Protein AF-A0A3S3SJN0-F1 (afdb_monomer)

InterPro domains:
  IPR002882 2-phospho-L-lactate transferase CofD [PF01933] (74-464)
  IPR010119 Gluconeogenesis factor [PTHR30135] (264-493)
  IPR038136 CofD-like domain superfamily [G3DSA:3.40.50.10680] (69-498)
  IPR038136 CofD-like domain superfamily [SSF142338] (71-489)

Secondary structure (DSSP, 8-state):
--------HHHHHHHHHTS---GGGGTTS--HHHHHHHHHTTPPPPTT-TT--HHHHHHHHHHHHT---TT-EEEEEE-HHHHHHHHH--TTSTTGGGS-S-SHHHH-TEEEEEE-----SHHHHHHHTT-S----HHHHHHHHHT--HHHHHHHHT--HHHHHHHHHHHHHHHH-EESS--S-HHHHHHHHT--GGGS-HHHHHHHHHHHHHHHH-GGGHHHHTS-EEHHHHHHHHHHHTTS-TT--HHHHHT-HHHHHHHHHHHHHHHHHHTTS-TTSEEES-SS-EEEEEEETTS-EEESHHHHHH---SS-EEEEEEEESSSPPPPHHHHHHHHH-SEEEE-SS-IIIIIHHHHTSTTHHHHHHH-TTSEEEEE--SB--TTTTS--SS-TTSPPBHHHHHHHHHHHSTT-STTT-SEEEE--GGGS-HHHHHHHHHTT-PBPBP-HHHHHHTT-EEEE---B-HHHHHHH----B-HHHHHHHHHHHHHHHHTT-SPPPP---------------------HHHHHHHHHHHHHT-EEEEE-TT-SSPEEPPHHHHHHHHHHHHHHHHH-TTS-GGGGGG--EEEEE-GGG----GGGGSS------S---

Radius of gyration: 26.73 Å; Cα contacts (8 Å, |Δi|>4): 1068; chains: 1; bounding box: 65×47×97 Å

Foldseek 3Di:
DDDDDPQALLNLCCQVPVQDDDVVLVPPPDDPLLVLLQVLVPDQDDPPRPNDDSVSSVVNSVNLLPQDQAPAAEEEFKFDQLLLPQLFRFLLDLCCLVGLAFFQCVLHVNYFYAWEFQALDDQQVLVLQQALFTRCPRLLRNLLSLAHLVLLCVVQVDDSVLSSLLSNLSSLLQQDKDAAADPDPVSSCVSSVHDLVSHRPQLSVVVSVLSVQCVVQPSNVSSSGGIHGRNSSSLVSLLCVQPDSPDGRVNLNVCLPSSQVSNLRSSQVVSSSSRSHSRRYHYLWRFYKWKWWQFPVRDIDIHPVRLLPDADLTEGQEIDIQTLDQTDGDPSLLVSLLPHQEYEHGEDQLRRMRLHSLNRPPNQVSLLVNPNHQFEYEYYFWARHSYQCADPVGRPDHAAPLSSQVRQQQYHFVGNPSRHAEYEYEDCVVAPVVLVVVCVVVVIDTHYYPQVSCVVQQHHYRYHPQWDPVCCVPVSDTDGNSNSVSSSVSSLSSCVVSVNNDGTDDDPDCPDHDPDDDPDPDPSDRLNRQLVLLLVLLVPAQEWEDDPPDPDTDHDDPVVSVVVSVVVSVVCSSRNVDHSVVSVVHNHHYDYDPVRDDPDVVVVPDDDPDDPDDDD

Structure (mmCIF, N/CA/C/O backbone):
data_AF-A0A3S3SJN0-F1
#
_entry.id   AF-A0A3S3SJN0-F1
#
loop_
_atom_site.group_PDB
_atom_site.id
_atom_site.type_symbol
_atom_site.label_atom_id
_atom_site.label_alt_id
_atom_site.label_comp_id
_atom_site.label_asym_id
_atom_site.label_entity_id
_atom_site.label_seq_id
_atom_site.pdbx_PDB_ins_code
_atom_site.Cartn_x
_atom_site.Cartn_y
_atom_site.Cartn_z
_atom_site.occupancy
_atom_site.B_iso_or_equiv
_atom_site.auth_seq_id
_atom_site.auth_comp_id
_atom_site.auth_asym_id
_atom_site.auth_atom_id
_atom_site.pdbx_PDB_model_num
ATOM 1 N N . MET A 1 1 ? -6.293 20.955 38.347 1.00 35.00 1 MET A N 1
ATOM 2 C CA . MET A 1 1 ? -7.522 20.385 38.936 1.00 35.00 1 MET A CA 1
ATOM 3 C C . MET A 1 1 ? -7.458 18.890 38.704 1.00 35.00 1 MET A C 1
ATOM 5 O O . MET A 1 1 ? -7.883 18.409 37.664 1.00 35.00 1 MET A O 1
ATOM 9 N N . GLU A 1 2 ? -6.776 18.212 39.620 1.00 34.84 2 GLU A N 1
ATOM 10 C CA . GLU A 1 2 ? -6.674 16.755 39.698 1.00 34.84 2 GLU A CA 1
ATOM 11 C C . GLU A 1 2 ? -7.997 16.152 40.201 1.00 34.84 2 GLU A C 1
ATOM 13 O O . GLU A 1 2 ? -8.793 16.846 40.834 1.00 34.84 2 GLU A O 1
ATOM 18 N N . ASN A 1 3 ? -8.182 14.855 39.936 1.00 36.47 3 ASN A N 1
ATOM 19 C CA . ASN A 1 3 ? -9.312 13.994 40.308 1.00 36.47 3 ASN A CA 1
ATOM 20 C C . ASN A 1 3 ? -10.643 14.226 39.571 1.00 36.47 3 ASN A C 1
ATOM 22 O O . ASN A 1 3 ? -11.625 14.700 40.138 1.00 36.47 3 ASN A O 1
ATOM 26 N N . LYS A 1 4 ? -10.733 13.707 38.341 1.00 40.00 4 LYS A N 1
ATOM 27 C CA . LYS A 1 4 ? -11.930 12.952 37.944 1.00 40.00 4 LYS A CA 1
ATOM 28 C C . LYS A 1 4 ? -11.529 11.485 37.849 1.00 40.00 4 LYS A C 1
ATOM 30 O O . LYS A 1 4 ? -10.625 11.128 37.105 1.00 40.00 4 LYS A O 1
ATOM 35 N N . THR A 1 5 ? -12.157 10.689 38.704 1.00 42.91 5 THR A N 1
ATOM 36 C CA . THR A 1 5 ? -12.135 9.229 38.764 1.00 42.91 5 THR A CA 1
ATOM 37 C C . THR A 1 5 ? -11.968 8.598 37.384 1.00 42.91 5 THR A C 1
ATOM 39 O O . THR A 1 5 ? -12.712 8.928 36.463 1.00 42.91 5 THR A O 1
ATOM 42 N N . ASN A 1 6 ? -11.011 7.679 37.259 1.00 56.81 6 ASN A N 1
ATOM 43 C CA . ASN A 1 6 ? -10.802 6.856 36.071 1.00 56.81 6 ASN A CA 1
ATOM 44 C C . ASN A 1 6 ? -11.945 5.823 35.998 1.00 56.81 6 ASN A C 1
ATOM 46 O O . ASN A 1 6 ? -11.775 4.666 36.371 1.00 56.81 6 ASN A O 1
ATOM 50 N N . ILE A 1 7 ? -13.160 6.288 35.686 1.00 68.00 7 ILE A N 1
ATOM 51 C CA . ILE A 1 7 ? -14.359 5.448 35.622 1.00 68.00 7 ILE A CA 1
ATOM 52 C C . ILE A 1 7 ? -14.170 4.493 34.435 1.00 68.00 7 ILE A C 1
ATOM 54 O O . ILE A 1 7 ? -13.975 4.977 33.316 1.00 68.00 7 ILE A O 1
ATOM 58 N N . PRO A 1 8 ? -14.219 3.165 34.642 1.00 78.88 8 PRO A N 1
ATOM 59 C CA . PRO A 1 8 ? -14.122 2.197 33.557 1.00 78.88 8 PRO A CA 1
ATOM 60 C C . PRO A 1 8 ? -15.149 2.478 32.455 1.00 78.88 8 PRO A C 1
ATOM 62 O O . PRO A 1 8 ? -16.296 2.827 32.740 1.00 78.88 8 PRO A O 1
ATOM 65 N N . LEU A 1 9 ? -14.772 2.271 31.188 1.00 80.19 9 LEU A N 1
ATOM 66 C CA . LEU A 1 9 ? -15.677 2.498 30.053 1.00 80.19 9 LEU A CA 1
ATOM 67 C C . LEU A 1 9 ? -16.991 1.711 30.194 1.00 80.19 9 LEU A C 1
ATOM 69 O O . LEU A 1 9 ? -18.052 2.233 29.863 1.00 80.19 9 LEU A O 1
ATOM 73 N N . GLY A 1 10 ? -16.937 0.493 30.743 1.00 77.81 10 GLY A N 1
ATOM 74 C CA . GLY A 1 10 ? -18.124 -0.319 31.022 1.00 77.81 10 GLY A CA 1
ATOM 75 C C . GLY A 1 10 ? -19.096 0.338 32.009 1.00 77.81 10 GLY A C 1
ATOM 76 O O . GLY A 1 10 ? -20.305 0.273 31.804 1.00 77.81 10 GLY A O 1
ATOM 77 N N . ASP A 1 11 ? -18.589 1.040 33.025 1.00 77.25 11 ASP A N 1
ATOM 78 C CA . ASP A 1 11 ? -19.416 1.753 34.004 1.00 77.25 11 ASP A CA 1
ATOM 79 C C . ASP A 1 11 ? -20.004 3.039 33.414 1.00 77.25 11 ASP A C 1
ATOM 81 O O . ASP A 1 11 ? -21.168 3.355 33.667 1.00 77.25 11 ASP A O 1
ATOM 85 N N . LEU A 1 12 ? -19.241 3.749 32.574 1.00 78.44 12 LEU A N 1
ATOM 86 C CA . LEU A 1 12 ? -19.745 4.892 31.803 1.00 78.44 12 LEU A CA 1
ATOM 87 C C . LEU A 1 12 ? -20.874 4.454 30.859 1.00 78.44 12 LEU A C 1
ATOM 89 O O . LEU A 1 12 ? -21.942 5.066 30.839 1.00 78.44 12 LEU A O 1
ATOM 93 N N . LEU A 1 13 ? -20.674 3.353 30.129 1.00 75.25 13 LEU A N 1
ATOM 94 C CA . LEU A 1 13 ? -21.688 2.767 29.253 1.00 75.25 13 LEU A CA 1
ATOM 95 C C . LEU A 1 13 ? -22.906 2.292 30.036 1.00 75.25 13 LEU A C 1
ATOM 97 O O . LEU A 1 13 ? -24.026 2.572 29.626 1.00 75.25 13 LEU A O 1
ATOM 101 N N . ALA A 1 14 ? -22.730 1.613 31.169 1.00 72.88 14 ALA A N 1
ATOM 102 C CA . ALA A 1 14 ? -23.838 1.183 32.017 1.00 72.88 14 ALA A CA 1
ATOM 103 C C . ALA A 1 14 ? -24.600 2.375 32.614 1.00 72.88 14 ALA A C 1
ATOM 105 O O . ALA A 1 14 ? -25.824 2.335 32.704 1.00 72.88 14 ALA A O 1
ATOM 106 N N . GLY A 1 15 ? -23.901 3.444 32.999 1.00 69.69 15 GLY A N 1
ATOM 107 C CA . GLY A 1 15 ? -24.500 4.670 33.522 1.00 69.69 15 GLY A CA 1
ATOM 108 C C . GLY A 1 15 ? -25.335 5.417 32.485 1.00 69.69 15 GLY A C 1
ATOM 109 O O . GLY A 1 15 ? -26.331 6.041 32.842 1.00 69.69 15 GLY A O 1
ATOM 110 N N . VAL A 1 16 ? -24.963 5.311 31.210 1.00 69.31 16 VAL A N 1
ATOM 111 C CA . VAL A 1 16 ? -25.719 5.866 30.086 1.00 69.31 16 VAL A CA 1
ATOM 112 C C . VAL A 1 16 ? -26.855 4.910 29.690 1.00 69.31 16 VAL A C 1
ATOM 114 O O . VAL A 1 16 ? -27.987 5.348 29.563 1.00 69.31 16 VAL A O 1
ATOM 117 N N . THR A 1 17 ? -26.613 3.596 29.611 1.00 65.88 17 THR A N 1
ATOM 118 C CA . THR A 1 17 ? -27.553 2.592 29.059 1.00 65.88 17 THR A CA 1
ATOM 119 C C . THR A 1 17 ? -28.597 2.049 30.034 1.00 65.88 17 THR A C 1
ATOM 121 O O . THR A 1 17 ? -29.672 1.642 29.600 1.00 65.88 17 THR A O 1
ATOM 124 N N . LYS A 1 18 ? -28.341 2.070 31.351 1.00 63.66 18 LYS A N 1
ATOM 125 C CA . LYS A 1 18 ? -29.346 1.729 32.382 1.00 63.66 18 LYS A CA 1
ATOM 126 C C . LYS A 1 18 ? -30.387 2.830 32.584 1.00 63.66 18 LYS A C 1
ATOM 128 O O . LYS A 1 18 ? -31.429 2.578 33.187 1.00 63.66 18 LYS A O 1
ATOM 133 N N . LYS A 1 19 ? -30.107 4.048 32.120 1.00 61.09 19 LYS A N 1
ATOM 134 C CA . LYS A 1 19 ? -31.063 5.155 32.106 1.00 61.09 19 LYS A CA 1
ATOM 135 C C . LYS A 1 19 ? -31.888 4.998 30.827 1.00 61.09 19 LYS A C 1
ATOM 137 O O . LYS A 1 19 ? -31.328 4.841 29.753 1.00 61.09 19 LYS A O 1
ATOM 142 N N . VAL A 1 20 ? -33.204 4.875 30.986 1.00 50.84 20 VAL A N 1
ATOM 143 C CA . VAL A 1 20 ? -34.136 4.321 29.988 1.00 50.84 20 VAL A CA 1
ATOM 144 C C . VAL A 1 20 ? -33.943 4.957 28.608 1.00 50.84 20 VAL A C 1
ATOM 146 O O . VAL A 1 20 ? -34.364 6.085 28.382 1.00 50.84 20 VAL A O 1
ATOM 149 N N . PHE A 1 21 ? -33.354 4.198 27.687 1.00 56.19 21 PHE A N 1
ATOM 150 C CA . PHE A 1 21 ? -33.341 4.505 26.264 1.00 56.19 21 PHE A CA 1
ATOM 151 C C . PHE A 1 21 ? -34.520 3.818 25.587 1.00 56.19 21 PHE A C 1
ATOM 153 O O . PHE A 1 21 ? -34.591 2.589 25.536 1.00 56.19 21 PHE A O 1
ATOM 160 N N . SER A 1 22 ? -35.439 4.600 25.037 1.00 55.66 22 SER A N 1
ATOM 161 C CA . SER A 1 22 ? -36.408 4.097 24.073 1.00 55.66 22 SER A CA 1
ATOM 162 C C . SER A 1 22 ? -35.755 4.054 22.688 1.00 55.66 22 SER A C 1
ATOM 164 O O . SER A 1 22 ? -35.097 5.021 22.308 1.00 55.66 22 SER A O 1
ATOM 166 N N . PRO A 1 23 ? -35.980 3.018 21.857 1.00 49.53 23 PRO A N 1
ATOM 167 C CA . PRO A 1 23 ? -35.631 3.057 20.432 1.00 49.53 23 PRO A CA 1
ATOM 168 C C . PRO A 1 23 ? -36.160 4.310 19.706 1.00 49.53 23 PRO A C 1
ATOM 170 O O . PRO A 1 23 ? -35.589 4.730 18.701 1.00 49.53 23 PRO A O 1
ATOM 173 N N . LEU A 1 24 ? -37.219 4.941 20.236 1.00 56.16 24 LEU A N 1
ATOM 174 C CA . LEU A 1 24 ? -37.776 6.199 19.732 1.00 56.16 24 LEU A CA 1
ATOM 175 C C . LEU A 1 24 ? -36.858 7.406 19.971 1.00 56.16 24 LEU A C 1
ATOM 177 O O . LEU A 1 24 ? -36.791 8.280 19.110 1.00 56.16 24 LEU A O 1
ATOM 181 N N . ASP A 1 25 ? -36.073 7.415 21.054 1.00 56.97 25 ASP A N 1
ATOM 182 C CA . ASP A 1 25 ? -35.043 8.439 21.298 1.00 56.97 25 ASP A CA 1
ATOM 183 C C . ASP A 1 25 ? -33.961 8.390 20.207 1.00 56.97 25 ASP A C 1
ATOM 185 O O . ASP A 1 25 ? -33.238 9.367 19.970 1.00 56.97 25 ASP A O 1
ATOM 189 N N . PHE A 1 26 ? -33.870 7.243 19.513 1.00 53.72 26 PHE A N 1
ATOM 190 C CA . PHE A 1 26 ? -32.907 6.965 18.458 1.00 53.72 26 PHE A CA 1
ATOM 191 C C . PHE A 1 26 ? -33.401 7.266 17.030 1.00 53.72 26 PHE A C 1
ATOM 193 O O . PHE A 1 26 ? -32.587 7.309 16.100 1.00 53.72 26 PHE A O 1
ATOM 200 N N . MET A 1 27 ? -34.690 7.587 16.849 1.00 47.94 27 MET A N 1
ATOM 201 C CA . MET A 1 27 ? -35.301 7.783 15.529 1.00 47.94 27 MET A CA 1
ATOM 202 C C . MET A 1 27 ? -34.557 8.814 14.666 1.00 47.94 27 MET A C 1
ATOM 204 O O . MET A 1 27 ? -34.266 9.929 15.093 1.00 47.94 27 MET A O 1
ATOM 208 N N . GLY A 1 28 ? -34.249 8.421 13.427 1.00 54.03 28 GLY A N 1
ATOM 209 C CA . GLY A 1 28 ? -33.651 9.282 12.402 1.00 54.03 28 GLY A CA 1
ATOM 210 C C . GLY A 1 28 ? -32.127 9.450 12.449 1.00 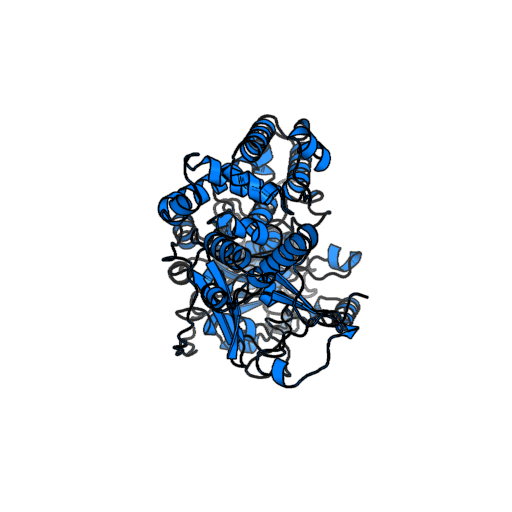54.03 28 GLY A C 1
ATOM 211 O O . GLY A 1 28 ? -31.588 10.031 11.516 1.00 54.03 28 GLY A O 1
ATOM 212 N N . LYS A 1 29 ? -31.422 8.936 13.472 1.00 58.50 29 LYS A N 1
ATOM 213 C CA . LYS A 1 29 ? -29.955 9.102 13.624 1.00 58.50 29 LYS A CA 1
ATOM 214 C C . LYS A 1 29 ? -29.194 7.795 13.901 1.00 58.50 29 LYS A C 1
ATOM 216 O O . LYS A 1 29 ? -28.224 7.790 14.651 1.00 58.50 29 LYS A O 1
ATOM 221 N N . GLY A 1 30 ? -29.667 6.684 13.343 1.00 67.31 30 GLY A N 1
ATOM 222 C CA . GLY A 1 30 ? -28.946 5.410 13.380 1.00 67.31 30 GLY A CA 1
ATOM 223 C C . GLY A 1 30 ? -29.032 4.603 14.681 1.00 67.31 30 GLY A C 1
ATOM 224 O O . GLY A 1 30 ? -29.898 4.842 15.521 1.00 67.31 30 GLY A O 1
ATOM 225 N N . SER A 1 31 ? -28.181 3.581 14.798 1.00 74.19 31 SER A N 1
ATOM 226 C CA . SER A 1 31 ? -28.105 2.676 15.948 1.00 74.19 31 SER A CA 1
ATOM 227 C C . SER A 1 31 ? -27.467 3.360 17.162 1.00 74.19 31 SER A C 1
ATOM 229 O O . SER A 1 31 ? -26.773 4.371 17.048 1.00 74.19 31 SER A O 1
ATOM 231 N N . LEU A 1 32 ? -27.682 2.798 18.355 1.00 73.12 32 LEU A N 1
ATOM 232 C CA . LEU A 1 32 ? -27.059 3.297 19.585 1.00 73.12 32 LEU A CA 1
ATOM 233 C C . LEU A 1 32 ? -25.527 3.331 19.469 1.00 73.12 32 LEU A C 1
ATOM 235 O O . LEU A 1 32 ? -24.904 4.307 19.875 1.00 73.12 32 LEU A O 1
ATOM 239 N N . THR A 1 33 ? -24.931 2.316 18.844 1.00 77.69 33 THR A N 1
ATOM 240 C CA . THR A 1 33 ? -23.498 2.274 18.539 1.00 77.69 33 THR A CA 1
ATOM 241 C C . THR A 1 33 ? -23.067 3.436 17.651 1.00 77.69 33 THR A C 1
ATOM 243 O O . THR A 1 33 ? -22.100 4.119 17.978 1.00 77.69 33 THR A O 1
ATOM 246 N N . GLU A 1 34 ? -23.789 3.684 16.554 1.00 82.50 34 GLU A N 1
ATOM 247 C CA . GLU A 1 34 ? -23.484 4.780 15.624 1.00 82.50 34 GLU A CA 1
ATOM 248 C C . GLU A 1 34 ? -23.505 6.129 16.355 1.00 82.50 34 GLU A C 1
ATOM 250 O O . GLU A 1 34 ? -22.592 6.934 16.193 1.00 82.50 34 GLU A O 1
ATOM 255 N N . ARG A 1 35 ? -24.469 6.342 17.259 1.00 77.56 35 ARG A N 1
ATOM 256 C CA . ARG A 1 35 ? -24.517 7.562 18.077 1.00 77.56 35 ARG A CA 1
ATOM 257 C C . ARG A 1 35 ? -23.367 7.679 19.066 1.00 77.56 35 ARG A C 1
ATOM 259 O O . ARG A 1 35 ? -22.787 8.749 19.211 1.00 77.56 35 ARG A O 1
ATOM 266 N N . VAL A 1 36 ? -23.037 6.593 19.759 1.00 78.31 36 VAL A N 1
ATOM 267 C CA . VAL A 1 36 ? -21.922 6.579 20.714 1.00 78.31 36 VAL A CA 1
ATOM 268 C C . VAL A 1 36 ? -20.603 6.909 20.004 1.00 78.31 36 VAL A C 1
ATOM 270 O O . VAL A 1 36 ? -19.810 7.706 20.508 1.00 78.31 36 VAL A O 1
ATOM 273 N N . ILE A 1 37 ? -20.411 6.376 18.795 1.00 84.56 37 ILE A N 1
ATOM 274 C CA . ILE A 1 37 ? -19.283 6.710 17.922 1.00 84.56 37 ILE A CA 1
ATOM 275 C C . ILE A 1 37 ? -19.339 8.179 17.476 1.00 84.56 37 ILE A C 1
ATOM 277 O O . ILE A 1 37 ? -18.327 8.874 17.553 1.00 84.56 37 ILE A O 1
ATOM 281 N N . ALA A 1 38 ? -20.502 8.685 17.066 1.00 82.94 38 ALA A N 1
ATOM 282 C CA . ALA A 1 38 ? -20.684 10.083 16.674 1.00 82.94 38 ALA A CA 1
ATOM 283 C C . ALA A 1 38 ? -20.286 11.066 17.797 1.00 82.94 38 ALA A C 1
ATOM 285 O O . ALA A 1 38 ? -19.597 12.059 17.550 1.00 82.94 38 ALA A O 1
ATOM 286 N N . PHE A 1 39 ? -20.605 10.754 19.059 1.00 78.62 39 PHE A N 1
ATOM 287 C CA . PHE A 1 39 ? -20.147 11.557 20.203 1.00 78.62 39 PHE A CA 1
ATOM 288 C C . PHE A 1 39 ? -18.637 11.480 20.408 1.00 78.62 39 PHE A C 1
ATOM 290 O O . PHE A 1 39 ? -18.004 12.498 20.703 1.00 78.62 39 PHE A O 1
ATOM 297 N N . ALA A 1 40 ? -18.030 10.303 20.217 1.00 83.31 40 ALA A N 1
ATOM 298 C CA . ALA A 1 40 ? -16.576 10.186 20.233 1.00 83.31 40 ALA A CA 1
ATOM 299 C C . ALA A 1 40 ? -15.949 11.097 19.161 1.00 83.31 40 ALA A C 1
ATOM 301 O O . ALA A 1 40 ? -14.976 11.789 19.456 1.00 83.31 40 ALA A O 1
ATOM 302 N N . LEU A 1 41 ? -16.572 11.225 17.987 1.00 83.94 41 LEU A N 1
ATOM 303 C CA . LEU A 1 41 ? -16.167 12.140 16.909 1.00 83.94 41 LEU A CA 1
ATOM 304 C C . LEU A 1 41 ? -16.485 13.626 17.171 1.00 83.94 41 LEU A C 1
ATOM 306 O O . LEU A 1 41 ? -16.079 14.488 16.394 1.00 83.94 41 LEU A O 1
ATOM 310 N N . GLY A 1 42 ? -17.132 13.954 18.292 1.00 79.75 42 GLY A N 1
ATOM 311 C CA . GLY A 1 42 ? -17.372 15.331 18.726 1.00 79.75 42 GLY A CA 1
ATOM 312 C C . GLY A 1 42 ? -18.698 15.933 18.274 1.00 79.75 42 GLY A C 1
ATOM 313 O O . GLY A 1 42 ? -18.846 17.151 18.347 1.00 79.75 42 GLY A O 1
ATOM 314 N N . GLU A 1 43 ? -19.658 15.118 17.835 1.00 77.94 43 GLU A N 1
ATOM 315 C CA . GLU A 1 43 ? -21.039 15.581 17.683 1.00 77.94 43 GLU A CA 1
ATOM 316 C C . GLU A 1 43 ? -21.669 15.939 19.036 1.00 77.94 43 GLU A C 1
ATOM 318 O O . GLU A 1 43 ? -21.314 15.388 20.083 1.00 77.94 43 GLU A O 1
ATOM 323 N N . GLU A 1 44 ? -22.607 16.887 19.018 1.00 72.31 44 GLU A N 1
ATOM 324 C CA . GLU A 1 44 ? -23.309 17.306 20.228 1.00 72.31 44 GLU A CA 1
ATOM 325 C C . GLU A 1 44 ? -24.264 16.209 20.724 1.00 72.31 44 GLU A C 1
ATOM 327 O O . GLU A 1 44 ? -24.965 15.586 19.917 1.00 72.31 44 GLU A O 1
ATOM 332 N N . PRO A 1 45 ? -24.336 15.974 22.049 1.00 68.06 45 PRO A N 1
ATOM 333 C CA . PRO A 1 45 ? -25.287 15.031 22.613 1.00 68.06 45 PRO A CA 1
ATOM 334 C C . PRO A 1 45 ? -26.728 15.474 22.318 1.00 68.06 45 PRO A C 1
ATOM 336 O O . PRO A 1 45 ? -27.008 16.674 22.329 1.00 68.06 45 PRO A O 1
ATOM 339 N N . PRO A 1 46 ? -27.663 14.538 22.080 1.00 65.31 46 PRO A N 1
ATOM 340 C CA . PRO A 1 46 ? -29.068 14.861 21.902 1.00 65.31 46 PRO A CA 1
ATOM 341 C C . PRO A 1 46 ? -29.581 15.629 23.118 1.00 65.31 46 PRO A C 1
ATOM 343 O O . PRO A 1 46 ? -29.393 15.209 24.264 1.00 65.31 46 PRO A O 1
ATOM 346 N N . CYS A 1 47 ? -30.237 16.755 22.851 1.00 57.97 47 CYS A N 1
ATOM 347 C CA . CYS A 1 47 ? -31.033 17.444 23.851 1.00 57.97 47 CYS A CA 1
ATOM 348 C C . CYS A 1 47 ? -32.180 16.513 24.273 1.00 57.97 47 CYS A C 1
ATOM 350 O O . CYS A 1 47 ? -32.759 15.830 23.430 1.00 57.97 47 CYS A O 1
ATOM 352 N N . ASP A 1 48 ? -32.485 16.482 25.569 1.00 59.94 48 ASP A N 1
ATOM 353 C CA . ASP A 1 48 ? -33.690 15.847 26.123 1.00 59.94 48 ASP A CA 1
ATOM 354 C C . ASP A 1 48 ? -33.702 14.310 26.237 1.00 59.94 48 ASP A C 1
ATOM 356 O O . ASP A 1 48 ? -34.771 13.706 26.233 1.00 59.94 48 ASP A O 1
ATOM 360 N N . VAL A 1 49 ? -32.548 13.653 26.434 1.00 63.38 49 VAL A N 1
ATOM 361 C CA . VAL A 1 49 ? -32.533 12.243 26.885 1.00 63.38 49 VAL A CA 1
ATOM 362 C C . VAL A 1 49 ? -32.819 12.172 28.394 1.00 63.38 49 VAL A C 1
ATOM 364 O O . VAL A 1 49 ? -31.989 12.635 29.187 1.00 63.38 49 VAL A O 1
ATOM 367 N N . PRO A 1 50 ? -33.937 11.568 28.843 1.00 62.19 50 PRO A N 1
ATOM 368 C CA . PRO A 1 50 ? -34.279 11.509 30.261 1.00 62.19 50 PRO A CA 1
ATOM 369 C C . PRO A 1 50 ? -33.216 10.772 31.090 1.00 62.19 50 PRO A C 1
ATOM 371 O O . PRO A 1 50 ? -32.886 9.617 30.842 1.00 62.19 50 PRO A O 1
ATOM 374 N N . GLY A 1 51 ? -32.687 11.439 32.119 1.00 67.25 51 GLY A N 1
ATOM 375 C CA . GLY A 1 51 ? -31.734 10.858 33.072 1.00 67.25 51 GLY A CA 1
ATOM 376 C C . GLY A 1 51 ? -30.253 10.993 32.697 1.00 67.25 51 GLY A C 1
ATOM 377 O O . GLY A 1 51 ? -29.410 10.905 33.594 1.00 67.25 51 GLY A O 1
ATOM 378 N N . CYS A 1 52 ? -29.905 11.263 31.438 1.00 69.50 52 CYS A N 1
ATOM 379 C CA . CYS A 1 52 ? -28.518 11.510 31.029 1.00 69.50 52 CYS A CA 1
ATOM 380 C C . CYS A 1 52 ? -28.194 13.007 31.032 1.00 69.50 52 CYS A C 1
ATOM 382 O O . CYS A 1 52 ? -28.870 13.807 30.391 1.00 69.50 52 CYS A O 1
ATOM 384 N N . THR A 1 53 ? -27.124 13.389 31.727 1.00 75.81 53 THR A N 1
ATOM 385 C CA . THR A 1 53 ? -26.617 14.768 31.705 1.00 75.81 53 THR A CA 1
ATOM 386 C C . THR A 1 53 ? -25.625 14.972 30.557 1.00 75.81 53 THR A C 1
ATOM 388 O O . THR A 1 53 ? -25.032 14.018 30.052 1.00 75.81 53 THR A O 1
ATOM 391 N N . GLN A 1 54 ? -25.372 16.225 30.158 1.00 75.69 54 GLN A N 1
ATOM 392 C CA . GLN A 1 54 ? -24.278 16.525 29.220 1.00 75.69 54 GLN A CA 1
ATOM 393 C C . GLN A 1 54 ? -22.907 16.067 29.748 1.00 75.69 54 GLN A C 1
ATOM 395 O O . GLN A 1 54 ? -22.023 15.745 28.956 1.00 75.69 54 GLN A O 1
ATOM 400 N N . GLU A 1 55 ? -22.712 16.034 31.070 1.00 78.75 55 GLU A N 1
ATOM 401 C CA . GLU A 1 55 ? -21.471 15.540 31.670 1.00 78.75 55 GLU A CA 1
ATOM 402 C C . GLU A 1 55 ? -21.309 14.027 31.509 1.00 78.75 55 GLU A C 1
ATOM 404 O O . GLU A 1 55 ? -20.201 13.588 31.207 1.00 78.75 55 GLU A O 1
ATOM 409 N N . ASP A 1 56 ? -22.394 13.251 31.622 1.00 76.25 56 ASP A N 1
ATOM 410 C CA . ASP A 1 56 ? -22.379 11.800 31.384 1.00 76.25 56 ASP A CA 1
ATOM 411 C C . ASP A 1 56 ? -21.907 11.495 29.951 1.00 76.25 56 ASP A C 1
ATOM 413 O O . ASP A 1 56 ? -21.001 10.687 29.736 1.00 76.25 56 ASP A O 1
ATOM 417 N N . TRP A 1 57 ? -22.460 12.210 28.964 1.00 75.44 57 TRP A N 1
ATOM 418 C CA . TRP A 1 57 ? -22.085 12.064 27.554 1.00 75.44 57 TRP A CA 1
ATOM 419 C C . TRP A 1 57 ? -20.640 12.484 27.273 1.00 75.44 57 TRP A C 1
ATOM 421 O O . TRP A 1 57 ? -19.922 11.787 26.556 1.00 75.44 57 TRP A O 1
ATOM 431 N N . ARG A 1 58 ? -20.181 13.597 27.864 1.00 79.12 58 ARG A N 1
ATOM 432 C CA . ARG A 1 58 ? -18.777 14.030 27.756 1.00 79.12 58 ARG A CA 1
ATOM 433 C C . ARG A 1 58 ? -17.825 13.023 28.393 1.00 79.12 58 ARG A C 1
ATOM 435 O O . ARG A 1 58 ? -16.759 12.777 27.835 1.00 79.12 58 ARG A O 1
ATOM 442 N N . GLY A 1 59 ? -18.209 12.439 29.528 1.00 81.31 59 GLY A N 1
ATOM 443 C CA . GLY A 1 59 ? -17.467 11.370 30.189 1.00 81.31 59 GLY A CA 1
ATOM 444 C C . GLY A 1 59 ? -17.327 10.142 29.293 1.00 81.31 59 GLY A C 1
ATOM 445 O O . GLY A 1 59 ? -16.213 9.671 29.087 1.00 81.31 59 GLY A O 1
ATOM 446 N N . LEU A 1 60 ? -18.427 9.682 28.686 1.00 81.62 60 LEU A N 1
ATOM 447 C CA . LEU A 1 60 ? -18.416 8.557 27.747 1.00 81.62 60 LEU A CA 1
ATOM 448 C C . LEU A 1 60 ? -17.535 8.830 26.517 1.00 81.62 60 LEU A C 1
ATOM 450 O O . LEU A 1 60 ? -16.684 8.010 26.179 1.00 81.62 60 LEU A O 1
ATOM 454 N N . ALA A 1 61 ? -17.691 9.992 25.875 1.00 81.56 61 ALA A N 1
ATOM 455 C CA . ALA A 1 61 ? -16.880 10.370 24.717 1.00 81.56 61 ALA A CA 1
ATOM 456 C C . ALA A 1 61 ? -15.384 10.452 25.067 1.00 81.56 61 ALA A C 1
ATOM 458 O O . ALA A 1 61 ? -14.538 9.989 24.301 1.00 81.56 61 ALA A O 1
ATOM 459 N N . ALA A 1 62 ? -15.045 11.001 26.239 1.00 85.31 62 ALA A N 1
ATOM 460 C CA . ALA A 1 62 ? -13.673 11.013 26.734 1.00 85.31 62 ALA A CA 1
ATOM 461 C C . ALA A 1 62 ? -13.152 9.592 26.998 1.00 85.31 62 ALA A C 1
ATOM 463 O O . ALA A 1 62 ? -12.034 9.288 26.587 1.00 85.31 62 ALA A O 1
ATOM 464 N N . GLY A 1 63 ? -13.961 8.719 27.605 1.00 86.62 63 GLY A N 1
ATOM 465 C CA . GLY A 1 63 ? -13.620 7.313 27.830 1.00 86.62 63 GLY A CA 1
ATOM 466 C C . GLY A 1 63 ? -13.309 6.568 26.531 1.00 86.62 63 GLY A C 1
ATOM 467 O O . GLY A 1 63 ? -12.298 5.880 26.452 1.00 86.62 63 GLY A O 1
ATOM 468 N N . LEU A 1 64 ? -14.108 6.773 25.479 1.00 86.62 64 LEU A N 1
ATOM 469 C CA . LEU A 1 64 ? -13.886 6.167 24.156 1.00 86.62 64 LEU A CA 1
ATOM 470 C C . LEU A 1 64 ? -12.622 6.689 23.463 1.00 86.62 64 LEU A C 1
ATOM 472 O O . LEU A 1 64 ? -11.880 5.924 22.849 1.00 86.62 64 LEU A O 1
ATOM 476 N N . ARG A 1 65 ? -12.337 7.989 23.595 1.00 88.69 65 ARG A N 1
ATOM 477 C CA . ARG A 1 65 ? -11.125 8.610 23.035 1.00 88.69 65 ARG A CA 1
ATOM 478 C C . ARG A 1 65 ? -9.835 8.112 23.682 1.00 88.69 65 ARG A C 1
ATOM 480 O O . ARG A 1 65 ? -8.798 8.160 23.025 1.00 88.69 65 ARG A O 1
ATOM 487 N N . HIS A 1 66 ? -9.901 7.638 24.925 1.00 89.25 66 HIS A N 1
ATOM 488 C CA . HIS A 1 66 ? -8.747 7.207 25.720 1.00 89.25 66 HIS A CA 1
ATOM 489 C C . HIS A 1 66 ? -8.782 5.712 26.056 1.00 89.25 66 HIS A C 1
ATOM 491 O O . HIS A 1 66 ? -8.152 5.293 27.023 1.00 89.25 66 HIS A O 1
ATOM 497 N N . VAL A 1 67 ? -9.501 4.904 25.265 1.00 92.00 67 VAL A N 1
ATOM 498 C CA . VAL A 1 67 ? -9.403 3.441 25.354 1.00 92.00 67 VAL A CA 1
ATOM 499 C C . VAL A 1 67 ? -7.939 3.051 25.201 1.00 92.00 67 VAL A C 1
ATOM 501 O O . VAL A 1 67 ? -7.283 3.452 24.229 1.00 92.00 67 VAL A O 1
ATOM 504 N N . ASP A 1 68 ? -7.442 2.288 26.169 1.00 92.44 68 ASP A N 1
ATOM 505 C CA . ASP A 1 68 ? -6.093 1.753 26.117 1.00 92.44 68 ASP A CA 1
ATOM 506 C C . ASP A 1 68 ? -5.986 0.766 24.950 1.00 92.44 68 ASP A C 1
ATOM 508 O O . ASP A 1 68 ? -6.755 -0.189 24.829 1.00 92.44 68 ASP A O 1
ATOM 512 N N . VAL A 1 69 ? -5.054 1.067 24.055 1.00 95.44 69 VAL A N 1
ATOM 513 C CA . VAL A 1 69 ? -4.771 0.298 22.842 1.00 95.44 69 VAL A CA 1
ATOM 514 C C . VAL A 1 69 ? -3.270 0.071 22.676 1.00 95.44 69 VAL A C 1
ATOM 516 O O . VAL A 1 69 ? -2.832 -0.289 21.588 1.00 95.44 69 VAL A O 1
ATOM 519 N N . GLU A 1 70 ? -2.475 0.285 23.734 1.00 94.00 70 GLU A N 1
ATOM 520 C CA . GLU A 1 70 ? -1.012 0.204 23.670 1.00 94.00 70 GLU A CA 1
ATOM 521 C C . GLU A 1 70 ? -0.549 -1.155 23.133 1.00 94.00 70 GLU A C 1
ATOM 523 O O . GLU A 1 70 ? 0.291 -1.204 22.241 1.00 94.00 70 GLU A O 1
ATOM 528 N N . ASN A 1 71 ? -1.184 -2.239 23.590 1.00 96.19 71 ASN A N 1
ATOM 529 C CA . ASN A 1 71 ? -0.856 -3.618 23.212 1.00 96.19 71 ASN A CA 1
ATOM 530 C C . ASN A 1 71 ? -1.748 -4.198 22.097 1.00 96.19 71 ASN A C 1
ATOM 532 O O . ASN A 1 71 ? -1.659 -5.388 21.802 1.00 96.19 71 ASN A O 1
ATOM 536 N N . VAL A 1 72 ? -2.629 -3.396 21.491 1.00 97.94 72 VAL A N 1
ATOM 537 C CA . VAL A 1 72 ? -3.578 -3.883 20.476 1.00 97.94 72 VAL A CA 1
ATOM 538 C C . VAL A 1 72 ? -2.871 -4.022 19.131 1.00 97.94 72 VAL A C 1
ATOM 540 O O . VAL A 1 72 ? -2.359 -3.044 18.580 1.00 97.94 72 VAL A O 1
ATOM 543 N N . ARG A 1 73 ? -2.875 -5.238 18.577 1.00 98.44 73 ARG A N 1
ATOM 544 C CA . ARG A 1 73 ? -2.265 -5.555 17.280 1.00 98.44 73 ARG A CA 1
ATOM 545 C C . ARG A 1 73 ? -3.261 -5.321 16.155 1.00 98.44 73 ARG A C 1
ATOM 547 O O . ARG A 1 73 ? -4.320 -5.952 16.104 1.00 98.44 73 ARG A O 1
ATOM 554 N N . VAL A 1 74 ? -2.910 -4.434 15.229 1.00 98.62 74 VAL A N 1
ATOM 555 C CA . VAL A 1 74 ? -3.772 -4.045 14.109 1.00 98.62 74 VAL A CA 1
ATOM 556 C C . VAL A 1 74 ? -3.124 -4.438 12.792 1.00 98.62 74 VAL A C 1
ATOM 558 O O . VAL A 1 74 ? -1.989 -4.060 12.516 1.00 98.62 74 VAL A O 1
ATOM 561 N N . VAL A 1 75 ? -3.864 -5.146 11.943 1.00 98.75 75 VAL A N 1
ATOM 562 C CA . VAL A 1 75 ? -3.463 -5.414 10.559 1.00 98.75 75 VAL A CA 1
ATOM 563 C C . VAL A 1 75 ? -4.394 -4.682 9.609 1.00 98.75 75 VAL A C 1
ATOM 565 O O . VAL A 1 75 ? -5.609 -4.850 9.671 1.00 98.75 75 VAL A O 1
ATOM 568 N N . VAL A 1 76 ? -3.827 -3.888 8.704 1.00 98.56 76 VAL A N 1
ATOM 569 C CA . VAL A 1 76 ? -4.573 -3.171 7.667 1.00 98.56 76 VAL A CA 1
ATOM 570 C C . VAL A 1 76 ? -4.189 -3.726 6.299 1.00 98.56 76 VAL A C 1
ATOM 572 O O . VAL A 1 76 ? -3.022 -3.704 5.924 1.00 98.56 76 VAL A O 1
ATOM 575 N N . LEU A 1 77 ? -5.163 -4.228 5.546 1.00 98.00 77 LEU A N 1
ATOM 576 C CA . LEU A 1 77 ? -4.973 -4.804 4.217 1.00 98.00 77 LEU A CA 1
ATOM 577 C C . LEU A 1 77 ? -5.453 -3.819 3.157 1.00 98.00 77 LEU A C 1
ATOM 579 O O . LEU A 1 77 ? -6.588 -3.344 3.222 1.00 98.00 77 LEU A O 1
ATOM 583 N N . GLY A 1 78 ? -4.627 -3.545 2.151 1.00 95.19 78 GLY A N 1
ATOM 584 C CA . GLY A 1 78 ? -5.082 -2.798 0.987 1.00 95.19 78 GLY A CA 1
ATOM 585 C C . GLY A 1 78 ? -3.988 -2.377 0.020 1.00 95.19 78 GLY A C 1
ATOM 586 O O . GLY A 1 78 ? -2.883 -2.905 0.023 1.00 95.19 78 GLY A O 1
ATOM 587 N N . GLY A 1 79 ? -4.304 -1.413 -0.833 1.00 88.88 79 GLY A N 1
ATOM 588 C CA . GLY A 1 79 ? -3.371 -0.878 -1.815 1.00 88.88 79 GLY A CA 1
ATOM 589 C C . GLY A 1 79 ? -3.615 0.600 -2.068 1.00 88.88 79 GLY A C 1
ATOM 590 O O . GLY A 1 79 ? -4.587 1.195 -1.584 1.00 88.88 79 GLY A O 1
ATOM 591 N N . GLY A 1 80 ? -2.691 1.184 -2.815 1.00 84.75 80 GLY A N 1
ATOM 592 C CA . GLY A 1 80 ? -2.704 2.562 -3.250 1.00 84.75 80 GLY A CA 1
ATOM 593 C C . GLY A 1 80 ? -3.006 3.561 -2.144 1.00 84.75 80 GLY A C 1
ATOM 594 O O . GLY A 1 80 ? -2.435 3.578 -1.054 1.00 84.75 80 GLY A O 1
ATOM 595 N N . THR A 1 81 ? -3.925 4.447 -2.490 1.00 86.69 81 THR A N 1
ATOM 596 C CA . THR A 1 81 ? -4.095 5.754 -1.856 1.00 86.69 81 THR A CA 1
ATOM 597 C C . THR A 1 81 ? -4.973 5.691 -0.619 1.00 86.69 81 THR A C 1
ATOM 599 O O . THR A 1 81 ? -4.768 6.441 0.333 1.00 86.69 81 THR A O 1
ATOM 602 N N . GLY A 1 82 ? -5.950 4.781 -0.628 1.00 91.12 82 GLY A N 1
ATOM 603 C CA . GLY A 1 82 ? -6.878 4.613 0.477 1.00 91.12 82 GLY A CA 1
ATOM 604 C C . GLY A 1 82 ? -6.187 3.975 1.677 1.00 91.12 82 GLY A C 1
ATOM 605 O O . GLY A 1 82 ? -6.322 4.508 2.776 1.00 91.12 82 GLY A O 1
ATOM 606 N N . LEU A 1 83 ? -5.348 2.951 1.456 1.00 95.44 83 LEU A N 1
ATOM 607 C CA . LEU A 1 83 ? -4.510 2.364 2.505 1.00 95.44 83 LEU A CA 1
ATOM 608 C C . LEU A 1 83 ? -3.545 3.397 3.101 1.00 95.44 83 LEU A C 1
ATOM 610 O O . LEU A 1 83 ? -3.558 3.612 4.312 1.00 95.44 83 LEU A O 1
ATOM 614 N N . SER A 1 84 ? -2.750 4.082 2.269 1.00 95.06 84 SER A N 1
ATOM 615 C CA . SER A 1 84 ? -1.813 5.102 2.762 1.00 95.06 84 SER A CA 1
ATOM 616 C C . SER A 1 84 ? -2.536 6.199 3.548 1.00 95.06 84 SER A C 1
ATOM 618 O O . SER A 1 84 ? -2.076 6.609 4.611 1.00 95.06 84 SER A O 1
ATOM 620 N N . ASN A 1 85 ? -3.715 6.618 3.067 1.00 95.19 85 ASN A N 1
ATOM 621 C CA . ASN A 1 85 ? -4.517 7.637 3.723 1.00 95.19 85 ASN A CA 1
ATOM 622 C C . ASN A 1 85 ? -4.969 7.221 5.120 1.00 95.19 85 ASN A C 1
ATOM 624 O O . ASN A 1 85 ? -4.786 8.000 6.041 1.00 95.19 85 ASN A O 1
ATOM 628 N N . VAL A 1 86 ? -5.527 6.021 5.297 1.00 95.94 86 VAL A N 1
ATOM 629 C CA . VAL A 1 86 ? -6.033 5.593 6.614 1.00 95.94 86 VAL A CA 1
ATOM 630 C C . VAL A 1 86 ? -4.919 5.267 7.610 1.00 95.94 86 VAL A C 1
ATOM 632 O O . VAL A 1 86 ? -5.099 5.449 8.813 1.00 95.94 86 VAL A O 1
ATOM 635 N N . VAL A 1 87 ? -3.761 4.812 7.124 1.00 97.25 87 VAL A N 1
ATOM 636 C CA . VAL A 1 87 ? -2.605 4.493 7.973 1.00 97.25 87 VAL A CA 1
ATOM 637 C C . VAL A 1 87 ? -1.964 5.759 8.536 1.00 97.25 87 VAL A C 1
ATOM 639 O O . VAL A 1 87 ? -1.707 5.815 9.738 1.00 97.25 87 VAL A O 1
ATOM 642 N N . GLY A 1 88 ? -1.746 6.775 7.696 1.00 95.56 88 GLY A N 1
ATOM 643 C CA . GLY A 1 88 ? -1.179 8.044 8.147 1.00 95.56 88 GLY A CA 1
ATOM 644 C C . GLY A 1 88 ? -1.153 9.150 7.100 1.00 95.56 88 GLY A C 1
ATOM 645 O O . GLY A 1 88 ? -0.143 9.834 6.948 1.00 95.56 88 GLY A O 1
ATOM 646 N N . GLY A 1 89 ? -2.254 9.313 6.362 1.00 93.69 89 GLY A N 1
ATOM 647 C CA . GLY A 1 89 ? -2.439 10.349 5.343 1.00 93.69 89 GLY A CA 1
ATOM 648 C C . GLY A 1 89 ? -1.865 9.988 3.967 1.00 93.69 89 GLY A C 1
ATOM 649 O O . GLY A 1 89 ? -0.940 9.190 3.838 1.00 93.69 89 GLY A O 1
ATOM 650 N N . ASP A 1 90 ? -2.427 10.563 2.900 1.00 92.19 90 ASP A N 1
ATOM 651 C CA . ASP A 1 90 ? -1.991 10.304 1.518 1.00 92.19 90 ASP A CA 1
ATOM 652 C C . ASP A 1 90 ? -0.643 10.979 1.206 1.00 92.19 90 ASP A C 1
ATOM 654 O O . ASP A 1 90 ? -0.583 12.163 0.862 1.00 92.19 90 ASP A O 1
ATOM 658 N N . SER A 1 91 ? 0.437 10.195 1.272 1.00 92.19 91 SER A N 1
ATOM 659 C CA . SER A 1 91 ? 1.822 10.643 1.063 1.00 92.19 91 SER A CA 1
ATOM 660 C C . SER A 1 91 ? 2.154 11.080 -0.369 1.00 92.19 91 SER A C 1
ATOM 662 O O . SER A 1 91 ? 3.299 11.424 -0.655 1.00 92.19 91 SER A O 1
ATOM 664 N N . ARG A 1 92 ? 1.191 11.065 -1.300 1.00 89.38 92 ARG A N 1
ATOM 665 C CA . ARG A 1 92 ? 1.345 11.651 -2.646 1.00 89.38 92 ARG A CA 1
ATOM 666 C C . ARG A 1 92 ? 1.114 13.152 -2.658 1.00 89.38 92 ARG A C 1
ATOM 668 O O . ARG A 1 92 ? 1.496 13.819 -3.620 1.00 89.38 92 ARG A O 1
ATOM 675 N N . ARG A 1 93 ? 0.410 13.671 -1.654 1.00 89.94 93 ARG A N 1
ATOM 676 C CA . ARG A 1 93 ? -0.027 15.059 -1.647 1.00 89.94 93 ARG A CA 1
ATOM 677 C C . ARG A 1 93 ? 1.085 15.968 -1.144 1.00 89.94 93 ARG A C 1
ATOM 679 O O . ARG A 1 93 ? 1.775 15.665 -0.177 1.00 89.94 93 ARG A O 1
ATOM 686 N N . ALA A 1 94 ? 1.218 17.134 -1.770 1.00 89.25 94 ALA A N 1
ATOM 687 C CA . ALA A 1 94 ? 2.246 18.103 -1.398 1.00 89.25 94 ALA A CA 1
ATOM 688 C C . ALA A 1 94 ? 2.091 18.638 0.041 1.00 89.25 94 ALA A C 1
ATOM 690 O O . ALA A 1 94 ? 3.095 19.035 0.635 1.00 89.25 94 ALA A O 1
ATOM 691 N N . ASP A 1 95 ? 0.866 18.636 0.578 1.00 89.75 95 ASP A N 1
ATOM 692 C CA . ASP A 1 95 ? 0.497 19.085 1.927 1.00 89.75 95 ASP A CA 1
ATOM 693 C C . ASP A 1 95 ? 0.685 18.005 3.011 1.00 89.75 95 ASP A C 1
ATOM 695 O O . ASP A 1 95 ? 0.667 18.332 4.194 1.00 89.75 95 ASP A O 1
ATOM 699 N N . TRP A 1 96 ? 0.960 16.740 2.654 1.00 94.12 96 TRP A N 1
ATOM 700 C CA . TRP A 1 96 ? 1.162 15.654 3.631 1.00 94.12 96 TRP A CA 1
ATOM 701 C C . TRP A 1 96 ? 2.252 15.975 4.664 1.00 94.12 96 TRP A C 1
ATOM 703 O O . TRP A 1 96 ? 2.107 15.711 5.855 1.00 94.12 96 TRP A O 1
ATOM 713 N N . LYS A 1 97 ? 3.329 16.627 4.215 1.00 93.19 97 LYS A N 1
ATOM 714 C CA . LYS A 1 97 ? 4.466 17.052 5.048 1.00 93.19 97 LYS A CA 1
ATOM 715 C C . LYS A 1 97 ? 4.103 18.032 6.173 1.00 93.19 97 LYS A C 1
ATOM 717 O O . LYS A 1 97 ? 4.930 18.255 7.050 1.00 93.19 97 LYS A O 1
ATOM 722 N N . GLU A 1 98 ? 2.921 18.647 6.127 1.00 92.81 98 GLU A N 1
ATOM 723 C CA . GLU A 1 98 ? 2.442 19.574 7.158 1.00 92.81 98 GLU A CA 1
ATOM 724 C C . GLU A 1 98 ? 1.879 18.826 8.373 1.00 92.81 98 GLU A C 1
ATOM 726 O O . GLU A 1 98 ? 2.005 19.304 9.497 1.00 92.81 98 GLU A O 1
ATOM 731 N N . THR A 1 99 ? 1.286 17.644 8.157 1.00 93.56 99 THR A N 1
ATOM 732 C CA . THR A 1 99 ? 0.644 16.817 9.197 1.00 93.56 99 THR A CA 1
ATOM 733 C C . THR A 1 99 ? 0.913 15.313 8.986 1.00 93.56 99 THR A C 1
ATOM 735 O O . THR A 1 99 ? -0.016 14.522 8.849 1.00 93.56 99 THR A O 1
ATOM 738 N N . PRO A 1 100 ? 2.188 14.870 8.961 1.00 95.44 100 PRO A N 1
ATOM 739 C CA . PRO A 1 100 ? 2.536 13.487 8.628 1.00 95.44 100 PRO A CA 1
ATOM 740 C C . PRO A 1 100 ? 2.237 12.483 9.753 1.00 95.44 100 PRO A C 1
ATOM 742 O O . PRO A 1 100 ? 2.223 11.278 9.507 1.00 95.44 100 PRO A O 1
ATOM 745 N N . PHE A 1 101 ? 2.032 12.954 10.986 1.00 96.75 101 PHE A N 1
ATOM 746 C CA . PHE A 1 101 ? 1.779 12.140 12.179 1.00 96.75 101 PHE A CA 1
ATOM 747 C C . PHE A 1 101 ? 0.281 12.153 12.497 1.00 96.75 101 PHE A C 1
ATOM 749 O O . PHE A 1 101 ? -0.186 12.904 13.347 1.00 96.75 101 PHE A O 1
ATOM 756 N N . THR A 1 102 ? -0.470 11.356 11.744 1.00 95.56 102 THR A N 1
ATOM 757 C CA . THR A 1 102 ? -1.935 11.239 11.797 1.00 95.56 102 THR A CA 1
ATOM 758 C C . THR A 1 102 ? -2.330 9.778 11.563 1.00 95.56 102 THR A C 1
ATOM 760 O O . THR A 1 102 ? -1.488 8.965 11.165 1.00 95.56 102 THR A O 1
ATOM 763 N N . GLY A 1 103 ? -3.600 9.443 11.765 1.00 96.19 103 GLY A N 1
ATOM 764 C CA . GLY A 1 103 ? -4.197 8.182 11.340 1.00 96.19 103 GLY A CA 1
ATOM 765 C C . GLY A 1 103 ? -3.949 7.007 12.271 1.00 96.19 103 GLY A C 1
ATOM 766 O O . GLY A 1 103 ? -3.540 7.152 13.425 1.00 96.19 103 GLY A O 1
ATOM 767 N N . LEU A 1 104 ? -4.232 5.807 11.761 1.00 97.62 104 LEU A N 1
ATOM 768 C CA . LEU A 1 104 ? -4.219 4.585 12.564 1.00 97.62 104 LEU A CA 1
ATOM 769 C C . LEU A 1 104 ? -2.863 4.326 13.224 1.00 97.62 104 LEU A C 1
ATOM 771 O O . LEU A 1 104 ? -2.833 3.822 14.344 1.00 97.62 104 LEU A O 1
ATOM 775 N N . LYS A 1 105 ? -1.745 4.684 12.577 1.00 96.06 105 LYS A N 1
ATOM 776 C CA . LYS A 1 105 ? -0.420 4.446 13.162 1.00 96.06 105 LYS A CA 1
ATOM 777 C C . LYS A 1 105 ? -0.236 5.204 14.479 1.00 96.06 105 LYS A C 1
ATOM 779 O O . LYS A 1 105 ? 0.311 4.641 15.415 1.00 96.06 105 LYS A O 1
ATOM 784 N N . GLU A 1 106 ? -0.706 6.444 14.594 1.00 94.25 106 GLU A N 1
ATOM 785 C CA . GLU A 1 106 ? -0.466 7.246 15.802 1.00 94.25 106 GLU A CA 1
ATOM 786 C C . GLU A 1 106 ? -1.348 6.787 16.969 1.00 94.25 106 GLU A C 1
ATOM 788 O O . GLU A 1 106 ? -1.006 7.001 18.128 1.00 94.25 106 GLU A O 1
ATOM 793 N N . VAL A 1 107 ? -2.462 6.108 16.672 1.00 95.31 107 VAL A N 1
ATOM 794 C CA . VAL A 1 107 ? -3.358 5.541 17.685 1.00 95.31 107 VAL A CA 1
ATOM 795 C C . VAL A 1 107 ? -2.933 4.132 18.105 1.00 95.31 107 VAL A C 1
ATOM 797 O O . VAL A 1 107 ? -3.012 3.818 19.288 1.00 95.31 107 VAL A O 1
ATOM 800 N N . PHE A 1 108 ? -2.475 3.293 17.170 1.00 96.81 108 PHE A N 1
ATOM 801 C CA . PHE A 1 108 ? -2.161 1.880 17.406 1.00 96.81 108 PHE A CA 1
ATOM 802 C C . PHE A 1 108 ? -0.663 1.605 17.197 1.00 96.81 108 PHE A C 1
ATOM 804 O O . PHE A 1 108 ? -0.226 1.529 16.045 1.00 96.81 108 PHE A O 1
ATOM 811 N N . PRO A 1 109 ? 0.146 1.431 18.263 1.00 94.12 109 PRO A N 1
ATOM 812 C CA . PRO A 1 109 ? 1.592 1.198 18.160 1.00 94.12 109 PRO A CA 1
ATOM 813 C C . PRO A 1 109 ? 1.978 -0.045 17.347 1.00 94.12 109 PRO A C 1
ATOM 815 O O . PRO A 1 109 ? 2.920 -0.000 16.554 1.00 94.12 109 PRO A O 1
ATOM 818 N N . HIS A 1 110 ? 1.207 -1.127 17.475 1.00 96.56 110 HIS A N 1
ATOM 819 C CA . HIS A 1 110 ? 1.446 -2.411 16.807 1.00 96.56 110 HIS A CA 1
ATOM 820 C C . HIS A 1 110 ? 0.627 -2.557 15.517 1.00 96.56 110 HIS A C 1
ATOM 822 O O . HIS A 1 110 ? -0.133 -3.512 15.345 1.00 96.56 110 HIS A O 1
ATOM 828 N N . LEU A 1 111 ? 0.756 -1.577 14.618 1.00 98.06 111 LEU A N 1
ATOM 829 C CA . LEU A 1 111 ? 0.091 -1.587 13.315 1.00 98.06 111 LEU A CA 1
ATOM 830 C C . LEU A 1 111 ? 0.999 -2.150 12.215 1.00 98.06 111 LEU A C 1
ATOM 832 O O . LEU A 1 111 ? 2.094 -1.635 11.983 1.00 98.06 111 LEU A O 1
ATOM 836 N N . HIS A 1 112 ? 0.483 -3.129 11.475 1.00 98.31 112 HIS A N 1
ATOM 837 C CA . HIS A 1 112 ? 1.099 -3.707 10.284 1.00 98.31 112 HIS A CA 1
ATOM 838 C C . HIS A 1 112 ? 0.219 -3.462 9.056 1.00 98.31 112 HIS A C 1
ATOM 840 O O . HIS A 1 112 ? -0.984 -3.720 9.080 1.00 98.31 112 HIS A O 1
ATOM 846 N N . SER A 1 113 ? 0.813 -2.997 7.959 1.00 98.56 113 SER A N 1
ATOM 847 C CA . SER A 1 113 ? 0.112 -2.828 6.684 1.00 98.56 113 SER A CA 1
ATOM 848 C C . SER A 1 113 ? 0.492 -3.941 5.713 1.00 98.56 113 SER A C 1
ATOM 850 O O . SER A 1 113 ? 1.668 -4.095 5.398 1.00 98.56 113 SER A O 1
ATOM 852 N N . VAL A 1 114 ? -0.490 -4.688 5.210 1.00 98.50 114 VAL A N 1
ATOM 853 C CA . VAL A 1 114 ? -0.315 -5.703 4.163 1.00 98.50 114 VAL A CA 1
ATOM 854 C C . VAL A 1 114 ? -0.739 -5.103 2.826 1.00 98.50 114 VAL A C 1
ATOM 856 O O . VAL A 1 114 ? -1.907 -4.761 2.630 1.00 98.50 114 VAL A O 1
ATOM 859 N N . VAL A 1 115 ? 0.219 -4.955 1.914 1.00 97.88 115 VAL A N 1
ATOM 860 C CA . VAL A 1 115 ? 0.082 -4.120 0.716 1.00 97.88 115 VAL A CA 1
ATOM 861 C C . VAL A 1 115 ? -0.073 -4.966 -0.546 1.00 97.88 115 VAL A C 1
ATOM 863 O O . VAL A 1 115 ? 0.625 -5.969 -0.709 1.00 97.88 115 VAL A O 1
ATOM 866 N N . CYS A 1 116 ? -0.969 -4.552 -1.448 1.00 95.88 116 CYS A N 1
ATOM 867 C CA . CYS A 1 116 ? -1.086 -5.112 -2.795 1.00 95.88 116 CYS A CA 1
ATOM 868 C C . CYS A 1 116 ? 0.182 -4.852 -3.622 1.00 95.88 116 CYS A C 1
ATOM 870 O O . CYS A 1 116 ? 0.816 -3.807 -3.492 1.00 95.88 116 CYS A O 1
ATOM 872 N N . VAL A 1 117 ? 0.546 -5.794 -4.494 1.00 95.44 117 VAL A N 1
ATOM 873 C CA . VAL A 1 117 ? 1.813 -5.741 -5.243 1.00 95.44 117 VAL A CA 1
ATOM 874 C C . VAL A 1 117 ? 1.654 -5.955 -6.750 1.00 95.44 117 VAL A C 1
ATOM 876 O O . VAL A 1 117 ? 2.630 -6.249 -7.440 1.00 95.44 117 VAL A O 1
ATOM 879 N N . THR A 1 118 ? 0.426 -5.810 -7.258 1.00 92.94 118 THR A N 1
ATOM 880 C CA . THR A 1 118 ? 0.077 -5.983 -8.679 1.00 92.94 118 THR A CA 1
ATOM 881 C C . THR A 1 118 ? 0.207 -4.708 -9.516 1.00 92.94 118 THR A C 1
ATOM 883 O O . THR A 1 118 ? -0.066 -4.761 -10.715 1.00 92.94 118 THR A O 1
ATOM 886 N N . ASP A 1 119 ? 0.616 -3.587 -8.908 1.00 91.88 119 ASP A N 1
ATOM 887 C CA . ASP A 1 119 ? 0.831 -2.314 -9.605 1.00 91.88 119 ASP A CA 1
ATOM 888 C C . ASP A 1 119 ? 1.883 -2.467 -10.709 1.00 91.88 119 ASP A C 1
ATOM 890 O O . ASP A 1 119 ? 3.027 -2.855 -10.465 1.00 91.88 119 ASP A O 1
ATOM 894 N N . ASP A 1 120 ? 1.490 -2.119 -11.931 1.00 91.88 120 ASP A N 1
ATOM 895 C CA . ASP A 1 120 ? 2.333 -2.073 -13.125 1.00 91.88 120 ASP A CA 1
ATOM 896 C C . ASP A 1 120 ? 2.365 -0.668 -13.763 1.00 91.88 120 ASP A C 1
ATOM 898 O O . ASP A 1 120 ? 2.786 -0.479 -14.910 1.00 91.88 120 ASP A O 1
ATOM 902 N N . GLY A 1 121 ? 1.929 0.350 -13.017 1.00 90.12 121 GLY A N 1
ATOM 903 C CA . GLY A 1 121 ? 1.822 1.731 -13.455 1.00 90.12 121 GLY A CA 1
ATOM 904 C C . GLY A 1 121 ? 3.087 2.567 -13.249 1.00 90.12 121 GLY A C 1
ATOM 905 O O . GLY A 1 121 ? 3.917 2.327 -12.374 1.00 90.12 121 GLY A O 1
ATOM 906 N N . GLY A 1 122 ? 3.233 3.624 -14.057 1.00 92.12 122 GLY A N 1
ATOM 907 C CA . GLY A 1 122 ? 4.243 4.671 -13.860 1.00 92.12 122 GLY A CA 1
ATOM 908 C C . GLY A 1 122 ? 5.674 4.150 -13.656 1.00 92.12 122 GLY A C 1
ATOM 909 O O . GLY A 1 122 ? 6.182 3.382 -14.464 1.00 92.12 122 GLY A O 1
ATOM 910 N N . SER A 1 123 ? 6.322 4.587 -12.569 1.00 94.00 123 SER A N 1
ATOM 911 C CA . SER A 1 123 ? 7.690 4.162 -12.223 1.00 94.00 123 SER A CA 1
ATOM 912 C C . SER A 1 123 ? 7.760 2.678 -11.860 1.00 94.00 123 SER A C 1
ATOM 914 O O . SER A 1 123 ? 8.746 2.032 -12.194 1.00 94.00 123 SER A O 1
ATOM 916 N N . THR A 1 124 ? 6.719 2.118 -11.235 1.00 95.25 124 THR A N 1
ATOM 917 C CA . THR A 1 124 ? 6.653 0.680 -10.948 1.00 95.25 124 THR A CA 1
ATOM 918 C C . THR A 1 124 ? 6.696 -0.116 -12.252 1.00 95.25 124 THR A C 1
ATOM 920 O O . THR A 1 124 ? 7.571 -0.960 -12.422 1.00 95.25 124 THR A O 1
ATOM 923 N N . GLY A 1 125 ? 5.848 0.232 -13.224 1.00 94.25 125 GLY A N 1
ATOM 924 C CA . GLY A 1 125 ? 5.844 -0.388 -14.551 1.00 94.25 125 GLY A CA 1
ATOM 925 C C . GLY A 1 125 ? 7.176 -0.279 -15.291 1.00 94.25 125 GLY A C 1
ATOM 926 O O . GLY A 1 125 ? 7.610 -1.238 -15.926 1.00 94.25 125 GLY A O 1
ATOM 927 N N . GLU A 1 126 ? 7.866 0.861 -15.185 1.00 95.31 126 GLU A N 1
ATOM 928 C CA . GLU A 1 126 ? 9.212 0.990 -15.745 1.00 95.31 126 GLU A CA 1
ATOM 929 C C . GLU A 1 126 ? 10.207 0.053 -15.043 1.00 95.31 126 GLU A C 1
ATOM 931 O O . GLU A 1 126 ? 10.978 -0.640 -15.704 1.00 95.31 126 GLU A O 1
ATOM 936 N N . MET A 1 127 ? 10.178 -0.042 -13.717 1.00 94.94 127 MET A N 1
ATOM 937 C CA . MET A 1 127 ? 11.063 -0.940 -12.969 1.00 94.94 127 MET A CA 1
ATOM 938 C C . MET A 1 127 ? 10.830 -2.422 -13.281 1.00 94.94 127 MET A C 1
ATOM 940 O O . MET A 1 127 ? 11.796 -3.170 -13.434 1.00 94.94 127 MET A O 1
ATOM 944 N N . LEU A 1 128 ? 9.574 -2.838 -13.455 1.00 94.62 128 LEU A N 1
ATOM 945 C CA . LEU A 1 128 ? 9.219 -4.222 -13.785 1.00 94.62 128 LEU A CA 1
ATOM 946 C C . LEU A 1 128 ? 9.799 -4.703 -15.127 1.00 94.62 128 LEU A C 1
ATOM 948 O O . LEU A 1 128 ? 9.899 -5.906 -15.342 1.00 94.62 128 LEU A O 1
ATOM 952 N N . LYS A 1 129 ? 10.223 -3.796 -16.019 1.00 94.62 129 LYS A N 1
ATOM 953 C CA . LYS A 1 129 ? 10.929 -4.157 -17.263 1.00 94.62 129 LYS A CA 1
ATOM 954 C C . LYS A 1 129 ? 12.353 -4.681 -17.017 1.00 94.62 129 LYS A C 1
ATOM 956 O O . LYS A 1 129 ? 12.846 -5.449 -17.834 1.00 94.62 129 LYS A O 1
ATOM 961 N N . ASP A 1 130 ? 12.996 -4.307 -15.906 1.00 93.00 130 ASP A N 1
ATOM 962 C CA . ASP A 1 130 ? 14.384 -4.704 -15.597 1.00 93.00 130 ASP A CA 1
ATOM 963 C C . ASP A 1 130 ? 14.488 -5.729 -14.463 1.00 93.00 130 ASP A C 1
ATOM 965 O O . ASP A 1 130 ? 15.374 -6.586 -14.475 1.00 93.00 130 ASP A O 1
ATOM 969 N N . PHE A 1 131 ? 13.607 -5.639 -13.464 1.00 94.38 131 PHE A N 1
ATOM 970 C CA . PHE A 1 131 ? 13.759 -6.377 -12.214 1.00 94.38 131 PHE A CA 1
ATOM 971 C C . PHE A 1 131 ? 12.710 -7.489 -12.076 1.00 94.38 131 PHE A C 1
ATOM 973 O O . PHE A 1 131 ? 11.527 -7.233 -12.312 1.00 94.38 131 PHE A O 1
ATOM 980 N N . PRO A 1 132 ? 13.089 -8.704 -11.629 1.00 93.81 132 PRO A N 1
ATOM 981 C CA . PRO A 1 132 ? 12.150 -9.762 -11.266 1.00 93.81 132 PRO A CA 1
ATOM 982 C C . PRO A 1 132 ? 11.558 -9.488 -9.872 1.00 93.81 132 PRO A C 1
ATOM 984 O O . PRO A 1 132 ? 11.679 -10.294 -8.954 1.00 93.81 132 PRO A O 1
ATOM 987 N N . LEU A 1 133 ? 10.976 -8.301 -9.699 1.00 94.69 133 LEU A N 1
ATOM 988 C CA . LEU A 1 133 ? 10.406 -7.816 -8.447 1.00 94.69 133 LEU A CA 1
ATOM 989 C C . LEU A 1 133 ? 8.882 -7.726 -8.527 1.00 94.69 133 LEU A C 1
ATOM 991 O O . LEU A 1 133 ? 8.276 -7.780 -9.595 1.00 94.69 133 LEU A O 1
ATOM 995 N N . ILE A 1 134 ? 8.285 -7.576 -7.353 1.00 95.50 134 ILE A N 1
ATOM 996 C CA . ILE A 1 134 ? 6.887 -7.202 -7.158 1.00 95.50 134 ILE A CA 1
ATOM 997 C C . ILE A 1 134 ? 6.691 -5.686 -7.352 1.00 95.50 134 ILE A C 1
ATOM 999 O O . ILE A 1 134 ? 7.666 -4.928 -7.352 1.00 95.50 134 ILE A O 1
ATOM 1003 N N . GLY A 1 135 ? 5.445 -5.222 -7.478 1.00 95.25 135 GLY A N 1
ATOM 1004 C CA . GLY A 1 135 ? 5.149 -3.791 -7.547 1.00 95.25 135 GLY A CA 1
ATOM 1005 C C . GLY A 1 135 ? 5.563 -3.047 -6.267 1.00 95.25 135 GLY A C 1
ATOM 1006 O O . GLY A 1 135 ? 5.147 -3.413 -5.171 1.00 95.25 135 GLY A O 1
ATOM 1007 N N . LEU A 1 136 ? 6.390 -1.999 -6.394 1.00 96.19 136 LEU A N 1
ATOM 1008 C CA . LEU A 1 136 ? 6.955 -1.250 -5.254 1.00 96.19 136 LEU A CA 1
ATOM 1009 C C . LEU A 1 136 ? 6.271 0.098 -4.973 1.00 96.19 136 LEU A C 1
ATOM 1011 O O . LEU A 1 136 ? 6.516 0.700 -3.926 1.00 96.19 136 LEU A O 1
ATOM 1015 N N . GLY A 1 137 ? 5.445 0.599 -5.896 1.00 95.62 137 GLY A N 1
ATOM 1016 C CA . GLY A 1 137 ? 4.841 1.931 -5.803 1.00 95.62 137 GLY A CA 1
ATOM 1017 C C . GLY A 1 137 ? 3.963 2.114 -4.567 1.00 95.62 137 GLY A C 1
ATOM 1018 O O . GLY A 1 137 ? 4.154 3.068 -3.811 1.00 95.62 137 GLY A O 1
ATOM 1019 N N . ASP A 1 138 ? 3.049 1.176 -4.336 1.00 96.12 138 ASP A N 1
ATOM 1020 C CA . ASP A 1 138 ? 2.154 1.201 -3.178 1.00 96.12 138 ASP A CA 1
ATOM 1021 C C . ASP A 1 138 ? 2.908 0.978 -1.865 1.00 96.12 138 ASP A C 1
ATOM 1023 O O . ASP A 1 138 ? 2.677 1.700 -0.894 1.00 96.12 138 ASP A O 1
ATOM 1027 N N . LEU A 1 139 ? 3.886 0.064 -1.854 1.00 97.50 139 LEU A N 1
ATOM 1028 C CA . LEU A 1 139 ? 4.765 -0.163 -0.701 1.00 97.50 139 LEU A CA 1
ATOM 1029 C C . LEU A 1 139 ? 5.466 1.130 -0.272 1.00 97.50 139 LEU A C 1
ATOM 1031 O O . LEU A 1 139 ? 5.502 1.443 0.914 1.00 97.50 139 LEU A O 1
ATOM 1035 N N . ARG A 1 140 ? 5.962 1.928 -1.226 1.00 97.50 140 ARG A N 1
ATOM 1036 C CA . ARG A 1 140 ? 6.570 3.237 -0.944 1.00 97.50 140 ARG A CA 1
ATOM 1037 C C . ARG A 1 140 ? 5.597 4.211 -0.292 1.00 97.50 140 ARG A C 1
ATOM 1039 O O . ARG A 1 140 ? 5.978 4.941 0.622 1.00 97.50 140 ARG A O 1
ATOM 1046 N N . HIS A 1 141 ? 4.370 4.278 -0.797 1.00 96.31 141 HIS A N 1
ATOM 1047 C CA . HIS A 1 141 ? 3.378 5.214 -0.280 1.00 96.31 141 HIS A CA 1
ATOM 1048 C C . HIS A 1 141 ? 2.974 4.879 1.144 1.00 96.31 141 HIS A C 1
ATOM 1050 O O . HIS A 1 141 ? 2.958 5.770 1.993 1.00 96.31 141 HIS A O 1
ATOM 1056 N N . VAL A 1 142 ? 2.722 3.599 1.402 1.00 97.75 142 VAL A N 1
ATOM 1057 C CA . VAL A 1 142 ? 2.406 3.094 2.735 1.00 97.75 142 VAL A CA 1
ATOM 1058 C C . VAL A 1 142 ? 3.607 3.254 3.665 1.00 97.75 142 VAL A C 1
ATOM 1060 O O . VAL A 1 142 ? 3.424 3.673 4.798 1.00 97.75 142 VAL A O 1
ATOM 1063 N N . LEU A 1 143 ? 4.838 3.040 3.187 1.00 98.19 143 LEU A N 1
ATOM 1064 C CA . LEU A 1 143 ? 6.061 3.269 3.962 1.00 98.19 143 LEU A CA 1
ATOM 1065 C C . LEU A 1 143 ? 6.151 4.699 4.499 1.00 98.19 143 LEU A C 1
ATOM 1067 O O . LEU A 1 143 ? 6.340 4.885 5.699 1.00 98.19 143 LEU A O 1
ATOM 1071 N N . LEU A 1 144 ? 5.981 5.703 3.633 1.00 97.88 144 LEU A N 1
ATOM 1072 C CA . LEU A 1 144 ? 5.974 7.105 4.060 1.00 97.88 144 LEU A CA 1
ATOM 1073 C C . LEU A 1 144 ? 4.834 7.381 5.041 1.00 97.88 144 LEU A C 1
ATOM 1075 O O . LEU A 1 144 ? 5.050 7.976 6.097 1.00 97.88 144 LEU A O 1
ATOM 1079 N N . SER A 1 145 ? 3.633 6.900 4.721 1.00 97.44 145 SER A N 1
ATOM 1080 C CA . SER A 1 145 ? 2.464 7.057 5.580 1.00 97.44 145 SER A CA 1
ATOM 1081 C C . SER A 1 145 ? 2.596 6.322 6.909 1.00 97.44 145 SER A C 1
ATOM 1083 O O . SER A 1 145 ? 1.899 6.708 7.832 1.00 97.44 145 SER A O 1
ATOM 1085 N N . SER A 1 146 ? 3.508 5.358 7.055 1.00 98.00 146 SER A N 1
ATOM 1086 C CA . SER A 1 146 ? 3.784 4.619 8.295 1.00 98.00 146 SER A CA 1
ATOM 1087 C C . SER A 1 146 ? 4.881 5.236 9.175 1.00 98.00 146 SER A C 1
ATOM 1089 O O . SER A 1 146 ? 5.092 4.746 10.280 1.00 98.00 146 SER A O 1
ATOM 1091 N N . ILE A 1 147 ? 5.570 6.303 8.746 1.00 98.00 147 ILE A N 1
ATOM 1092 C CA . ILE A 1 147 ? 6.616 6.975 9.549 1.00 98.00 147 ILE A CA 1
ATOM 1093 C C . ILE A 1 147 ? 6.017 7.547 10.838 1.00 98.00 147 ILE A C 1
ATOM 1095 O O . ILE A 1 147 ? 5.118 8.380 10.765 1.00 98.00 147 ILE A O 1
ATOM 1099 N N . ARG A 1 148 ? 6.529 7.167 12.009 1.00 97.38 148 ARG A N 1
ATOM 1100 C CA . ARG A 1 148 ? 5.985 7.599 13.308 1.00 97.38 148 ARG A CA 1
ATOM 1101 C C . ARG A 1 148 ? 6.824 8.688 13.953 1.00 97.38 148 ARG A C 1
ATOM 1103 O O . ARG A 1 148 ? 8.055 8.648 13.895 1.00 97.38 148 ARG A O 1
ATOM 1110 N N . SER A 1 149 ? 6.155 9.610 14.643 1.00 95.88 149 SER A N 1
ATOM 1111 C CA . SER A 1 149 ? 6.843 10.635 15.437 1.00 95.88 149 SER A CA 1
ATOM 1112 C C . SER A 1 149 ? 7.672 9.998 16.554 1.00 95.88 149 SER A C 1
ATOM 1114 O O . SER A 1 149 ? 8.859 10.289 16.687 1.00 95.88 149 SER A O 1
ATOM 1116 N N . THR A 1 150 ? 7.079 9.063 17.304 1.00 95.62 150 THR A N 1
ATOM 1117 C CA . THR A 1 150 ? 7.733 8.357 18.421 1.00 95.62 150 THR A CA 1
ATOM 1118 C C . THR A 1 150 ? 9.025 7.673 17.984 1.00 95.62 150 THR A C 1
ATOM 1120 O O . THR A 1 150 ? 10.080 7.941 18.550 1.00 95.62 150 THR A O 1
ATOM 1123 N N . ASN A 1 151 ? 8.974 6.895 16.902 1.00 96.62 151 ASN A N 1
ATOM 1124 C CA . ASN A 1 151 ? 10.133 6.175 16.380 1.00 96.62 151 ASN A CA 1
ATOM 1125 C C . ASN A 1 151 ? 11.258 7.125 15.960 1.00 96.62 151 ASN A C 1
ATOM 1127 O O . ASN A 1 151 ? 12.415 6.887 16.294 1.00 96.62 151 ASN A O 1
ATOM 1131 N N . LEU A 1 152 ? 10.941 8.210 15.240 1.00 97.50 152 LEU A N 1
ATOM 1132 C CA . LEU A 1 152 ? 11.952 9.193 14.841 1.00 97.50 152 LEU A CA 1
ATOM 1133 C C . LEU A 1 152 ? 12.601 9.859 16.059 1.00 97.50 152 LEU A C 1
ATOM 1135 O O . LEU A 1 152 ? 13.823 10.013 16.098 1.00 97.50 152 LEU A O 1
ATOM 1139 N N . LYS A 1 153 ? 11.796 10.230 17.058 1.00 97.31 153 LYS A N 1
ATOM 1140 C CA . LYS A 1 153 ? 12.265 10.871 18.291 1.00 97.31 153 LYS A CA 1
ATOM 1141 C C . LYS A 1 153 ? 13.138 9.938 19.120 1.00 97.31 153 LYS A C 1
ATOM 1143 O O . LYS A 1 153 ? 14.191 10.360 19.578 1.00 97.31 153 LYS A O 1
ATOM 1148 N N . GLU A 1 154 ? 12.748 8.680 19.278 1.00 96.81 154 GLU A N 1
ATOM 1149 C CA . GLU A 1 154 ? 13.486 7.697 20.075 1.00 96.81 154 GLU A CA 1
ATOM 1150 C C . GLU A 1 154 ? 14.767 7.234 19.376 1.00 96.81 154 GLU A C 1
ATOM 1152 O O . GLU A 1 154 ? 15.842 7.259 19.979 1.00 96.81 154 GLU A O 1
ATOM 1157 N N . GLN A 1 155 ? 14.679 6.868 18.093 1.00 97.38 155 GLN A N 1
ATOM 1158 C CA . GLN A 1 155 ? 15.797 6.314 17.325 1.00 97.38 155 GLN A CA 1
ATOM 1159 C C . GLN A 1 155 ? 16.896 7.348 17.067 1.00 97.38 155 GLN A C 1
ATOM 1161 O O . GLN A 1 155 ? 18.079 7.009 17.115 1.00 97.38 155 GLN A O 1
ATOM 1166 N N . TYR A 1 156 ? 16.513 8.602 16.812 1.00 97.94 156 TYR A N 1
ATOM 1167 C CA . TYR A 1 156 ? 17.435 9.674 16.428 1.00 97.94 156 TYR A CA 1
ATOM 1168 C C . TYR A 1 156 ? 17.535 10.813 17.451 1.00 97.94 156 TYR A C 1
ATOM 1170 O O . TYR A 1 156 ? 18.168 11.826 17.160 1.00 97.94 156 TYR A O 1
ATOM 1178 N N . GLN A 1 157 ? 16.926 10.654 18.633 1.00 97.38 157 GLN A N 1
ATOM 1179 C CA . GLN A 1 157 ? 16.956 11.623 19.738 1.00 97.38 157 GLN A CA 1
ATOM 1180 C C . GLN A 1 157 ? 16.494 13.026 19.304 1.00 97.38 157 GLN A C 1
ATOM 1182 O O . GLN A 1 157 ? 17.137 14.036 19.590 1.00 97.38 157 GLN A O 1
ATOM 1187 N N . LEU A 1 158 ? 15.377 13.075 18.572 1.00 97.31 158 LEU A N 1
ATOM 1188 C CA . LEU A 1 158 ? 14.812 14.301 18.002 1.00 97.31 158 LEU A CA 1
ATOM 1189 C C . LEU A 1 158 ? 13.741 14.916 18.908 1.00 97.31 158 LEU A C 1
ATOM 1191 O O . LEU A 1 158 ? 13.033 14.213 19.629 1.00 97.31 158 LEU A O 1
ATOM 1195 N N . ASP A 1 159 ? 13.572 16.233 18.804 1.00 97.38 159 ASP A N 1
ATOM 1196 C CA . ASP A 1 159 ? 12.363 16.917 19.266 1.00 97.38 159 ASP A CA 1
ATOM 1197 C C . ASP A 1 159 ? 11.242 16.854 18.205 1.00 97.38 159 ASP A C 1
ATOM 1199 O O . ASP A 1 159 ? 11.438 16.371 17.085 1.00 97.38 159 ASP A O 1
ATOM 1203 N N . ASP A 1 160 ? 10.045 17.341 18.548 1.00 96.75 160 ASP A N 1
ATOM 1204 C CA . ASP A 1 160 ? 8.880 17.297 17.650 1.00 96.75 160 ASP A CA 1
ATOM 1205 C C . ASP A 1 160 ? 9.106 18.078 16.344 1.00 96.75 160 ASP A C 1
ATOM 1207 O O . ASP A 1 160 ? 8.685 17.652 15.265 1.00 96.75 160 ASP A O 1
ATOM 1211 N N . ALA A 1 161 ? 9.810 19.212 16.414 1.00 97.31 161 ALA A N 1
ATOM 1212 C CA . ALA A 1 161 ? 10.079 20.049 15.250 1.00 97.31 161 ALA A CA 1
ATOM 1213 C C . ALA A 1 161 ? 11.078 19.383 14.291 1.00 97.31 161 ALA A C 1
ATOM 1215 O O . ALA A 1 161 ? 10.919 19.457 13.069 1.00 97.31 161 ALA A O 1
ATOM 1216 N N . ALA A 1 162 ? 12.105 18.723 14.824 1.00 97.44 162 ALA A N 1
ATOM 1217 C CA . ALA A 1 162 ? 13.088 17.971 14.061 1.00 97.44 162 ALA A CA 1
ATOM 1218 C C . ALA A 1 162 ? 12.489 16.685 13.470 1.00 97.44 162 ALA A C 1
ATOM 1220 O O . ALA A 1 162 ? 12.778 16.367 12.313 1.00 97.44 162 ALA A O 1
ATOM 1221 N N . ALA A 1 163 ? 11.605 15.991 14.195 1.00 97.94 163 ALA A N 1
ATOM 1222 C CA . ALA A 1 163 ? 10.860 14.850 13.662 1.00 97.94 163 ALA A CA 1
ATOM 1223 C C . ALA A 1 163 ? 9.980 15.264 12.469 1.00 97.94 163 ALA A C 1
ATOM 1225 O O . ALA A 1 163 ? 10.045 14.637 11.408 1.00 97.94 163 ALA A O 1
ATOM 1226 N N . LEU A 1 164 ? 9.239 16.374 12.587 1.00 98.00 164 LEU A N 1
ATOM 1227 C CA . LEU A 1 164 ? 8.425 16.921 11.495 1.00 98.00 164 LEU A CA 1
ATOM 1228 C C . LEU A 1 164 ? 9.276 17.298 10.270 1.00 98.00 164 LEU A C 1
ATOM 1230 O O . LEU A 1 164 ? 8.947 16.920 9.145 1.00 98.00 164 LEU A O 1
ATOM 1234 N N . LYS A 1 165 ? 10.403 17.995 10.476 1.00 97.75 165 LYS A N 1
ATOM 1235 C CA . LYS A 1 165 ? 11.350 18.331 9.394 1.00 97.75 165 LYS A CA 1
ATOM 1236 C C . LYS A 1 165 ? 11.914 17.083 8.714 1.00 97.75 165 LYS A C 1
ATOM 1238 O O . LYS A 1 165 ? 12.029 17.065 7.490 1.00 97.75 165 LYS A O 1
ATOM 1243 N N . THR A 1 166 ? 12.218 16.042 9.487 1.00 98.31 166 THR A N 1
ATOM 1244 C CA . THR A 1 166 ? 12.726 14.762 8.974 1.00 98.31 166 THR A CA 1
ATOM 1245 C C . THR A 1 166 ? 11.678 14.065 8.108 1.00 98.31 166 THR A C 1
ATOM 1247 O O . THR A 1 166 ? 11.979 13.681 6.980 1.00 98.31 166 THR A O 1
ATOM 1250 N N . ALA A 1 167 ? 10.428 13.970 8.575 1.00 98.06 167 ALA A N 1
ATOM 1251 C CA . ALA A 1 167 ? 9.327 13.408 7.793 1.00 98.06 167 ALA A CA 1
ATOM 1252 C C . ALA A 1 167 ? 9.074 14.206 6.499 1.00 98.06 167 ALA A C 1
ATOM 1254 O O . ALA A 1 167 ? 8.894 13.621 5.429 1.00 98.06 167 ALA A O 1
ATOM 1255 N N . ALA A 1 168 ? 9.140 15.540 6.560 1.00 97.81 168 ALA A N 1
ATOM 1256 C CA . ALA A 1 168 ? 9.011 16.406 5.389 1.00 97.81 168 ALA A CA 1
ATOM 1257 C C . ALA A 1 168 ? 10.148 16.207 4.366 1.00 97.81 168 ALA A C 1
ATOM 1259 O O . ALA A 1 168 ? 9.892 16.176 3.159 1.00 97.81 168 ALA A O 1
ATOM 1260 N N . ALA A 1 169 ? 11.389 16.045 4.837 1.00 98.12 169 ALA A N 1
ATOM 1261 C CA . ALA A 1 169 ? 12.546 15.747 3.996 1.00 98.12 169 ALA A CA 1
ATOM 1262 C C . ALA A 1 169 ? 12.420 14.362 3.338 1.00 98.12 169 ALA A C 1
ATOM 1264 O O . ALA A 1 169 ? 12.585 14.242 2.125 1.00 98.12 169 ALA A O 1
ATOM 1265 N N . LEU A 1 170 ? 12.041 13.333 4.103 1.00 98.38 170 LEU A N 1
ATOM 1266 C CA . LEU A 1 170 ? 11.776 11.988 3.579 1.00 98.38 170 LEU A CA 1
ATOM 1267 C C . LEU A 1 170 ? 10.677 12.003 2.513 1.00 98.38 170 LEU A C 1
ATOM 1269 O O . LEU A 1 170 ? 10.854 11.416 1.447 1.00 98.38 170 LEU A O 1
ATOM 1273 N N . HIS A 1 171 ? 9.585 12.730 2.752 1.00 97.88 171 HIS A N 1
ATOM 1274 C CA . HIS A 1 171 ? 8.512 12.908 1.778 1.00 97.88 171 HIS A CA 1
ATOM 1275 C C . HIS A 1 171 ? 9.012 13.526 0.465 1.00 97.88 171 HIS A C 1
ATOM 1277 O O . HIS A 1 171 ? 8.714 12.994 -0.605 1.00 97.88 171 HIS A O 1
ATOM 1283 N N . GLY A 1 172 ? 9.784 14.617 0.531 1.00 96.88 172 GLY A N 1
ATOM 1284 C CA . GLY A 1 172 ? 10.360 15.256 -0.656 1.00 96.88 172 GLY A CA 1
ATOM 1285 C C . GLY A 1 172 ? 11.300 14.322 -1.421 1.00 96.88 172 GLY A C 1
ATOM 1286 O O . GLY A 1 172 ? 11.191 14.190 -2.639 1.00 96.88 172 GLY A O 1
ATOM 1287 N N . PHE A 1 173 ? 12.163 13.610 -0.697 1.00 97.75 173 PHE A N 1
ATOM 1288 C CA . PHE A 1 173 ? 13.170 12.730 -1.280 1.00 97.75 173 PHE A CA 1
ATOM 1289 C C . PHE A 1 173 ? 12.560 11.481 -1.930 1.00 97.75 173 PHE A C 1
ATOM 1291 O O . PHE A 1 173 ? 12.847 11.166 -3.083 1.00 97.75 173 PHE A O 1
ATOM 1298 N N . PHE A 1 174 ? 11.663 10.784 -1.230 1.00 97.88 174 PHE A N 1
ATOM 1299 C CA . PHE A 1 174 ? 11.065 9.541 -1.724 1.00 97.88 174 PHE A CA 1
ATOM 1300 C C . PHE A 1 174 ? 10.031 9.775 -2.826 1.00 97.88 174 PHE A C 1
ATOM 1302 O O . PHE A 1 174 ? 9.842 8.890 -3.660 1.00 97.88 174 PHE A O 1
ATOM 1309 N N . ASN A 1 175 ? 9.360 10.931 -2.859 1.00 96.94 175 ASN A N 1
ATOM 1310 C CA . ASN A 1 175 ? 8.445 11.285 -3.949 1.00 96.94 175 ASN A CA 1
ATOM 1311 C C . ASN A 1 175 ? 9.135 11.982 -5.126 1.00 96.94 175 ASN A C 1
ATOM 1313 O O . ASN A 1 175 ? 8.474 12.223 -6.140 1.00 96.94 175 ASN A O 1
ATOM 1317 N N . PHE A 1 176 ? 10.432 12.293 -5.031 1.00 97.44 176 PHE A N 1
ATOM 1318 C CA . PHE A 1 176 ? 11.159 12.908 -6.134 1.00 97.44 176 PHE A CA 1
ATOM 1319 C C . PHE A 1 176 ? 11.093 12.025 -7.386 1.00 97.44 176 PHE A C 1
ATOM 1321 O O . PHE A 1 176 ? 11.229 10.799 -7.324 1.00 97.44 176 PHE A O 1
ATOM 1328 N N . ARG A 1 177 ? 10.859 12.655 -8.538 1.00 97.06 177 ARG A N 1
ATOM 1329 C CA . ARG A 1 177 ? 10.764 11.995 -9.842 1.00 97.06 177 ARG A CA 1
ATOM 1330 C C . ARG A 1 177 ? 11.697 12.673 -10.824 1.00 97.06 177 ARG A C 1
ATOM 1332 O O . ARG A 1 177 ? 11.767 13.898 -10.867 1.00 97.06 177 ARG A O 1
ATOM 1339 N N . PHE A 1 178 ? 12.358 11.873 -11.647 1.00 95.75 178 PHE A N 1
ATOM 1340 C CA . PHE A 1 178 ? 13.238 12.357 -12.702 1.00 95.75 178 PHE A CA 1
ATOM 1341 C C . PHE A 1 178 ? 12.956 11.628 -14.014 1.00 95.75 178 PHE A C 1
ATOM 1343 O O . PHE A 1 178 ? 12.562 10.466 -14.020 1.00 95.75 178 PHE A O 1
ATOM 1350 N N . ASN A 1 179 ? 13.177 12.329 -15.128 1.00 94.62 179 ASN A N 1
ATOM 1351 C CA . ASN A 1 179 ? 12.963 11.815 -16.488 1.00 94.62 179 ASN A CA 1
ATOM 1352 C C . ASN A 1 179 ? 14.277 11.610 -17.258 1.00 94.62 179 ASN A C 1
ATOM 1354 O O . ASN A 1 179 ? 14.256 11.193 -18.412 1.00 94.62 179 ASN A O 1
ATOM 1358 N N . LYS A 1 180 ? 15.409 11.965 -16.645 1.00 91.62 180 LYS A N 1
ATOM 1359 C CA . LYS A 1 180 ? 16.757 11.842 -17.202 1.00 91.62 180 LYS A CA 1
ATOM 1360 C C . LYS A 1 180 ? 17.657 11.171 -16.168 1.00 91.62 180 LYS A C 1
ATOM 1362 O O . LYS A 1 180 ? 17.455 11.431 -14.981 1.00 91.62 180 LYS A O 1
ATOM 1367 N N . PRO A 1 181 ? 18.633 10.358 -16.597 1.00 92.50 181 PRO A N 1
ATOM 1368 C CA . PRO A 1 181 ? 19.547 9.705 -15.675 1.00 92.50 181 PRO A CA 1
ATOM 1369 C C . PRO A 1 181 ? 20.309 10.742 -14.838 1.00 92.50 181 PRO A C 1
ATOM 1371 O O . PRO A 1 181 ? 20.776 11.737 -15.400 1.00 92.50 181 PRO A O 1
ATOM 1374 N N . PRO A 1 182 ? 20.438 10.535 -13.517 1.00 92.12 182 PRO A N 1
ATOM 1375 C CA . PRO A 1 182 ? 21.262 11.396 -12.681 1.00 92.12 182 PRO A CA 1
ATOM 1376 C C . PRO A 1 182 ? 22.746 11.208 -13.022 1.00 92.12 182 PRO A C 1
ATOM 1378 O O . PRO A 1 182 ? 23.227 10.084 -13.141 1.00 92.12 182 PRO A O 1
ATOM 1381 N N . GLU A 1 183 ? 23.482 12.310 -13.140 1.00 91.19 183 GLU A N 1
ATOM 1382 C CA . GLU A 1 183 ? 24.923 12.320 -13.423 1.00 91.19 183 GLU A CA 1
ATOM 1383 C C . GLU A 1 183 ? 25.748 11.967 -12.180 1.00 91.19 183 GLU A C 1
ATOM 1385 O O . GLU A 1 183 ? 26.834 11.402 -12.280 1.00 91.19 183 GLU A O 1
ATOM 1390 N N . SER A 1 184 ? 25.252 12.319 -10.990 1.00 94.94 184 SER A N 1
ATOM 1391 C CA . SER A 1 184 ? 25.929 12.051 -9.720 1.00 94.94 184 SER A CA 1
ATOM 1392 C C . SER A 1 184 ? 24.960 12.028 -8.538 1.00 94.94 184 SER A C 1
ATOM 1394 O O . SER A 1 184 ? 23.853 12.567 -8.604 1.00 94.94 184 SER A O 1
ATOM 1396 N N . ALA A 1 185 ? 25.413 11.466 -7.413 1.00 95.12 185 ALA A N 1
ATOM 1397 C CA . ALA A 1 185 ? 24.676 11.517 -6.151 1.00 95.12 185 ALA A CA 1
ATOM 1398 C C . ALA A 1 185 ? 24.396 12.966 -5.718 1.00 95.12 185 ALA A C 1
ATOM 1400 O O . ALA A 1 185 ? 23.282 13.281 -5.313 1.00 95.12 185 ALA A O 1
ATOM 1401 N N . THR A 1 186 ? 25.378 13.863 -5.850 1.00 94.81 186 THR A N 1
ATOM 1402 C CA . THR A 1 186 ? 25.237 15.280 -5.482 1.00 94.81 186 THR A CA 1
ATOM 1403 C C . THR A 1 186 ? 24.147 15.973 -6.296 1.00 94.81 186 THR A C 1
ATOM 1405 O O . THR A 1 186 ? 23.321 16.683 -5.726 1.00 94.81 186 THR A O 1
ATOM 1408 N N . GLN A 1 187 ? 24.102 15.732 -7.611 1.00 93.88 187 GLN A N 1
ATOM 1409 C CA . GLN A 1 187 ? 23.044 16.271 -8.468 1.00 93.88 187 GLN A CA 1
ATOM 1410 C C . GLN A 1 187 ? 21.671 15.724 -8.064 1.00 93.88 187 GLN A C 1
ATOM 1412 O O . GLN A 1 187 ? 20.705 16.479 -8.036 1.00 93.88 187 GLN A O 1
ATOM 1417 N N . LEU A 1 188 ? 21.582 14.434 -7.728 1.00 95.19 188 LEU A N 1
ATOM 1418 C CA . LEU A 1 188 ? 20.328 13.801 -7.325 1.00 95.19 188 LEU A CA 1
ATOM 1419 C C . LEU A 1 188 ? 19.768 14.403 -6.026 1.00 95.19 188 LEU A C 1
ATOM 1421 O O . LEU A 1 188 ? 18.594 14.768 -5.986 1.00 95.19 188 LEU A O 1
ATOM 1425 N N . TRP A 1 189 ? 20.605 14.565 -4.995 1.00 96.62 189 TRP A N 1
ATOM 1426 C CA . TRP A 1 189 ? 20.215 15.244 -3.753 1.00 96.62 189 TRP A CA 1
ATOM 1427 C C . TRP A 1 189 ? 19.772 16.684 -4.032 1.00 96.62 189 TRP A C 1
ATOM 1429 O O . TRP A 1 189 ? 18.654 17.059 -3.679 1.00 96.62 189 TRP A O 1
ATOM 1439 N N . ALA A 1 190 ? 20.575 17.459 -4.767 1.00 95.00 190 ALA A N 1
ATOM 1440 C CA . ALA A 1 190 ? 20.240 18.844 -5.097 1.00 95.00 190 ALA A CA 1
ATOM 1441 C C . ALA A 1 190 ? 18.913 18.963 -5.870 1.00 95.00 190 ALA A C 1
ATOM 1443 O O . ALA A 1 190 ? 18.075 19.797 -5.534 1.00 95.00 190 ALA A O 1
ATOM 1444 N N . ALA A 1 191 ? 18.688 18.101 -6.867 1.00 95.44 191 ALA A N 1
ATOM 1445 C CA . ALA A 1 191 ? 17.468 18.098 -7.672 1.00 95.44 191 ALA A CA 1
ATOM 1446 C C . ALA A 1 191 ? 16.222 17.690 -6.871 1.00 95.44 191 ALA A C 1
ATOM 1448 O O . ALA A 1 191 ? 15.130 18.175 -7.161 1.00 95.44 191 ALA A O 1
ATOM 1449 N N . SER A 1 192 ? 16.378 16.846 -5.845 1.00 95.19 192 SER A N 1
ATOM 1450 C CA . SER A 1 192 ? 15.278 16.472 -4.949 1.00 95.19 192 SER A CA 1
ATOM 1451 C C . SER A 1 192 ? 14.819 17.604 -4.022 1.00 95.19 192 SER A C 1
ATOM 1453 O O . SER A 1 192 ? 13.743 17.515 -3.431 1.00 95.19 192 SER A O 1
ATOM 1455 N N . GLY A 1 193 ? 15.620 18.668 -3.883 1.00 94.94 193 GLY A N 1
ATOM 1456 C CA . GLY A 1 193 ? 15.367 19.750 -2.930 1.00 94.94 193 GLY A CA 1
ATOM 1457 C C . GLY A 1 193 ? 15.619 19.359 -1.470 1.00 94.94 193 GLY A C 1
ATOM 1458 O O . GLY A 1 193 ? 15.239 20.105 -0.570 1.00 94.94 193 GLY A O 1
ATOM 1459 N N . VAL A 1 194 ? 16.243 18.202 -1.231 1.00 96.06 194 VAL A N 1
ATOM 1460 C CA . VAL A 1 194 ? 16.599 17.697 0.095 1.00 96.06 194 VAL A CA 1
ATOM 1461 C C . VAL A 1 194 ? 18.113 17.625 0.196 1.00 96.06 194 VAL A C 1
ATOM 1463 O O . VAL A 1 194 ? 18.775 17.032 -0.653 1.00 96.06 194 VAL A O 1
ATOM 1466 N N . ALA A 1 195 ? 18.664 18.227 1.244 1.00 95.38 195 ALA A N 1
ATOM 1467 C CA . ALA A 1 195 ? 20.079 18.116 1.563 1.00 95.38 195 ALA A CA 1
ATOM 1468 C C . ALA A 1 195 ? 20.280 17.026 2.635 1.00 95.38 195 ALA A C 1
ATOM 1470 O O . ALA A 1 195 ? 19.455 16.943 3.553 1.00 95.38 195 ALA A O 1
ATOM 1471 N N . PRO A 1 196 ? 21.337 16.195 2.566 1.00 95.94 196 PRO A N 1
ATOM 1472 C CA . PRO A 1 196 ? 21.608 15.167 3.575 1.00 95.94 196 PRO A CA 1
ATOM 1473 C C . PRO A 1 196 ? 21.665 15.704 5.014 1.00 95.94 196 PRO A C 1
ATOM 1475 O O . PRO A 1 196 ? 21.352 14.977 5.952 1.00 95.94 196 PRO A O 1
ATOM 1478 N N . GLU A 1 197 ? 22.029 16.972 5.198 1.00 94.94 197 GLU A N 1
ATOM 1479 C CA . GLU A 1 197 ? 22.120 17.665 6.488 1.00 94.94 197 GLU A CA 1
ATOM 1480 C C . GLU A 1 197 ? 20.746 17.999 7.091 1.00 94.94 197 GLU A C 1
ATOM 1482 O O . GLU A 1 197 ? 20.649 18.309 8.276 1.00 94.94 197 GLU A O 1
ATOM 1487 N N . MET A 1 198 ? 19.671 17.936 6.294 1.00 94.81 198 MET A N 1
ATOM 1488 C CA . MET A 1 198 ? 18.292 18.076 6.784 1.00 94.81 198 MET A CA 1
ATOM 1489 C C . MET A 1 198 ? 17.808 16.828 7.530 1.00 94.81 198 MET A C 1
ATOM 1491 O O . MET A 1 198 ? 16.764 16.874 8.181 1.00 94.81 198 MET A O 1
ATOM 1495 N N . LEU A 1 199 ? 18.530 15.714 7.398 1.00 97.62 199 LEU A N 1
ATOM 1496 C CA . LEU A 1 199 ? 18.213 14.437 8.019 1.00 97.62 199 LEU A CA 1
ATOM 1497 C C . LEU A 1 199 ? 19.116 14.205 9.242 1.00 97.62 199 LEU A C 1
ATOM 1499 O O . LEU A 1 199 ? 20.270 14.639 9.249 1.00 97.62 199 LEU A O 1
ATOM 1503 N N . PRO A 1 200 ? 18.646 13.462 10.259 1.00 97.62 200 PRO A N 1
ATOM 1504 C CA . PRO A 1 200 ? 19.488 13.024 11.367 1.00 97.62 200 PRO A CA 1
ATOM 1505 C C . PRO A 1 200 ? 20.698 12.229 10.870 1.00 97.62 200 PRO A C 1
ATOM 1507 O O . PRO A 1 200 ? 20.590 11.479 9.899 1.00 97.62 200 PRO A O 1
ATOM 1510 N N . SER A 1 201 ? 21.839 12.341 11.553 1.00 95.69 201 SER A N 1
ATOM 1511 C CA . SER A 1 201 ? 23.128 11.803 11.085 1.00 95.69 201 SER A CA 1
ATOM 1512 C C . SER A 1 201 ? 23.072 10.323 10.686 1.00 95.69 201 SER A C 1
ATOM 1514 O O . SER A 1 201 ? 23.511 9.972 9.593 1.00 95.69 201 SER A O 1
ATOM 1516 N N . GLY A 1 202 ? 22.481 9.458 11.517 1.00 96.44 202 GLY A N 1
ATOM 1517 C CA . GLY A 1 202 ? 22.356 8.027 11.219 1.00 96.44 202 GLY A CA 1
ATOM 1518 C C . GLY A 1 202 ? 21.512 7.737 9.970 1.00 96.44 202 GLY A C 1
ATOM 1519 O O . GLY A 1 202 ? 21.906 6.929 9.131 1.00 96.44 202 GLY A O 1
ATOM 1520 N N . LEU A 1 203 ? 20.383 8.435 9.810 1.00 98.06 203 LEU A N 1
ATOM 1521 C CA . LEU A 1 203 ? 19.515 8.309 8.634 1.00 98.06 203 LEU A CA 1
ATOM 1522 C C . LEU A 1 203 ? 20.181 8.867 7.371 1.00 98.06 203 LEU A C 1
ATOM 1524 O O . LEU A 1 203 ? 20.109 8.264 6.302 1.00 98.06 203 LEU A O 1
ATOM 1528 N N . SER A 1 204 ? 20.860 10.002 7.509 1.00 98.12 204 SER A N 1
ATOM 1529 C CA . SER A 1 204 ? 21.610 10.652 6.439 1.00 98.12 204 SER A CA 1
ATOM 1530 C C . SER A 1 204 ? 22.701 9.730 5.892 1.00 98.12 204 SER A C 1
ATOM 1532 O O . SER A 1 204 ? 22.742 9.473 4.690 1.00 98.12 204 SER A O 1
ATOM 1534 N N . VAL A 1 205 ? 23.522 9.141 6.771 1.00 98.25 205 VAL A N 1
ATOM 1535 C CA . VAL A 1 205 ? 24.567 8.176 6.391 1.00 98.25 205 VAL A CA 1
ATOM 1536 C C . VAL A 1 205 ? 23.969 6.982 5.649 1.00 98.25 205 VAL A C 1
ATOM 1538 O O . VAL A 1 205 ? 24.479 6.610 4.591 1.00 98.25 205 VAL A O 1
ATOM 1541 N N . TYR A 1 206 ? 22.871 6.423 6.161 1.00 98.25 206 TYR A N 1
ATOM 1542 C CA . TYR A 1 206 ? 22.189 5.293 5.539 1.00 98.25 206 TYR A CA 1
ATOM 1543 C C . TYR A 1 206 ? 21.679 5.624 4.126 1.00 98.25 206 TYR A C 1
ATOM 1545 O O . TYR A 1 206 ? 21.984 4.905 3.175 1.00 98.25 206 TYR A O 1
ATOM 1553 N N . LEU A 1 207 ? 20.952 6.734 3.946 1.00 98.44 207 LEU A N 1
ATOM 1554 C CA . LEU A 1 207 ? 20.410 7.107 2.633 1.00 98.44 207 LEU A CA 1
ATOM 1555 C C . LEU A 1 207 ? 21.502 7.535 1.648 1.00 98.44 207 LEU A C 1
ATOM 1557 O O . LEU A 1 207 ? 21.400 7.238 0.458 1.00 98.44 207 LEU A O 1
ATOM 1561 N N . VAL A 1 208 ? 22.566 8.194 2.116 1.00 98.31 208 VAL A N 1
ATOM 1562 C CA . VAL A 1 208 ? 23.724 8.529 1.276 1.00 98.31 208 VAL A CA 1
ATOM 1563 C C . VAL A 1 208 ? 24.425 7.261 0.785 1.00 98.31 208 VAL A C 1
ATOM 1565 O O . VAL A 1 208 ? 24.782 7.195 -0.392 1.00 98.31 208 VAL A O 1
ATOM 1568 N N . ASP A 1 209 ? 24.608 6.254 1.643 1.00 98.06 209 ASP A N 1
ATOM 1569 C CA . ASP A 1 209 ? 25.156 4.954 1.236 1.00 98.06 209 ASP A CA 1
ATOM 1570 C C . ASP A 1 209 ? 24.239 4.253 0.227 1.00 98.06 209 ASP A C 1
ATOM 1572 O O . ASP A 1 209 ? 24.701 3.784 -0.814 1.00 98.06 209 ASP A O 1
ATOM 1576 N N . LEU A 1 210 ? 22.926 4.268 0.469 1.00 97.88 210 LEU A N 1
ATOM 1577 C CA . LEU A 1 210 ? 21.947 3.653 -0.421 1.00 97.88 210 LEU A CA 1
ATOM 1578 C C . LEU A 1 210 ? 21.950 4.295 -1.818 1.00 97.88 210 LEU A C 1
ATOM 1580 O O . LEU A 1 210 ? 21.985 3.586 -2.821 1.00 97.88 210 LEU A O 1
ATOM 1584 N N . VAL A 1 211 ? 22.009 5.628 -1.906 1.00 98.19 211 VAL A N 1
ATOM 1585 C CA . VAL A 1 211 ? 22.145 6.348 -3.187 1.00 98.19 211 VAL A CA 1
ATOM 1586 C C . VAL A 1 211 ? 23.456 5.996 -3.889 1.00 98.19 211 VAL A C 1
ATOM 1588 O O . VAL A 1 211 ? 23.466 5.791 -5.102 1.00 98.19 211 VAL A O 1
ATOM 1591 N N . LYS A 1 212 ? 24.571 5.902 -3.153 1.00 97.56 212 LYS A N 1
ATOM 1592 C CA . LYS A 1 212 ? 25.863 5.503 -3.735 1.00 97.56 212 LYS A CA 1
ATOM 1593 C C . LYS A 1 212 ? 25.798 4.093 -4.316 1.00 97.56 212 LYS A C 1
ATOM 1595 O O . LYS A 1 212 ? 26.239 3.895 -5.444 1.00 97.56 212 LYS A O 1
ATOM 1600 N N . ARG A 1 213 ? 25.213 3.137 -3.586 1.00 96.62 213 ARG A N 1
ATOM 1601 C CA . ARG A 1 213 ? 25.004 1.762 -4.068 1.00 96.62 213 ARG A CA 1
ATOM 1602 C C . ARG A 1 213 ? 24.111 1.726 -5.298 1.00 96.62 213 ARG A C 1
ATOM 1604 O O . ARG A 1 213 ? 24.472 1.076 -6.266 1.00 96.62 213 ARG A O 1
ATOM 1611 N N . MET A 1 214 ? 23.005 2.468 -5.290 1.00 97.25 214 MET A N 1
ATOM 1612 C CA . MET A 1 214 ? 22.084 2.556 -6.427 1.00 97.25 214 MET A CA 1
ATOM 1613 C C . MET A 1 214 ? 22.802 2.986 -7.713 1.00 97.25 214 MET A C 1
ATOM 1615 O O . MET A 1 214 ? 22.562 2.410 -8.768 1.00 97.25 214 MET A O 1
ATOM 1619 N N . LEU A 1 215 ? 23.679 3.993 -7.630 1.00 96.62 215 LEU A N 1
ATOM 1620 C CA . LEU A 1 215 ? 24.422 4.501 -8.789 1.00 96.62 215 LEU A CA 1
ATOM 1621 C C . LEU A 1 215 ? 25.595 3.598 -9.202 1.00 96.62 215 LEU A C 1
ATOM 1623 O O . LEU A 1 215 ? 25.986 3.618 -10.365 1.00 96.62 215 LEU A O 1
ATOM 1627 N N . ALA A 1 216 ? 26.169 2.839 -8.264 1.00 95.31 216 ALA A N 1
ATOM 1628 C CA . ALA A 1 216 ? 27.294 1.938 -8.520 1.00 95.31 216 ALA A CA 1
ATOM 1629 C C . ALA A 1 216 ? 26.865 0.537 -8.992 1.00 95.31 216 ALA A C 1
ATOM 1631 O O . ALA A 1 216 ? 27.659 -0.169 -9.611 1.00 95.31 216 ALA A O 1
ATOM 1632 N N . ASP A 1 217 ? 25.638 0.112 -8.688 1.00 94.94 217 ASP A N 1
ATOM 1633 C CA . ASP A 1 217 ? 25.129 -1.208 -9.045 1.00 94.94 217 ASP A CA 1
ATOM 1634 C C . ASP A 1 217 ? 24.747 -1.265 -10.532 1.00 94.94 217 ASP A C 1
ATOM 1636 O O . ASP A 1 217 ? 23.765 -0.664 -10.973 1.00 94.94 217 ASP A O 1
ATOM 1640 N N . GLU A 1 218 ? 25.500 -2.041 -11.316 1.00 93.38 218 GLU A N 1
ATOM 1641 C CA . GLU A 1 218 ? 25.241 -2.242 -12.747 1.00 93.38 218 GLU A CA 1
ATOM 1642 C C . GLU A 1 218 ? 23.819 -2.737 -13.036 1.00 93.38 218 GLU A C 1
ATOM 1644 O O . GLU A 1 218 ? 23.261 -2.436 -14.093 1.00 93.38 218 GLU A O 1
ATOM 1649 N N . ARG A 1 219 ? 23.210 -3.477 -12.099 1.00 94.38 219 ARG A N 1
ATOM 1650 C CA . ARG A 1 219 ? 21.843 -3.998 -12.237 1.00 94.38 219 ARG A CA 1
ATOM 1651 C C . ARG A 1 219 ? 20.817 -2.861 -12.285 1.00 94.38 219 ARG A C 1
ATOM 1653 O O . ARG A 1 219 ? 19.772 -3.024 -12.902 1.00 94.38 219 ARG A O 1
ATOM 1660 N N . MET A 1 220 ? 21.125 -1.696 -11.707 1.00 94.81 220 MET A N 1
ATOM 1661 C CA . MET A 1 220 ? 20.252 -0.513 -11.684 1.00 94.81 220 MET A CA 1
ATOM 1662 C C . MET A 1 220 ? 20.402 0.382 -12.924 1.00 94.81 220 MET A C 1
ATOM 1664 O O . MET A 1 220 ? 19.556 1.243 -13.175 1.00 94.81 220 MET A O 1
ATOM 1668 N N . ALA A 1 221 ? 21.453 0.190 -13.728 1.00 93.44 221 ALA A N 1
ATOM 1669 C CA . ALA A 1 221 ? 21.825 1.118 -14.796 1.00 93.44 221 ALA A CA 1
ATOM 1670 C C . ALA A 1 221 ? 20.739 1.290 -15.875 1.00 93.44 221 ALA A C 1
ATOM 1672 O O . ALA A 1 221 ? 20.562 2.390 -16.399 1.00 93.44 221 ALA A O 1
ATOM 1673 N N . SER A 1 222 ? 20.008 0.221 -16.216 1.00 92.38 222 SER A N 1
ATOM 1674 C CA . SER A 1 222 ? 18.897 0.287 -17.181 1.00 92.38 222 SER A CA 1
ATOM 1675 C C . SER A 1 222 ? 17.719 1.101 -16.638 1.00 92.38 222 SER A C 1
ATOM 1677 O O . SER A 1 222 ? 17.199 1.983 -17.330 1.00 92.38 222 SER A O 1
ATOM 1679 N N . ALA A 1 223 ? 17.369 0.890 -15.369 1.00 93.81 223 ALA A N 1
ATOM 1680 C CA . ALA A 1 223 ? 16.241 1.553 -14.731 1.00 93.81 223 ALA A CA 1
ATOM 1681 C C . ALA A 1 223 ? 16.491 3.056 -14.575 1.00 93.81 223 ALA A C 1
ATOM 1683 O O . ALA A 1 223 ? 15.581 3.849 -14.815 1.00 93.81 223 ALA A O 1
ATOM 1684 N N . LEU A 1 224 ? 17.728 3.446 -14.241 1.00 95.31 224 LEU A N 1
ATOM 1685 C CA . LEU A 1 224 ? 18.148 4.843 -14.078 1.00 95.31 224 LEU A CA 1
ATOM 1686 C C . LEU A 1 224 ? 18.047 5.669 -15.369 1.00 95.31 224 LEU A C 1
ATOM 1688 O O . LEU A 1 224 ? 17.932 6.889 -15.300 1.00 95.31 224 LEU A O 1
ATOM 1692 N N . ARG A 1 225 ? 18.074 5.035 -16.549 1.00 93.94 225 ARG A N 1
ATOM 1693 C CA . ARG A 1 225 ? 17.945 5.730 -17.844 1.00 93.94 225 ARG A CA 1
ATOM 1694 C C . ARG A 1 225 ? 16.504 6.080 -18.214 1.00 93.94 225 ARG A C 1
ATOM 1696 O O . ARG A 1 225 ? 16.295 6.774 -19.207 1.00 93.94 225 ARG A O 1
ATOM 1703 N N . ARG A 1 226 ? 15.519 5.598 -17.456 1.00 93.00 226 ARG A N 1
ATOM 1704 C CA . ARG A 1 226 ? 14.088 5.772 -17.737 1.00 93.00 226 ARG A CA 1
ATOM 1705 C C . ARG A 1 226 ? 13.440 6.684 -16.692 1.00 93.00 226 ARG A C 1
ATOM 1707 O O . ARG A 1 226 ? 14.052 6.952 -15.660 1.00 93.00 226 ARG A O 1
ATOM 1714 N N . PRO A 1 227 ? 12.230 7.212 -16.946 1.00 95.12 227 PRO A N 1
ATOM 1715 C CA . PRO A 1 227 ? 11.516 8.000 -15.952 1.00 95.12 227 PRO A CA 1
ATOM 1716 C C . PRO A 1 227 ? 11.240 7.187 -14.687 1.00 95.12 227 PRO A C 1
ATOM 1718 O O . PRO A 1 227 ? 10.587 6.146 -14.748 1.00 95.12 227 PRO A O 1
ATOM 1721 N N . GLN A 1 228 ? 11.720 7.663 -13.540 1.00 96.75 228 GLN A N 1
ATOM 1722 C CA . GLN A 1 228 ? 11.619 6.939 -12.275 1.00 96.75 228 GLN A CA 1
ATOM 1723 C C . GLN A 1 228 ? 11.201 7.833 -11.115 1.00 96.75 228 GLN A C 1
ATOM 1725 O O . GLN A 1 228 ? 11.368 9.054 -11.129 1.00 96.75 228 GLN A O 1
ATOM 1730 N N . CYS A 1 229 ? 10.652 7.192 -10.086 1.00 97.31 229 CYS A N 1
ATOM 1731 C CA . CYS A 1 229 ? 10.497 7.751 -8.755 1.00 97.31 229 CYS A CA 1
ATOM 1732 C C . CYS A 1 229 ? 11.660 7.274 -7.882 1.00 97.31 229 CYS A C 1
ATOM 1734 O O . CYS A 1 229 ? 11.908 6.071 -7.779 1.00 97.31 229 CYS A O 1
ATOM 1736 N N . LEU A 1 230 ? 12.355 8.212 -7.239 1.00 97.81 230 LEU A N 1
ATOM 1737 C CA . LEU A 1 230 ? 13.546 7.922 -6.451 1.00 97.81 230 LEU A CA 1
ATOM 1738 C C . LEU A 1 230 ? 13.250 6.942 -5.314 1.00 97.81 230 LEU A C 1
ATOM 1740 O O . LEU A 1 230 ? 13.982 5.974 -5.154 1.00 97.81 230 LEU A O 1
ATOM 1744 N N . GLY A 1 231 ? 12.147 7.109 -4.582 1.00 97.81 231 GLY A N 1
ATOM 1745 C CA . GLY A 1 231 ? 11.810 6.188 -3.497 1.00 97.81 231 GLY A CA 1
ATOM 1746 C C . GLY A 1 231 ? 11.584 4.742 -3.958 1.00 97.81 231 GLY A C 1
ATOM 1747 O O . GLY A 1 231 ? 11.919 3.822 -3.218 1.00 97.81 231 GLY A O 1
ATOM 1748 N N . ASN A 1 232 ? 11.078 4.517 -5.179 1.00 97.81 232 ASN A N 1
ATOM 1749 C CA . ASN A 1 232 ? 10.936 3.158 -5.710 1.00 97.81 232 ASN A CA 1
ATOM 1750 C C . ASN A 1 232 ? 12.318 2.537 -5.973 1.00 97.81 232 ASN A C 1
ATOM 1752 O O . ASN A 1 232 ? 12.552 1.377 -5.640 1.00 97.81 232 ASN A O 1
ATOM 1756 N N . LEU A 1 233 ? 13.255 3.322 -6.515 1.00 97.94 233 LEU A N 1
ATOM 1757 C CA . LEU A 1 233 ? 14.634 2.880 -6.718 1.00 97.94 233 LEU A CA 1
ATOM 1758 C C . LEU A 1 233 ? 15.372 2.649 -5.396 1.00 97.94 233 LEU A C 1
ATOM 1760 O O . LEU A 1 233 ? 16.139 1.697 -5.304 1.00 97.94 233 LEU A O 1
ATOM 1764 N N . LEU A 1 234 ? 15.126 3.463 -4.364 1.00 98.44 234 LEU A N 1
ATOM 1765 C CA . LEU A 1 234 ? 15.687 3.243 -3.026 1.00 98.44 234 LEU A CA 1
ATOM 1766 C C . LEU A 1 234 ? 15.185 1.923 -2.429 1.00 98.44 234 LEU A C 1
ATOM 1768 O O . LEU A 1 234 ? 15.993 1.154 -1.918 1.00 98.44 234 LEU A O 1
ATOM 1772 N N . LEU A 1 235 ? 13.888 1.619 -2.563 1.00 98.31 235 LEU A N 1
ATOM 1773 C CA . LEU A 1 235 ? 13.323 0.323 -2.166 1.00 98.31 235 LEU A CA 1
ATOM 1774 C C . LEU A 1 235 ? 13.991 -0.835 -2.912 1.00 98.31 235 LEU A C 1
ATOM 1776 O O . LEU A 1 235 ? 14.487 -1.764 -2.279 1.00 98.31 235 LEU A O 1
ATOM 1780 N N . ALA A 1 236 ? 14.070 -0.768 -4.244 1.00 98.06 236 ALA A N 1
ATOM 1781 C CA . ALA A 1 236 ? 14.749 -1.806 -5.018 1.00 98.06 236 ALA A CA 1
ATOM 1782 C C . ALA A 1 236 ? 16.229 -1.931 -4.647 1.00 98.06 236 ALA A C 1
ATOM 1784 O O . ALA A 1 236 ? 16.732 -3.043 -4.540 1.00 98.06 236 ALA A O 1
ATOM 1785 N N . THR A 1 237 ? 16.921 -0.822 -4.387 1.00 98.25 237 THR A N 1
ATOM 1786 C CA . THR A 1 237 ? 18.329 -0.836 -3.972 1.00 98.25 237 THR A CA 1
ATOM 1787 C C . THR A 1 237 ? 18.497 -1.464 -2.590 1.00 98.25 237 THR A C 1
ATOM 1789 O O . THR A 1 237 ? 19.437 -2.232 -2.388 1.00 98.25 237 THR A O 1
ATOM 1792 N N . ALA A 1 238 ? 17.588 -1.200 -1.647 1.00 98.38 238 ALA A N 1
ATOM 1793 C CA . ALA A 1 238 ? 17.612 -1.818 -0.322 1.00 98.38 238 ALA A CA 1
ATOM 1794 C C . ALA A 1 238 ? 17.453 -3.343 -0.423 1.00 98.38 238 ALA A C 1
ATOM 1796 O O . ALA A 1 238 ? 18.222 -4.082 0.187 1.00 98.38 238 ALA A O 1
ATOM 1797 N N . ILE A 1 239 ? 16.540 -3.809 -1.281 1.00 98.12 239 ILE A N 1
ATOM 1798 C CA . ILE A 1 239 ? 16.339 -5.233 -1.594 1.00 98.12 239 ILE A CA 1
ATOM 1799 C C . ILE A 1 239 ? 17.584 -5.826 -2.268 1.00 98.12 239 ILE A C 1
ATOM 1801 O O . ILE A 1 239 ? 18.117 -6.846 -1.841 1.00 98.12 239 ILE A O 1
ATOM 1805 N N . TYR A 1 240 ? 18.111 -5.163 -3.296 1.00 97.19 240 TYR A N 1
ATOM 1806 C CA . TYR A 1 240 ? 19.269 -5.636 -4.060 1.00 97.19 240 TYR A CA 1
ATOM 1807 C C . TYR A 1 240 ? 20.573 -5.627 -3.261 1.00 97.19 240 TYR A C 1
ATOM 1809 O O . TYR A 1 240 ? 21.487 -6.389 -3.581 1.00 97.19 240 TYR A O 1
ATOM 1817 N N . SER A 1 241 ? 20.646 -4.827 -2.196 1.00 96.62 241 SER A N 1
ATOM 1818 C CA . SER A 1 241 ? 21.760 -4.832 -1.243 1.00 96.62 241 SER A CA 1
ATOM 1819 C C . SER A 1 241 ? 21.801 -6.104 -0.388 1.00 96.62 241 SER A C 1
ATOM 1821 O O . SER A 1 241 ? 22.840 -6.404 0.196 1.00 96.62 241 SER A O 1
ATOM 1823 N N . LYS A 1 242 ? 20.702 -6.870 -0.332 1.00 97.12 242 LYS A N 1
ATOM 1824 C CA . LYS A 1 242 ? 20.624 -8.191 0.316 1.00 97.12 242 LYS A CA 1
ATOM 1825 C C . LYS A 1 242 ? 20.996 -9.341 -0.621 1.00 97.12 242 LYS A C 1
ATOM 1827 O O . LYS A 1 242 ? 21.101 -10.482 -0.182 1.00 97.12 242 LYS A O 1
ATOM 1832 N N . LEU A 1 243 ? 21.204 -9.051 -1.905 1.00 96.50 243 LEU A N 1
ATOM 1833 C CA . LEU A 1 243 ? 21.498 -10.039 -2.937 1.00 96.50 243 LEU A CA 1
ATOM 1834 C C . LEU A 1 243 ? 22.977 -9.984 -3.341 1.00 96.50 243 LEU A C 1
ATOM 1836 O O . LEU A 1 243 ? 23.530 -8.890 -3.490 1.00 96.50 243 LEU A O 1
ATOM 1840 N N . PRO A 1 244 ? 23.619 -11.133 -3.620 1.00 93.25 244 PRO A N 1
ATOM 1841 C CA . PRO A 1 244 ? 24.952 -11.154 -4.210 1.00 93.25 244 PRO A CA 1
ATOM 1842 C C . PRO A 1 244 ? 25.032 -10.330 -5.503 1.00 93.25 244 PRO A C 1
ATOM 1844 O O . PRO A 1 244 ? 24.203 -10.480 -6.401 1.00 93.25 244 PRO A O 1
ATOM 1847 N N . ALA A 1 245 ? 26.045 -9.466 -5.610 1.00 91.19 245 ALA A N 1
ATOM 1848 C CA . ALA A 1 245 ? 26.169 -8.502 -6.710 1.00 91.19 245 ALA A CA 1
ATOM 1849 C C . ALA A 1 245 ? 26.374 -9.150 -8.092 1.00 91.19 245 ALA A C 1
ATOM 1851 O O . ALA A 1 245 ? 26.052 -8.543 -9.110 1.00 91.19 245 ALA A O 1
ATOM 1852 N N . PHE A 1 246 ? 26.893 -10.381 -8.137 1.00 90.94 246 PHE A N 1
ATOM 1853 C CA . PHE A 1 246 ? 27.120 -11.104 -9.388 1.00 90.94 246 PHE A CA 1
ATOM 1854 C C . PHE A 1 246 ? 25.837 -11.682 -9.998 1.00 90.94 246 PHE A C 1
ATOM 1856 O O . PHE A 1 246 ? 25.846 -11.983 -11.189 1.00 90.94 246 PHE A O 1
ATOM 1863 N N . PHE A 1 247 ? 24.748 -11.811 -9.225 1.00 91.31 247 PHE A N 1
ATOM 1864 C CA . PHE A 1 247 ? 23.501 -12.356 -9.753 1.00 91.31 247 PHE A CA 1
ATOM 1865 C C . PHE A 1 247 ? 22.838 -11.405 -10.751 1.00 91.31 247 PHE A C 1
ATOM 1867 O O . PHE A 1 247 ? 22.606 -10.226 -10.463 1.00 91.31 247 PHE A O 1
ATOM 1874 N N . ARG A 1 248 ? 22.476 -11.945 -11.913 1.00 90.81 248 ARG A N 1
ATOM 1875 C CA . ARG A 1 248 ? 21.738 -11.259 -12.980 1.00 90.81 248 ARG A CA 1
ATOM 1876 C C . ARG A 1 248 ? 20.271 -11.694 -13.003 1.00 90.81 248 ARG A C 1
ATOM 1878 O O . ARG A 1 248 ? 19.862 -12.615 -12.300 1.00 90.81 248 ARG A O 1
ATOM 1885 N N . THR A 1 249 ? 19.466 -11.031 -13.834 1.00 87.38 249 THR A N 1
ATOM 1886 C CA . THR A 1 249 ? 18.003 -11.195 -13.882 1.00 87.38 249 THR A CA 1
ATOM 1887 C C . THR A 1 249 ? 17.552 -12.652 -13.997 1.00 87.38 249 THR A C 1
ATOM 1889 O O . THR A 1 249 ? 16.659 -13.052 -13.259 1.00 87.38 249 THR A O 1
ATOM 1892 N N . ALA A 1 250 ? 18.191 -13.462 -14.848 1.00 87.75 250 ALA A N 1
ATOM 1893 C CA . ALA A 1 250 ? 17.827 -14.869 -15.031 1.00 87.75 250 ALA A CA 1
ATOM 1894 C C . ALA A 1 250 ? 18.068 -15.731 -13.776 1.00 87.75 250 ALA A C 1
ATOM 1896 O O . ALA A 1 250 ? 17.248 -16.583 -13.446 1.00 87.75 250 ALA A O 1
ATOM 1897 N N . GLU A 1 251 ? 19.168 -15.497 -13.056 1.00 91.25 251 GLU A N 1
ATOM 1898 C CA . GLU A 1 251 ? 19.511 -16.247 -11.840 1.00 91.25 251 GLU A CA 1
ATOM 1899 C C . GLU A 1 251 ? 18.599 -15.854 -10.674 1.00 91.25 251 GLU A C 1
ATOM 1901 O O . GLU A 1 251 ? 18.150 -16.714 -9.919 1.00 91.25 251 GLU A O 1
ATOM 1906 N N . LEU A 1 252 ? 18.276 -14.560 -10.565 1.00 90.94 252 LEU A N 1
ATOM 1907 C CA . LEU A 1 252 ? 17.322 -14.044 -9.581 1.00 90.94 252 LEU A CA 1
ATOM 1908 C C . LEU A 1 252 ? 15.905 -14.568 -9.844 1.00 90.94 252 LEU A C 1
ATOM 1910 O O . LEU A 1 252 ? 15.238 -15.031 -8.922 1.00 90.94 252 LEU A O 1
ATOM 1914 N N . ALA A 1 253 ? 15.471 -14.552 -11.107 1.00 87.69 253 ALA A N 1
ATOM 1915 C CA . ALA A 1 253 ? 14.186 -15.091 -11.546 1.00 87.69 253 ALA A CA 1
ATOM 1916 C C . ALA A 1 253 ? 14.030 -16.588 -11.234 1.00 87.69 253 ALA A C 1
ATOM 1918 O O . ALA A 1 253 ? 12.926 -17.038 -10.949 1.00 87.69 253 ALA A O 1
ATOM 1919 N N . ALA A 1 254 ? 15.125 -17.351 -11.263 1.00 89.06 254 ALA A N 1
ATOM 1920 C CA . ALA A 1 254 ? 15.123 -18.777 -10.956 1.00 89.06 254 ALA A CA 1
ATOM 1921 C C . ALA A 1 254 ? 15.151 -19.094 -9.445 1.00 89.06 254 ALA A C 1
ATOM 1923 O O . ALA A 1 254 ? 15.026 -20.259 -9.071 1.00 89.06 254 ALA A O 1
ATOM 1924 N N . ASN A 1 255 ? 15.342 -18.099 -8.567 1.00 90.94 255 ASN A N 1
ATOM 1925 C CA . ASN A 1 255 ? 15.546 -18.316 -7.133 1.00 90.94 255 ASN A CA 1
ATOM 1926 C C . ASN A 1 255 ? 14.561 -17.511 -6.269 1.00 90.94 255 ASN A C 1
ATOM 1928 O O . ASN A 1 255 ? 14.921 -16.563 -5.568 1.00 90.94 255 ASN A O 1
ATOM 1932 N N . GLN A 1 256 ? 13.293 -17.927 -6.300 1.00 87.25 256 GLN A N 1
ATOM 1933 C CA . GLN A 1 256 ? 12.186 -17.242 -5.625 1.00 87.25 256 GLN A CA 1
ATOM 1934 C C . GLN A 1 256 ? 12.387 -17.094 -4.108 1.00 87.25 256 GLN A C 1
ATOM 1936 O O . GLN A 1 256 ? 12.074 -16.043 -3.554 1.00 87.25 256 GLN A O 1
ATOM 1941 N N . ARG A 1 257 ? 12.943 -18.106 -3.423 1.00 90.94 257 ARG A N 1
ATOM 1942 C CA . ARG A 1 257 ? 13.189 -18.039 -1.968 1.00 90.94 257 ARG A CA 1
ATOM 1943 C C . ARG A 1 257 ? 14.228 -16.982 -1.612 1.00 90.94 257 ARG A C 1
ATOM 1945 O O . ARG A 1 257 ? 14.010 -16.209 -0.687 1.00 90.94 257 ARG A O 1
ATOM 1952 N N . LEU A 1 258 ? 15.328 -16.918 -2.368 1.00 94.25 258 LEU A N 1
ATOM 1953 C CA . LEU A 1 258 ? 16.345 -15.882 -2.187 1.00 94.25 258 LEU A CA 1
ATOM 1954 C C . LEU A 1 258 ? 15.745 -14.485 -2.399 1.00 94.25 258 LEU A C 1
ATOM 1956 O O . LEU A 1 258 ? 15.978 -13.588 -1.590 1.00 94.25 258 LEU A O 1
ATOM 1960 N N . MET A 1 259 ? 14.943 -14.317 -3.455 1.00 94.75 259 MET A N 1
ATOM 1961 C CA . MET A 1 259 ? 14.246 -13.059 -3.728 1.00 94.75 259 MET A CA 1
ATOM 1962 C C . MET A 1 259 ? 13.267 -12.690 -2.616 1.00 94.75 259 MET A C 1
ATOM 1964 O O . MET A 1 259 ? 13.243 -11.538 -2.196 1.00 94.75 259 MET A O 1
ATOM 1968 N N . GLN A 1 260 ? 12.502 -13.649 -2.094 1.00 94.31 260 GLN A N 1
ATOM 1969 C CA . GLN A 1 260 ? 11.595 -13.420 -0.974 1.00 94.31 260 GLN A CA 1
ATOM 1970 C C . GLN A 1 260 ? 12.343 -12.927 0.264 1.00 94.31 260 GLN A C 1
ATOM 1972 O O . GLN A 1 260 ? 11.957 -11.903 0.824 1.00 94.31 260 GLN A O 1
ATOM 1977 N N . THR A 1 261 ? 13.416 -13.609 0.671 1.00 96.06 261 THR A N 1
ATOM 1978 C CA . THR A 1 261 ? 14.232 -13.182 1.815 1.00 96.06 261 THR A CA 1
ATOM 1979 C C . THR A 1 261 ? 14.779 -11.772 1.597 1.00 96.06 261 THR A C 1
ATOM 1981 O O . THR A 1 261 ? 14.601 -10.912 2.451 1.00 96.06 261 THR A O 1
ATOM 1984 N N . ALA A 1 262 ? 15.341 -11.489 0.419 1.00 97.56 262 ALA A N 1
ATOM 1985 C CA . ALA A 1 262 ? 15.865 -10.164 0.101 1.00 97.56 262 ALA A CA 1
ATOM 1986 C C . ALA A 1 262 ? 14.790 -9.065 0.094 1.00 97.56 262 ALA A C 1
ATOM 1988 O O . ALA A 1 262 ? 15.053 -7.955 0.556 1.00 97.56 262 ALA A O 1
ATOM 1989 N N . ILE A 1 263 ? 13.588 -9.356 -0.421 1.00 97.50 263 ILE A N 1
ATOM 1990 C CA . ILE A 1 263 ? 12.452 -8.424 -0.416 1.00 97.50 263 ILE A CA 1
ATOM 1991 C C . ILE A 1 263 ? 12.066 -8.092 1.025 1.00 97.50 263 ILE A C 1
ATOM 1993 O O . ILE A 1 263 ? 11.987 -6.918 1.376 1.00 97.50 263 ILE A O 1
ATOM 1997 N N . MET A 1 264 ? 11.862 -9.111 1.862 1.00 97.56 264 MET A N 1
ATOM 1998 C CA . MET A 1 264 ? 11.448 -8.916 3.252 1.00 97.56 264 MET A CA 1
ATOM 1999 C C . MET A 1 264 ? 12.520 -8.173 4.060 1.00 97.56 264 MET A C 1
ATOM 2001 O O . MET A 1 264 ? 12.201 -7.185 4.718 1.00 97.56 264 MET A O 1
ATOM 2005 N N . ASP A 1 265 ? 13.787 -8.578 3.952 1.00 98.19 265 ASP A N 1
ATOM 2006 C CA . ASP A 1 265 ? 14.898 -7.966 4.690 1.00 98.19 265 ASP A CA 1
ATOM 2007 C C . ASP A 1 265 ? 15.179 -6.532 4.221 1.00 98.19 265 ASP A C 1
ATOM 2009 O O . ASP A 1 265 ? 15.424 -5.640 5.030 1.00 98.19 265 ASP A O 1
ATOM 2013 N N . GLY A 1 266 ? 15.141 -6.282 2.908 1.00 98.25 266 GLY A N 1
ATOM 2014 C CA . GLY A 1 266 ? 15.352 -4.948 2.345 1.00 98.25 266 GLY A CA 1
ATOM 2015 C C . GLY A 1 266 ? 14.247 -3.967 2.741 1.00 98.25 266 GLY A C 1
ATOM 2016 O O . GLY A 1 266 ? 14.535 -2.818 3.085 1.00 98.25 266 GLY A O 1
ATOM 2017 N N . LEU A 1 267 ? 12.989 -4.422 2.734 1.00 98.19 267 LEU A N 1
ATOM 2018 C CA . LEU A 1 267 ? 11.855 -3.633 3.214 1.00 98.19 267 LEU A CA 1
ATOM 2019 C C . LEU A 1 267 ? 11.953 -3.364 4.715 1.00 98.19 267 LEU A C 1
ATOM 2021 O O . LEU A 1 267 ? 11.731 -2.226 5.129 1.00 98.19 267 LEU A O 1
ATOM 2025 N N . ALA A 1 268 ? 12.313 -4.368 5.516 1.00 98.38 268 ALA A N 1
ATOM 2026 C CA . ALA A 1 268 ? 12.441 -4.228 6.961 1.00 98.38 268 ALA A CA 1
ATOM 2027 C C . ALA A 1 268 ? 13.530 -3.222 7.350 1.00 98.38 268 ALA A C 1
ATOM 2029 O O . ALA A 1 268 ? 13.272 -2.303 8.131 1.00 98.38 268 ALA A O 1
ATOM 2030 N N . ASP A 1 269 ? 14.713 -3.334 6.743 1.00 98.25 269 ASP A N 1
ATOM 2031 C CA . ASP A 1 269 ? 15.828 -2.414 6.962 1.00 98.25 269 ASP A CA 1
ATOM 2032 C C . ASP A 1 269 ? 15.453 -0.966 6.636 1.00 98.25 269 ASP A C 1
ATOM 2034 O O . ASP A 1 269 ? 15.667 -0.063 7.449 1.00 98.25 269 ASP A O 1
ATOM 2038 N N . LEU A 1 270 ? 14.878 -0.734 5.449 1.00 98.50 270 LEU A N 1
ATOM 2039 C CA . LEU A 1 270 ? 14.506 0.613 5.027 1.00 98.50 270 LEU A CA 1
ATOM 2040 C C . LEU A 1 270 ? 13.382 1.175 5.903 1.00 98.50 270 LEU A C 1
ATOM 2042 O O . LEU A 1 270 ? 13.435 2.343 6.287 1.00 98.50 270 LEU A O 1
ATOM 2046 N N . SER A 1 271 ? 12.398 0.345 6.262 1.00 98.38 271 SER A N 1
ATOM 2047 C CA . SER A 1 271 ? 11.283 0.734 7.134 1.00 98.38 271 SER A CA 1
ATOM 2048 C C . SER A 1 271 ? 11.744 1.104 8.536 1.00 98.38 271 SER A C 1
ATOM 2050 O O . SER A 1 271 ? 11.263 2.087 9.105 1.00 98.38 271 SER A O 1
ATOM 2052 N N . GLN A 1 272 ? 12.716 0.373 9.081 1.00 98.12 272 GLN A N 1
ATOM 2053 C CA . GLN A 1 272 ? 13.342 0.718 10.351 1.00 98.12 272 GLN A CA 1
ATOM 2054 C C . GLN A 1 272 ? 14.136 2.026 10.248 1.00 98.12 272 GLN A C 1
ATOM 2056 O O . GLN A 1 272 ? 14.009 2.891 11.114 1.00 98.12 272 GLN A O 1
ATOM 2061 N N . ALA A 1 273 ? 14.923 2.208 9.185 1.00 98.12 273 ALA A N 1
ATOM 2062 C CA . ALA A 1 273 ? 15.728 3.413 9.000 1.00 98.12 273 ALA A CA 1
ATOM 2063 C C . ALA A 1 273 ? 14.858 4.679 8.913 1.00 98.12 273 ALA A C 1
ATOM 2065 O O . ALA A 1 273 ? 15.138 5.668 9.580 1.00 98.12 273 ALA A O 1
ATOM 2066 N N . VAL A 1 274 ? 13.758 4.664 8.156 1.00 98.19 274 VAL A N 1
ATOM 2067 C CA . VAL A 1 274 ? 12.902 5.859 8.011 1.00 98.19 274 VAL A CA 1
ATOM 2068 C C . VAL A 1 274 ? 11.983 6.123 9.212 1.00 98.19 274 VAL A C 1
ATOM 2070 O O . VAL A 1 274 ? 11.223 7.088 9.188 1.00 98.19 274 VAL A O 1
ATOM 2073 N N . GLY A 1 275 ? 12.025 5.289 10.257 1.00 97.69 275 GLY A N 1
ATOM 2074 C CA . GLY A 1 275 ? 11.187 5.437 11.450 1.00 97.69 275 GLY A CA 1
ATOM 2075 C C . GLY A 1 275 ? 9.757 4.905 11.298 1.00 97.69 275 GLY A C 1
ATOM 2076 O O . GLY A 1 275 ? 8.892 5.246 12.102 1.00 97.69 275 GLY A O 1
ATOM 2077 N N . ALA A 1 276 ? 9.474 4.065 10.298 1.00 97.62 276 ALA A N 1
ATOM 2078 C CA . ALA A 1 276 ? 8.185 3.373 10.193 1.00 97.62 276 ALA A CA 1
ATOM 2079 C C . ALA A 1 276 ? 8.127 2.128 11.098 1.00 97.62 276 ALA A C 1
ATOM 2081 O O . ALA A 1 276 ? 7.099 1.856 11.713 1.00 97.62 276 ALA A O 1
ATOM 2082 N N . GLY A 1 277 ? 9.255 1.427 11.237 1.00 96.44 277 GLY A N 1
ATOM 2083 C CA . GLY A 1 277 ? 9.390 0.167 11.973 1.00 96.44 277 GLY A CA 1
ATOM 2084 C C . GLY A 1 277 ? 9.522 -1.031 11.030 1.00 96.44 277 GLY A C 1
ATOM 2085 O O . GLY A 1 277 ? 8.889 -1.073 9.976 1.00 96.44 277 GLY A O 1
ATOM 2086 N N . ALA A 1 278 ? 10.349 -2.012 11.401 1.00 96.62 278 ALA A N 1
ATOM 2087 C CA . ALA A 1 278 ? 10.772 -3.110 10.522 1.00 96.62 278 ALA A CA 1
ATOM 2088 C C . ALA A 1 278 ? 9.635 -3.944 9.896 1.00 96.62 278 ALA A C 1
ATOM 2090 O O . ALA A 1 278 ? 9.797 -4.495 8.814 1.00 96.62 278 ALA A O 1
ATOM 2091 N N . GLN A 1 279 ? 8.477 -4.042 10.550 1.00 95.75 279 GLN A N 1
ATOM 2092 C CA . GLN A 1 279 ? 7.326 -4.805 10.048 1.00 95.75 279 GLN A CA 1
ATOM 2093 C C . GLN A 1 279 ? 6.103 -3.925 9.766 1.00 95.75 279 GLN A C 1
ATOM 2095 O O . GLN A 1 279 ? 4.993 -4.436 9.636 1.00 95.75 279 GLN A O 1
ATOM 2100 N N . ALA A 1 280 ? 6.275 -2.604 9.681 1.00 96.25 280 ALA A N 1
ATOM 2101 C CA . ALA A 1 280 ? 5.159 -1.687 9.462 1.00 96.25 280 ALA A CA 1
ATOM 2102 C C . ALA A 1 280 ? 4.509 -1.862 8.080 1.00 96.25 280 ALA A C 1
ATOM 2104 O O . ALA A 1 280 ? 3.316 -1.599 7.921 1.00 96.25 280 ALA A O 1
ATOM 2105 N N . VAL A 1 281 ? 5.282 -2.309 7.084 1.00 97.62 281 VAL A N 1
ATOM 2106 C CA . VAL A 1 281 ? 4.832 -2.492 5.700 1.00 97.62 281 VAL A CA 1
ATOM 2107 C C . VAL A 1 281 ? 5.294 -3.846 5.182 1.00 97.62 281 VAL A C 1
ATOM 2109 O O . VAL A 1 281 ? 6.490 -4.113 5.095 1.00 97.62 281 VAL A O 1
ATOM 2112 N N . LEU A 1 282 ? 4.336 -4.694 4.825 1.00 98.19 282 LEU A N 1
ATOM 2113 C CA . LEU A 1 282 ? 4.553 -6.060 4.371 1.00 98.19 282 LEU A CA 1
ATOM 2114 C C . LEU A 1 282 ? 3.902 -6.243 2.993 1.00 98.19 282 LEU A C 1
ATOM 2116 O O . LEU A 1 282 ? 2.739 -5.875 2.815 1.00 98.19 282 LEU A O 1
ATOM 2120 N N . PRO A 1 283 ? 4.595 -6.822 2.004 1.00 97.69 283 PRO A N 1
ATOM 2121 C CA . PRO A 1 283 ? 3.966 -7.180 0.741 1.00 97.69 283 PRO A CA 1
ATOM 2122 C C . PRO A 1 283 ? 3.052 -8.397 0.939 1.00 97.69 283 PRO A C 1
ATOM 2124 O O . PRO A 1 283 ? 3.429 -9.343 1.630 1.00 97.69 283 PRO A O 1
ATOM 2127 N N . CYS A 1 284 ? 1.869 -8.418 0.314 1.00 96.94 284 CYS A N 1
ATOM 2128 C CA . CYS A 1 284 ? 0.952 -9.564 0.424 1.00 96.94 284 CYS A CA 1
ATOM 2129 C C . CYS A 1 284 ? 1.562 -10.874 -0.111 1.00 96.94 284 CYS A C 1
ATOM 2131 O O . CYS A 1 284 ? 1.247 -11.957 0.375 1.00 96.94 284 CYS A O 1
ATOM 2133 N N . THR A 1 285 ? 2.477 -10.772 -1.077 1.00 96.00 285 THR A N 1
ATOM 2134 C CA . THR A 1 285 ? 3.344 -11.854 -1.543 1.00 96.00 285 THR A CA 1
ATOM 2135 C C . THR A 1 285 ? 4.680 -11.289 -2.021 1.00 96.00 285 THR A C 1
ATOM 2137 O O . THR A 1 285 ? 4.760 -10.141 -2.451 1.00 96.00 285 THR A O 1
ATOM 2140 N N . ALA A 1 286 ? 5.728 -12.110 -2.000 1.00 93.81 286 ALA A N 1
ATOM 2141 C CA . ALA A 1 286 ? 6.996 -11.806 -2.667 1.00 93.81 286 ALA A CA 1
ATOM 2142 C C . ALA A 1 286 ? 7.049 -12.318 -4.119 1.00 93.81 286 ALA A C 1
ATOM 2144 O O . ALA A 1 286 ? 8.066 -12.172 -4.793 1.00 93.81 286 ALA A O 1
ATOM 2145 N N . THR A 1 287 ? 5.972 -12.945 -4.594 1.00 93.62 287 THR A N 1
ATOM 2146 C CA . THR A 1 287 ? 5.907 -13.544 -5.930 1.00 93.62 287 THR A CA 1
ATOM 2147 C C . THR A 1 287 ? 5.461 -12.488 -6.938 1.00 93.62 287 THR A C 1
ATOM 2149 O O . THR A 1 287 ? 4.372 -11.929 -6.768 1.00 93.62 287 THR A O 1
ATOM 2152 N N . PRO A 1 288 ? 6.248 -12.207 -7.996 1.00 93.31 288 PRO A N 1
ATOM 2153 C CA . PRO A 1 288 ? 5.818 -11.319 -9.068 1.00 93.31 288 PRO A CA 1
ATOM 2154 C C . PRO A 1 288 ? 4.468 -11.761 -9.630 1.00 93.31 288 PRO A C 1
ATOM 2156 O O . PRO A 1 288 ? 4.231 -12.950 -9.862 1.00 93.31 288 PRO A O 1
ATOM 2159 N N . SER A 1 289 ? 3.567 -10.803 -9.823 1.00 91.38 289 SER A N 1
ATOM 2160 C CA . SER A 1 289 ? 2.206 -11.084 -10.261 1.00 91.38 289 SER A CA 1
ATOM 2161 C C . SER A 1 289 ? 1.627 -9.948 -11.092 1.00 91.38 289 SER A C 1
ATOM 2163 O O . SER A 1 289 ? 2.104 -8.816 -11.038 1.00 91.38 289 SER A O 1
ATOM 2165 N N . GLN A 1 290 ? 0.608 -10.270 -11.886 1.00 90.38 290 GLN A N 1
ATOM 2166 C CA . GLN A 1 290 ? -0.135 -9.310 -12.697 1.00 90.38 290 GLN A CA 1
ATOM 2167 C C . GLN A 1 290 ? -1.634 -9.435 -12.442 1.00 90.38 290 GLN A C 1
ATOM 2169 O O . GLN A 1 290 ? -2.170 -10.541 -12.318 1.00 90.38 290 GLN A O 1
ATOM 2174 N N . LEU A 1 291 ? -2.311 -8.289 -12.404 1.00 92.00 291 LEU A N 1
ATOM 2175 C CA . LEU A 1 291 ? -3.763 -8.219 -12.312 1.00 92.00 291 LEU A CA 1
ATOM 2176 C C . LEU A 1 291 ? -4.415 -8.620 -13.638 1.00 92.00 291 LEU A C 1
ATOM 2178 O O . LEU A 1 291 ? -3.965 -8.211 -14.709 1.00 92.00 291 LEU A O 1
ATOM 2182 N N . GLN A 1 292 ? -5.520 -9.354 -13.564 1.00 90.38 292 GLN A N 1
ATOM 2183 C CA . GLN A 1 292 ? -6.393 -9.633 -14.695 1.00 90.38 292 GLN A CA 1
ATOM 2184 C C . GLN A 1 292 ? -7.848 -9.336 -14.339 1.00 90.38 292 GLN A C 1
ATOM 2186 O O . GLN A 1 292 ? -8.350 -9.813 -13.323 1.00 90.38 292 GLN A O 1
ATOM 2191 N N . LEU A 1 293 ? -8.536 -8.576 -15.192 1.00 89.94 293 LEU A N 1
ATOM 2192 C CA . LEU A 1 293 ? -9.970 -8.312 -15.079 1.00 89.94 293 LEU A CA 1
ATOM 2193 C C . LEU A 1 293 ? -10.707 -8.930 -16.267 1.00 89.94 293 LEU A C 1
ATOM 2195 O O . LEU A 1 293 ? -10.469 -8.562 -17.419 1.00 89.94 293 LEU A O 1
ATOM 2199 N N . LEU A 1 294 ? -11.611 -9.861 -15.981 1.00 88.62 294 LEU A N 1
ATOM 2200 C CA . LEU A 1 294 ? -12.587 -10.381 -16.927 1.00 88.62 294 LEU A CA 1
ATOM 2201 C C . LEU A 1 294 ? -13.859 -9.543 -16.810 1.00 88.62 294 LEU A C 1
ATOM 2203 O O . LEU A 1 294 ? -14.434 -9.432 -15.731 1.00 88.62 294 LEU A O 1
ATOM 2207 N N . TYR A 1 295 ? -14.310 -8.973 -17.918 1.00 88.12 295 TYR A N 1
ATOM 2208 C CA . TYR A 1 295 ? -15.565 -8.230 -18.000 1.00 88.12 295 TYR A CA 1
ATOM 2209 C C . TYR A 1 295 ? -16.716 -9.140 -18.446 1.00 88.12 295 TYR A C 1
ATOM 2211 O O . TYR A 1 295 ? -16.499 -10.148 -19.119 1.00 88.12 295 TYR A O 1
ATOM 2219 N N . ALA A 1 296 ? -17.957 -8.764 -18.128 1.00 86.50 296 ALA A N 1
ATOM 2220 C CA . ALA A 1 296 ? -19.148 -9.571 -18.431 1.00 86.50 296 ALA A CA 1
ATOM 2221 C C . ALA A 1 296 ? -19.394 -9.820 -19.933 1.00 86.50 296 ALA A C 1
ATOM 2223 O O . ALA A 1 296 ? -20.121 -10.737 -20.302 1.00 86.50 296 ALA A O 1
ATOM 2224 N N . ASN A 1 297 ? -18.768 -9.039 -20.817 1.00 85.50 297 ASN A N 1
ATOM 2225 C CA . ASN A 1 297 ? -18.772 -9.277 -22.263 1.00 85.50 297 ASN A CA 1
ATOM 2226 C C . ASN A 1 297 ? -17.712 -10.297 -22.733 1.00 85.50 297 ASN A C 1
ATOM 2228 O O . ASN A 1 297 ? -17.510 -10.450 -23.936 1.00 85.50 297 ASN A O 1
ATOM 2232 N N . GLY A 1 298 ? -17.002 -10.951 -21.810 1.00 86.12 298 GLY A N 1
ATOM 2233 C CA . GLY A 1 298 ? -15.961 -11.938 -22.097 1.00 86.12 298 GLY A CA 1
ATOM 2234 C C . GLY A 1 298 ? -14.583 -11.349 -22.414 1.00 86.12 298 GLY A C 1
ATOM 2235 O O . GLY A 1 298 ? -13.653 -12.104 -22.687 1.00 86.12 298 GLY A O 1
ATOM 2236 N N . VAL A 1 299 ? -14.418 -10.021 -22.380 1.00 85.56 299 VAL A N 1
ATOM 2237 C CA . VAL A 1 299 ? -13.113 -9.382 -22.606 1.00 85.56 299 VAL A CA 1
ATOM 2238 C C . VAL A 1 299 ? -12.249 -9.517 -21.357 1.00 85.56 299 VAL A C 1
ATOM 2240 O O . VAL A 1 299 ? -12.643 -9.079 -20.278 1.00 85.56 299 VAL A O 1
ATOM 2243 N N . LEU A 1 300 ? -11.048 -10.066 -21.528 1.00 86.31 300 LEU A N 1
ATOM 2244 C CA . LEU A 1 300 ? -10.004 -10.099 -20.510 1.00 86.31 300 LEU A CA 1
ATOM 2245 C C . LEU A 1 300 ? -9.040 -8.925 -20.707 1.00 86.31 300 LEU A C 1
ATOM 2247 O O . LEU A 1 300 ? -8.630 -8.636 -21.833 1.00 86.31 300 LEU A O 1
ATOM 2251 N N . VAL A 1 301 ? -8.673 -8.261 -19.616 1.00 86.62 301 VAL A N 1
ATOM 2252 C CA . VAL A 1 301 ? -7.640 -7.223 -19.588 1.00 86.62 301 VAL A CA 1
ATOM 2253 C C . VAL A 1 301 ? -6.566 -7.622 -18.592 1.00 86.62 301 VAL A C 1
ATOM 2255 O O . VAL A 1 301 ? -6.868 -7.829 -17.420 1.00 86.62 301 VAL A O 1
ATOM 2258 N N . THR A 1 302 ? -5.320 -7.686 -19.055 1.00 87.94 302 THR A N 1
ATOM 2259 C CA . THR A 1 302 ? -4.145 -7.923 -18.210 1.00 87.94 302 THR A CA 1
ATOM 2260 C C . THR A 1 302 ? -3.405 -6.614 -17.926 1.00 87.94 302 THR A C 1
ATOM 2262 O O . THR A 1 302 ? -3.117 -5.848 -18.852 1.00 87.94 302 THR A O 1
ATOM 2265 N N . GLY A 1 303 ? -3.076 -6.385 -16.654 1.00 88.56 303 GLY A N 1
ATOM 2266 C CA . GLY A 1 303 ? -2.372 -5.210 -16.142 1.00 88.56 303 GLY A CA 1
ATOM 2267 C C . GLY A 1 303 ? -3.294 -4.185 -15.476 1.00 88.56 303 GLY A C 1
ATOM 2268 O O . GLY A 1 303 ? -4.346 -3.829 -16.017 1.00 88.56 303 GLY A O 1
ATOM 2269 N N . GLU A 1 304 ? -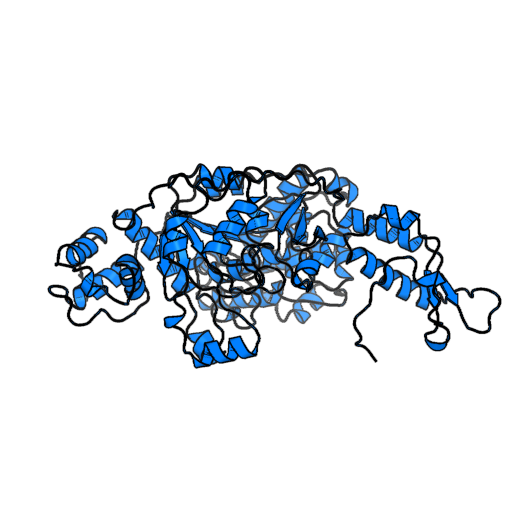2.891 -3.684 -14.306 1.00 89.00 304 GLU A N 1
ATOM 2270 C CA . GLU A 1 304 ? -3.671 -2.724 -13.515 1.00 89.00 304 GLU A CA 1
ATOM 2271 C C . GLU A 1 304 ? -3.814 -1.386 -14.238 1.00 89.00 304 GLU A C 1
ATOM 2273 O O . GLU A 1 304 ? -4.923 -0.869 -14.398 1.00 89.00 304 GLU A O 1
ATOM 2278 N N . ARG A 1 305 ? -2.709 -0.840 -14.748 1.00 87.81 305 ARG A N 1
ATOM 2279 C CA . ARG A 1 305 ? -2.709 0.433 -15.471 1.00 87.81 305 ARG A CA 1
ATOM 2280 C C . ARG A 1 305 ? -3.677 0.397 -16.650 1.00 87.81 305 ARG A C 1
ATOM 2282 O O . ARG A 1 305 ? -4.447 1.331 -16.867 1.00 87.81 305 ARG A O 1
ATOM 2289 N N . LYS A 1 306 ? -3.641 -0.695 -17.416 1.00 85.75 306 LYS A N 1
ATOM 2290 C CA . LYS A 1 306 ? -4.500 -0.872 -18.588 1.00 85.75 306 LYS A CA 1
ATOM 2291 C C . LYS A 1 306 ? -5.971 -0.991 -18.192 1.00 85.75 306 LYS A C 1
ATOM 2293 O O . LYS A 1 306 ? -6.823 -0.446 -18.895 1.00 85.75 306 LYS A O 1
ATOM 2298 N N . ALA A 1 307 ? -6.265 -1.680 -17.091 1.00 83.00 307 ALA A N 1
ATOM 2299 C CA . ALA A 1 307 ? -7.610 -1.771 -16.539 1.00 83.00 307 ALA A CA 1
ATOM 2300 C C . ALA A 1 307 ? -8.154 -0.395 -16.115 1.00 83.00 307 ALA A C 1
ATOM 2302 O O . ALA A 1 307 ? -9.268 -0.047 -16.500 1.00 83.00 307 ALA A O 1
ATOM 2303 N N . GLY A 1 308 ? -7.351 0.427 -15.428 1.00 77.50 308 GLY A N 1
ATOM 2304 C CA . GLY A 1 308 ? -7.757 1.772 -14.995 1.00 77.50 308 GLY A CA 1
ATOM 2305 C C . GLY A 1 308 ? -8.069 2.742 -16.149 1.00 77.50 308 GLY A C 1
ATOM 2306 O O . GLY A 1 308 ? -8.969 3.586 -16.050 1.00 77.50 308 GLY A O 1
ATOM 2307 N N . ASP A 1 309 ? -7.380 2.596 -17.284 1.00 75.12 309 ASP A N 1
ATOM 2308 C CA . ASP A 1 309 ? -7.610 3.405 -18.490 1.00 75.12 309 ASP A CA 1
ATOM 2309 C C . ASP A 1 309 ? -8.750 2.863 -19.375 1.00 75.12 309 ASP A C 1
ATOM 2311 O O . ASP A 1 309 ? -9.298 3.587 -20.216 1.00 75.12 309 ASP A O 1
ATOM 2315 N N . ALA A 1 310 ? -9.150 1.601 -19.197 1.00 70.31 310 ALA A N 1
ATOM 2316 C CA . ALA A 1 310 ? -10.168 0.978 -20.028 1.00 70.31 310 ALA A CA 1
ATOM 2317 C C . ALA A 1 310 ? -11.559 1.588 -19.773 1.00 70.31 310 ALA A C 1
ATOM 2319 O O . ALA A 1 310 ? -11.996 1.811 -18.643 1.00 70.31 310 ALA A O 1
ATOM 2320 N N . ARG A 1 311 ? -12.301 1.850 -20.853 1.00 72.19 311 ARG A N 1
ATOM 2321 C CA . ARG A 1 311 ? -13.720 2.235 -20.810 1.00 72.19 311 ARG A CA 1
ATOM 2322 C C . ARG A 1 311 ? -14.495 1.199 -21.606 1.00 72.19 311 ARG A C 1
ATOM 2324 O O . ARG A 1 311 ? -14.429 1.190 -22.834 1.00 72.19 311 ARG A O 1
ATOM 2331 N N . ARG A 1 312 ? -15.143 0.264 -20.908 1.00 69.75 312 ARG A N 1
ATOM 2332 C CA . ARG A 1 312 ? -15.823 -0.878 -21.543 1.00 69.75 312 ARG A CA 1
ATOM 2333 C C . ARG A 1 312 ? -17.340 -0.775 -21.503 1.00 69.75 312 ARG A C 1
ATOM 2335 O O . ARG A 1 312 ? -17.972 -1.276 -22.422 1.00 69.75 312 ARG A O 1
ATOM 2342 N N . GLY A 1 313 ? -17.903 -0.114 -20.490 1.00 77.31 313 GLY A N 1
ATOM 2343 C CA . GLY A 1 313 ? -19.355 -0.067 -20.294 1.00 77.31 313 GLY A CA 1
ATOM 2344 C C . GLY A 1 313 ? -19.956 -1.428 -19.925 1.00 77.31 313 GLY A C 1
ATOM 2345 O O . GLY A 1 313 ? -21.147 -1.635 -20.116 1.00 77.31 313 GLY A O 1
ATOM 2346 N N . TYR A 1 314 ? -19.129 -2.355 -19.430 1.00 82.69 314 TYR A N 1
ATOM 2347 C CA . TYR A 1 314 ? -19.542 -3.660 -18.921 1.00 82.69 314 TYR A CA 1
ATOM 2348 C C . TYR A 1 314 ? -19.013 -3.822 -17.496 1.00 82.69 314 TYR A C 1
ATOM 2350 O O . TYR A 1 314 ? -17.899 -3.362 -17.230 1.00 82.69 314 TYR A O 1
ATOM 2358 N N . PRO A 1 315 ? -19.766 -4.480 -16.600 1.00 84.81 315 PRO A N 1
ATOM 2359 C CA . PRO A 1 315 ? -19.299 -4.763 -15.250 1.00 84.81 315 PRO A CA 1
ATOM 2360 C C . PRO A 1 315 ? -18.111 -5.728 -15.271 1.00 84.81 315 PRO A C 1
ATOM 2362 O O . PRO A 1 315 ? -17.992 -6.573 -16.170 1.00 84.81 315 PRO A O 1
ATOM 2365 N N . VAL A 1 316 ? -17.249 -5.614 -14.259 1.00 87.50 316 VAL A N 1
ATOM 2366 C CA . VAL A 1 316 ? -16.237 -6.633 -13.967 1.00 87.50 316 VAL A CA 1
ATOM 2367 C C . VAL A 1 316 ? -16.965 -7.908 -13.543 1.00 87.50 316 VAL A C 1
ATOM 2369 O O . VAL A 1 316 ? -17.723 -7.919 -12.577 1.00 87.50 316 VAL A O 1
ATOM 2372 N N . GLU A 1 317 ? -16.749 -8.977 -14.300 1.00 86.25 317 GLU A N 1
ATOM 2373 C CA . GLU A 1 317 ? -17.263 -10.317 -14.018 1.00 86.25 317 GLU A CA 1
ATOM 2374 C C . GLU A 1 317 ? -16.381 -11.014 -12.980 1.00 86.25 317 GLU A C 1
ATOM 2376 O O . GLU A 1 317 ? -16.882 -11.642 -12.047 1.00 86.25 317 GLU A O 1
ATOM 2381 N N . ARG A 1 318 ? -15.055 -10.904 -13.140 1.00 87.88 318 ARG A N 1
ATOM 2382 C CA . ARG A 1 318 ? -14.081 -11.515 -12.236 1.00 87.88 318 ARG A CA 1
ATOM 2383 C C . ARG A 1 318 ? -12.746 -10.778 -12.253 1.00 87.88 318 ARG A C 1
ATOM 2385 O O . ARG A 1 318 ? -12.274 -10.350 -13.301 1.00 87.88 318 ARG A O 1
ATOM 2392 N N . THR A 1 319 ? -12.110 -10.725 -11.097 1.00 90.69 319 THR A N 1
ATOM 2393 C CA . THR A 1 319 ? -10.710 -10.357 -10.911 1.00 90.69 319 THR A CA 1
ATOM 2394 C C . THR A 1 319 ? -9.896 -11.608 -10.670 1.00 90.69 319 THR A C 1
ATOM 2396 O O . THR A 1 319 ? -10.335 -12.510 -9.957 1.00 90.69 319 THR A O 1
ATOM 2399 N N . MET A 1 320 ? -8.695 -11.656 -11.227 1.00 90.81 320 MET A N 1
ATOM 2400 C CA . MET A 1 320 ? -7.738 -12.736 -11.049 1.00 90.81 320 MET A CA 1
ATOM 2401 C C . MET A 1 320 ? -6.332 -12.167 -10.862 1.00 90.81 320 MET A C 1
ATOM 2403 O O . MET A 1 320 ? -5.994 -11.136 -11.443 1.00 90.81 320 MET A O 1
ATOM 2407 N N . VAL A 1 321 ? -5.500 -12.866 -10.095 1.00 91.12 321 VAL A N 1
ATOM 2408 C CA . VAL A 1 321 ? -4.065 -12.584 -9.990 1.00 91.12 321 VAL A CA 1
ATOM 2409 C C . VAL A 1 321 ? -3.286 -13.694 -10.683 1.00 91.12 321 VAL A C 1
ATOM 2411 O O . VAL A 1 321 ? -3.362 -14.861 -10.300 1.00 91.12 321 VAL A O 1
ATOM 2414 N N . CYS A 1 322 ? -2.530 -13.330 -11.716 1.00 90.06 322 CYS A N 1
ATOM 2415 C CA . CYS A 1 322 ? -1.616 -14.243 -12.386 1.00 90.06 322 CYS A CA 1
ATOM 2416 C C . CYS A 1 322 ? -0.241 -14.157 -11.724 1.00 90.06 322 CYS A C 1
ATOM 2418 O O . CYS A 1 322 ? 0.508 -13.209 -11.963 1.00 90.06 322 CYS A O 1
ATOM 2420 N N . PHE A 1 323 ? 0.087 -15.143 -10.893 1.00 90.81 323 PHE A N 1
ATOM 2421 C CA . PHE A 1 323 ? 1.417 -15.285 -10.304 1.00 90.81 323 PHE A CA 1
ATOM 2422 C C . PHE A 1 323 ? 2.388 -15.900 -11.315 1.00 90.81 323 PHE A C 1
ATOM 2424 O O . PHE A 1 323 ? 2.037 -16.841 -12.034 1.00 90.81 323 PHE A O 1
ATOM 2431 N N . ALA A 1 324 ? 3.607 -15.365 -11.366 1.00 89.00 324 ALA A N 1
ATOM 2432 C CA . ALA A 1 324 ? 4.654 -15.862 -12.255 1.00 89.00 324 ALA A CA 1
ATOM 2433 C C . ALA A 1 324 ? 5.204 -17.238 -11.824 1.00 89.00 324 ALA A C 1
ATOM 2435 O O . ALA A 1 324 ? 5.743 -17.974 -12.646 1.00 89.00 324 ALA A O 1
ATOM 2436 N N . ASP A 1 325 ? 5.030 -17.598 -10.552 1.00 88.00 325 ASP A N 1
ATOM 2437 C CA . ASP A 1 325 ? 5.417 -18.887 -9.972 1.00 88.00 325 ASP A CA 1
ATOM 2438 C C . ASP A 1 325 ? 4.401 -19.310 -8.891 1.00 88.00 325 ASP A C 1
ATOM 2440 O O . ASP A 1 325 ? 3.370 -18.653 -8.715 1.00 88.00 325 ASP A O 1
ATOM 2444 N N . GLU A 1 326 ? 4.666 -20.400 -8.169 1.00 88.69 326 GLU A N 1
ATOM 2445 C CA . GLU A 1 326 ? 3.887 -20.810 -7.003 1.00 88.69 326 GLU A CA 1
ATOM 2446 C C . GLU A 1 326 ? 3.868 -19.679 -5.955 1.00 88.69 326 GLU A C 1
ATOM 2448 O O . GLU A 1 326 ? 4.917 -19.283 -5.439 1.00 88.69 326 GLU A O 1
ATOM 2453 N N . PRO A 1 327 ? 2.696 -19.097 -5.647 1.00 88.94 327 PRO A N 1
ATOM 2454 C CA . PRO A 1 327 ? 2.621 -17.928 -4.786 1.00 88.94 327 PRO A CA 1
ATOM 2455 C C . PRO A 1 327 ? 2.953 -18.272 -3.336 1.00 88.94 327 PRO A C 1
ATOM 2457 O O . PRO A 1 327 ? 2.302 -19.102 -2.705 1.00 88.94 327 PRO A O 1
ATOM 2460 N N . LEU A 1 328 ? 3.933 -17.561 -2.783 1.00 85.06 328 LEU A N 1
ATOM 2461 C CA . LEU A 1 328 ? 4.330 -17.686 -1.383 1.00 85.06 328 LEU A CA 1
ATOM 2462 C C . LEU A 1 328 ? 3.648 -16.607 -0.534 1.00 85.06 328 LEU A C 1
ATOM 2464 O O . LEU A 1 328 ? 3.830 -15.410 -0.785 1.00 85.06 328 LEU A O 1
ATOM 2468 N N . LEU A 1 329 ? 2.897 -17.033 0.485 1.00 93.75 329 LEU A N 1
ATOM 2469 C CA . LEU A 1 329 ? 2.433 -16.175 1.577 1.00 93.75 329 LEU A CA 1
ATOM 2470 C C . LEU A 1 329 ? 3.601 -15.971 2.560 1.00 93.75 329 LEU A C 1
ATOM 2472 O O . LEU A 1 329 ? 4.075 -16.958 3.125 1.00 93.75 329 LEU A O 1
ATOM 2476 N N . PRO A 1 330 ? 4.110 -14.741 2.767 1.00 95.56 330 PRO A N 1
ATOM 2477 C CA . PRO A 1 330 ? 5.207 -14.518 3.703 1.00 95.56 330 PRO A CA 1
ATOM 2478 C C . PRO A 1 330 ? 4.805 -14.875 5.139 1.00 95.56 330 PRO A C 1
ATOM 2480 O O . PRO A 1 330 ? 3.720 -14.507 5.587 1.00 95.56 330 PRO A O 1
ATOM 2483 N N . GLU A 1 331 ? 5.705 -15.521 5.886 1.00 95.19 331 GLU A N 1
ATOM 2484 C CA . GLU A 1 331 ? 5.435 -15.941 7.271 1.00 95.19 331 GLU A CA 1
ATOM 2485 C C . GLU A 1 331 ? 5.050 -14.754 8.163 1.00 95.19 331 GLU A C 1
ATOM 2487 O O . GLU A 1 331 ? 4.075 -14.828 8.899 1.00 95.19 331 GLU A O 1
ATOM 2492 N N . ALA A 1 332 ? 5.733 -13.613 8.011 1.00 96.25 332 ALA A N 1
ATOM 2493 C CA . ALA A 1 332 ? 5.412 -12.388 8.744 1.00 96.25 332 ALA A CA 1
ATOM 2494 C C . ALA A 1 332 ? 3.970 -11.899 8.503 1.00 96.25 332 ALA A C 1
ATOM 2496 O O . ALA A 1 332 ? 3.352 -11.357 9.414 1.00 96.25 332 ALA A O 1
ATOM 2497 N N . VAL A 1 333 ? 3.422 -12.106 7.295 1.00 98.00 333 VAL A N 1
ATOM 2498 C CA . VAL A 1 333 ? 2.029 -11.758 6.959 1.00 98.00 333 VAL A CA 1
ATOM 2499 C C . VAL A 1 333 ? 1.061 -12.755 7.595 1.00 98.00 333 VAL A C 1
ATOM 2501 O O . VAL A 1 333 ? 0.066 -12.355 8.190 1.00 98.00 333 VAL A O 1
ATOM 2504 N N . SER A 1 334 ? 1.356 -14.054 7.496 1.00 97.69 334 SER A N 1
ATOM 2505 C CA . SER A 1 334 ? 0.550 -15.102 8.134 1.00 97.69 334 SER A CA 1
ATOM 2506 C C . SER A 1 334 ? 0.477 -14.896 9.651 1.00 97.69 334 SER A C 1
ATOM 2508 O O . SER A 1 334 ? -0.612 -14.857 10.226 1.00 97.69 334 SER A O 1
ATOM 2510 N N . GLN A 1 335 ? 1.630 -14.681 10.288 1.00 97.81 335 GLN A N 1
ATOM 2511 C CA . GLN A 1 335 ? 1.744 -14.491 11.725 1.00 97.81 335 GLN A CA 1
ATOM 2512 C C . GLN A 1 335 ? 1.011 -13.230 12.188 1.00 97.81 335 GLN A C 1
ATOM 2514 O O . GLN A 1 335 ? 0.186 -13.322 13.093 1.00 97.81 335 GLN A O 1
ATOM 2519 N N . CYS A 1 336 ? 1.239 -12.072 11.552 1.00 97.62 336 CYS A N 1
ATOM 2520 C CA . CYS A 1 336 ? 0.604 -10.832 12.000 1.00 97.62 336 CYS A CA 1
ATOM 2521 C C . CYS A 1 336 ? -0.926 -10.887 11.878 1.00 97.62 336 CYS A C 1
ATOM 2523 O O . CYS A 1 336 ? -1.616 -10.393 12.764 1.00 97.62 336 CYS A O 1
ATOM 2525 N N . ILE A 1 337 ? -1.474 -11.548 10.847 1.00 98.50 337 ILE A N 1
ATOM 2526 C CA . ILE A 1 337 ? -2.925 -11.745 10.699 1.00 98.50 337 ILE A CA 1
ATOM 2527 C C . ILE A 1 337 ? -3.460 -12.731 11.744 1.00 98.50 337 ILE A C 1
ATOM 2529 O O . ILE A 1 337 ? -4.513 -12.479 12.331 1.00 98.50 337 ILE A O 1
ATOM 2533 N N . ALA A 1 338 ? -2.769 -13.850 11.980 1.00 98.31 338 ALA A N 1
ATOM 2534 C CA . ALA A 1 338 ? -3.185 -14.853 12.964 1.00 98.31 338 ALA A CA 1
ATOM 2535 C C . ALA A 1 338 ? -3.204 -14.292 14.395 1.00 98.31 338 ALA A C 1
ATOM 2537 O O . ALA A 1 338 ? -4.023 -14.693 15.220 1.00 98.31 338 ALA A O 1
ATOM 2538 N N . GLU A 1 339 ? -2.305 -13.353 14.664 1.00 97.81 339 GLU A N 1
ATOM 2539 C CA . GLU A 1 339 ? -2.144 -12.676 15.939 1.00 97.81 339 GLU A CA 1
ATOM 2540 C C . GLU A 1 339 ? -2.974 -11.391 16.065 1.00 97.81 339 GLU A C 1
ATOM 2542 O O . GLU A 1 339 ? -3.140 -10.892 17.169 1.00 97.81 339 GLU A O 1
ATOM 2547 N N . ALA A 1 340 ? -3.516 -10.848 14.977 1.00 98.44 340 ALA A N 1
ATOM 2548 C CA . ALA A 1 340 ? -4.215 -9.569 15.006 1.00 98.44 340 ALA A CA 1
ATOM 2549 C C . ALA A 1 340 ? -5.406 -9.562 15.977 1.00 98.44 340 ALA A C 1
ATOM 2551 O O . ALA A 1 340 ? -6.236 -10.474 15.987 1.00 98.44 340 ALA A O 1
ATOM 2552 N N . ASP A 1 341 ? -5.536 -8.469 16.721 1.00 97.94 341 ASP A N 1
ATOM 2553 C CA . ASP A 1 341 ? -6.715 -8.162 17.524 1.00 97.94 341 ASP A CA 1
ATOM 2554 C C . ASP A 1 341 ? -7.760 -7.421 16.675 1.00 97.94 341 ASP A C 1
ATOM 2556 O O . ASP A 1 341 ? -8.967 -7.617 16.840 1.00 97.94 341 ASP A O 1
ATOM 2560 N N . ILE A 1 342 ? -7.298 -6.617 15.707 1.00 98.31 342 ILE A N 1
ATOM 2561 C CA . ILE A 1 342 ? -8.128 -5.918 14.721 1.00 98.31 342 ILE A CA 1
ATOM 2562 C C . ILE A 1 342 ? -7.577 -6.167 13.312 1.00 98.31 342 ILE A C 1
ATOM 2564 O O . ILE A 1 342 ? -6.396 -5.949 13.051 1.00 98.31 342 ILE A O 1
ATOM 2568 N N . ILE A 1 343 ? -8.445 -6.572 12.385 1.00 98.56 343 ILE A N 1
ATOM 2569 C CA . ILE A 1 343 ? -8.140 -6.706 10.956 1.00 98.56 343 ILE A CA 1
ATOM 2570 C C . ILE A 1 343 ? -9.013 -5.716 10.189 1.00 98.56 343 ILE A C 1
ATOM 2572 O O . ILE A 1 343 ? -10.236 -5.742 10.309 1.00 98.56 343 ILE A O 1
ATOM 2576 N N . ILE A 1 344 ? -8.399 -4.850 9.389 1.00 98.44 344 ILE A N 1
ATOM 2577 C CA . ILE A 1 344 ? -9.081 -3.797 8.636 1.00 98.44 344 ILE A CA 1
ATOM 2578 C C . ILE A 1 344 ? -8.832 -4.008 7.146 1.00 98.44 344 ILE A C 1
ATOM 2580 O O . ILE A 1 344 ? -7.694 -3.955 6.690 1.00 98.44 344 ILE A O 1
ATOM 2584 N N . MET A 1 345 ? -9.895 -4.176 6.369 1.00 97.62 345 MET A N 1
ATOM 2585 C CA . MET A 1 345 ? -9.848 -4.008 4.919 1.00 97.62 345 MET A CA 1
ATOM 2586 C C . MET A 1 345 ? -9.951 -2.507 4.640 1.00 97.62 345 MET A C 1
ATOM 2588 O O . MET A 1 345 ? -11.010 -1.907 4.847 1.00 97.62 345 MET A O 1
ATOM 2592 N N . ALA A 1 346 ? -8.834 -1.889 4.257 1.00 95.62 346 ALA A N 1
ATOM 2593 C CA . ALA A 1 346 ? -8.758 -0.459 3.980 1.00 95.62 346 ALA A CA 1
ATOM 2594 C C . ALA A 1 346 ? -9.667 -0.063 2.805 1.00 95.62 346 ALA A C 1
ATOM 2596 O O . ALA A 1 346 ? -9.931 -0.893 1.930 1.00 95.62 346 ALA A O 1
ATOM 2597 N N . PRO A 1 347 ? -10.090 1.213 2.723 1.00 91.88 347 PRO A N 1
ATOM 2598 C CA . PRO A 1 347 ? -10.722 1.701 1.509 1.00 91.88 347 PRO A CA 1
ATOM 2599 C C . PRO A 1 347 ? -9.697 1.672 0.366 1.00 91.88 347 PRO A C 1
ATOM 2601 O O . PRO A 1 347 ? -8.501 1.885 0.577 1.00 91.88 347 PRO A O 1
ATOM 2604 N N . GLY A 1 348 ? -10.151 1.437 -0.860 1.00 86.81 348 GLY A N 1
ATOM 2605 C CA . GLY A 1 348 ? -9.278 1.337 -2.030 1.00 86.81 348 GLY A CA 1
ATOM 2606 C C . GLY A 1 348 ? -9.959 0.642 -3.200 1.00 86.81 348 GLY A C 1
ATOM 2607 O O . GLY A 1 348 ? -11.043 0.084 -3.040 1.00 86.81 348 GLY A O 1
ATOM 2608 N N . SER A 1 349 ? -9.344 0.678 -4.384 1.00 88.38 349 SER A N 1
ATOM 2609 C CA . SER A 1 349 ? -9.889 0.037 -5.586 1.00 88.38 349 SER A CA 1
ATOM 2610 C C . SER A 1 349 ? -10.276 -1.413 -5.281 1.00 88.38 349 SER A C 1
ATOM 2612 O O . SER A 1 349 ? -9.450 -2.224 -4.847 1.00 88.38 349 SER A O 1
ATOM 2614 N N . LEU A 1 350 ? -11.553 -1.739 -5.470 1.00 91.38 350 LEU A N 1
ATOM 2615 C CA . LEU A 1 350 ? -12.108 -3.024 -5.054 1.00 91.38 350 LEU A CA 1
ATOM 2616 C C . LEU A 1 350 ? -11.441 -4.174 -5.815 1.00 91.38 350 LEU A C 1
ATOM 2618 O O . LEU A 1 350 ? -10.957 -5.131 -5.207 1.00 91.38 350 LEU A O 1
ATOM 2622 N N . TYR A 1 351 ? -11.380 -4.036 -7.141 1.00 91.81 351 TYR A N 1
ATOM 2623 C CA . TYR A 1 351 ? -10.892 -5.065 -8.048 1.00 91.81 351 TYR A CA 1
ATOM 2624 C C . TYR A 1 351 ? -9.386 -4.966 -8.309 1.00 91.81 351 TYR A C 1
ATOM 2626 O O . TYR A 1 351 ? -8.794 -5.988 -8.638 1.00 91.81 351 TYR A O 1
ATOM 2634 N N . SER A 1 352 ? -8.756 -3.794 -8.144 1.00 89.25 352 SER A N 1
ATOM 2635 C CA . SER A 1 352 ? -7.305 -3.635 -8.364 1.00 89.25 352 SER A CA 1
ATOM 2636 C C . SER A 1 352 ? -6.441 -3.657 -7.098 1.00 89.25 352 SER A C 1
ATOM 2638 O O . SER A 1 352 ? -5.238 -3.876 -7.199 1.00 89.25 352 SER A O 1
ATOM 2640 N N . SER A 1 353 ? -7.016 -3.494 -5.899 1.00 88.94 353 SER A N 1
ATOM 2641 C CA . SER A 1 353 ? -6.231 -3.413 -4.655 1.00 88.94 353 SER A CA 1
ATOM 2642 C C . SER A 1 353 ? -6.630 -4.442 -3.599 1.00 88.94 353 SER A C 1
ATOM 2644 O O . SER A 1 353 ? -5.768 -5.178 -3.127 1.00 88.94 353 SER A O 1
ATOM 2646 N N . ILE A 1 354 ? -7.909 -4.524 -3.207 1.00 92.69 354 ILE A N 1
ATOM 2647 C CA . ILE A 1 354 ? -8.290 -5.359 -2.050 1.00 92.69 354 ILE A CA 1
ATOM 2648 C C . ILE A 1 354 ? -8.507 -6.826 -2.429 1.00 92.69 354 ILE A C 1
ATOM 2650 O O . ILE A 1 354 ? -7.935 -7.720 -1.804 1.00 92.69 354 ILE A O 1
ATOM 2654 N N . ILE A 1 355 ? -9.312 -7.091 -3.464 1.00 94.38 355 ILE A N 1
ATOM 2655 C CA . ILE A 1 355 ? -9.563 -8.462 -3.931 1.00 94.38 355 ILE A CA 1
ATOM 2656 C C . ILE A 1 355 ? -8.254 -9.183 -4.313 1.00 94.38 355 ILE A C 1
ATOM 2658 O O . ILE A 1 355 ? -8.090 -10.324 -3.879 1.00 94.38 355 ILE A O 1
ATOM 2662 N N . PRO A 1 356 ? -7.297 -8.563 -5.037 1.00 94.44 356 PRO A N 1
ATOM 2663 C CA . PRO A 1 356 ? -6.025 -9.207 -5.378 1.00 94.44 356 PRO A CA 1
ATOM 2664 C C . PRO A 1 356 ? -5.216 -9.711 -4.174 1.00 94.44 356 PRO A C 1
ATOM 2666 O O . PRO A 1 356 ? -4.657 -10.804 -4.233 1.00 94.44 356 PRO A O 1
ATOM 2669 N N . ILE A 1 357 ? -5.199 -8.975 -3.056 1.00 95.50 357 ILE A N 1
ATOM 2670 C CA . ILE A 1 357 ? -4.529 -9.417 -1.819 1.00 95.50 357 ILE A CA 1
ATOM 2671 C C . ILE A 1 357 ? -5.151 -10.716 -1.302 1.00 95.50 357 ILE A C 1
ATOM 2673 O O . ILE A 1 357 ? -4.443 -11.652 -0.942 1.00 95.50 357 ILE A O 1
ATOM 2677 N N . LEU A 1 358 ? -6.483 -10.791 -1.303 1.00 95.25 358 LEU A N 1
ATOM 2678 C CA . LEU A 1 358 ? -7.240 -11.941 -0.801 1.00 95.25 358 LEU A CA 1
ATOM 2679 C C . LEU A 1 358 ? -7.185 -13.156 -1.743 1.00 95.25 358 LEU A C 1
ATOM 2681 O O . LEU A 1 358 ? -7.638 -14.236 -1.364 1.00 95.25 358 LEU A O 1
ATOM 2685 N N . GLN A 1 359 ? -6.613 -13.000 -2.941 1.00 93.62 359 GLN A N 1
ATOM 2686 C CA . GLN A 1 359 ? -6.329 -14.099 -3.867 1.00 93.62 359 GLN A CA 1
ATOM 2687 C C . GLN A 1 359 ? -4.947 -14.725 -3.681 1.00 93.62 359 GLN A C 1
ATOM 2689 O O . GLN A 1 359 ? -4.676 -15.756 -4.297 1.00 93.62 359 GLN A O 1
ATOM 2694 N N . VAL A 1 360 ? -4.086 -14.159 -2.825 1.00 94.50 360 VAL A N 1
ATOM 2695 C CA . VAL A 1 360 ? -2.867 -14.851 -2.391 1.00 94.50 360 VAL A CA 1
ATOM 2696 C C . VAL A 1 360 ? -3.286 -16.117 -1.632 1.00 94.50 360 VAL A C 1
ATOM 2698 O O . VAL A 1 360 ? -3.990 -16.010 -0.620 1.00 94.50 360 VAL A O 1
ATOM 2701 N N . PRO A 1 361 ? -2.898 -17.322 -2.094 1.00 92.25 361 PRO A N 1
ATOM 2702 C CA . PRO A 1 361 ? -3.337 -18.561 -1.465 1.00 92.25 361 PRO A CA 1
ATOM 2703 C C . PRO A 1 361 ? -3.010 -18.615 0.029 1.00 92.25 361 PRO A C 1
ATOM 2705 O O . PRO A 1 361 ? -1.925 -18.237 0.464 1.00 92.25 361 PRO A O 1
ATOM 2708 N N . GLY A 1 362 ? -3.983 -19.064 0.821 1.00 92.94 362 GLY A N 1
ATOM 2709 C CA . GLY A 1 362 ? -3.894 -19.146 2.279 1.00 92.94 362 GLY A CA 1
ATOM 2710 C C . GLY A 1 362 ? -4.199 -17.844 3.027 1.00 92.94 362 GLY A C 1
ATOM 2711 O O . GLY A 1 362 ? -4.628 -17.922 4.175 1.00 92.94 362 GLY A O 1
ATOM 2712 N N . LEU A 1 363 ? -4.075 -16.661 2.410 1.00 96.38 363 LEU A N 1
ATOM 2713 C CA . LEU A 1 363 ? -4.249 -15.382 3.117 1.00 96.38 363 LEU A CA 1
ATOM 2714 C C . LEU A 1 363 ? -5.681 -15.213 3.651 1.00 96.38 363 LEU A C 1
ATOM 2716 O O . LEU A 1 363 ? -5.878 -14.957 4.839 1.00 96.38 363 LEU A O 1
ATOM 2720 N N . ALA A 1 364 ? -6.689 -15.429 2.800 1.00 95.81 364 ALA A N 1
ATOM 2721 C CA . ALA A 1 364 ? -8.096 -15.389 3.203 1.00 95.81 364 ALA A CA 1
ATOM 2722 C C . ALA A 1 364 ? -8.421 -16.421 4.302 1.00 95.81 364 ALA A C 1
ATOM 2724 O O . ALA A 1 364 ? -9.209 -16.142 5.205 1.00 95.81 364 ALA A O 1
ATOM 2725 N N . ASP A 1 365 ? -7.783 -17.593 4.273 1.00 94.69 365 ASP A N 1
ATOM 2726 C CA . ASP A 1 365 ? -8.008 -18.647 5.265 1.00 94.69 365 ASP A CA 1
ATOM 2727 C C . ASP A 1 365 ? -7.409 -18.297 6.628 1.00 94.69 365 ASP A C 1
ATOM 2729 O O . ASP A 1 365 ? -8.030 -18.571 7.653 1.00 94.69 365 ASP A O 1
ATOM 2733 N N . VAL A 1 366 ? -6.236 -17.657 6.661 1.00 97.12 366 VAL A N 1
ATOM 2734 C CA . VAL A 1 366 ? -5.640 -17.153 7.908 1.00 97.12 366 VAL A CA 1
ATOM 2735 C C . VAL A 1 366 ? -6.537 -16.079 8.532 1.00 97.12 366 VAL A C 1
ATOM 2737 O O . VAL A 1 366 ? -6.803 -16.138 9.732 1.00 97.12 366 VAL A O 1
ATOM 2740 N N . ILE A 1 367 ? -7.100 -15.170 7.722 1.00 97.38 367 ILE A N 1
ATOM 2741 C CA . ILE A 1 367 ? -8.083 -14.179 8.196 1.00 97.38 367 ILE A CA 1
ATOM 2742 C C . ILE A 1 367 ? -9.307 -14.876 8.796 1.00 97.38 367 ILE A C 1
ATOM 2744 O O . ILE A 1 367 ? -9.747 -14.511 9.886 1.00 97.38 367 ILE A O 1
ATOM 2748 N N . ARG A 1 368 ? -9.859 -15.894 8.122 1.00 95.19 368 ARG A N 1
ATOM 2749 C CA . ARG A 1 368 ? -11.032 -16.636 8.616 1.00 95.19 368 ARG A CA 1
ATOM 2750 C C . ARG A 1 368 ? -10.757 -17.335 9.944 1.00 95.19 368 ARG A C 1
ATOM 2752 O O . ARG A 1 368 ? -11.559 -17.181 10.860 1.00 95.19 368 ARG A O 1
ATOM 2759 N N . ARG A 1 369 ? -9.619 -18.031 10.063 1.00 96.06 369 ARG A N 1
ATOM 2760 C CA . ARG A 1 369 ? -9.216 -18.782 11.269 1.00 96.06 369 ARG A CA 1
ATOM 2761 C C . ARG A 1 369 ? -9.027 -17.903 12.504 1.00 96.06 369 ARG A C 1
ATOM 2763 O O . ARG A 1 369 ? -9.168 -18.401 13.617 1.00 96.06 369 ARG A O 1
ATOM 2770 N N . ASN A 1 370 ? -8.714 -16.619 12.337 1.00 96.38 370 ASN A N 1
ATOM 2771 C CA . ASN A 1 370 ? -8.656 -15.697 13.465 1.00 96.38 370 ASN A CA 1
ATOM 2772 C C . ASN A 1 370 ? -10.075 -15.288 13.902 1.00 96.38 370 ASN A C 1
ATOM 2774 O O . ASN A 1 370 ? -10.579 -14.229 13.540 1.00 96.38 370 ASN A O 1
ATOM 2778 N N . GLU A 1 371 ? -10.750 -16.137 14.673 1.00 91.75 371 GLU A N 1
ATOM 2779 C CA . GLU A 1 371 ? -12.107 -15.886 15.195 1.00 91.75 371 GLU A CA 1
ATOM 2780 C C . GLU A 1 371 ? -12.147 -14.796 16.280 1.00 91.75 371 GLU A C 1
ATOM 2782 O O . GLU A 1 371 ? -13.207 -14.245 16.579 1.00 91.75 371 GLU A O 1
ATOM 2787 N N . LYS A 1 372 ? -10.988 -14.465 16.863 1.00 90.69 372 LYS A N 1
ATOM 2788 C CA . LYS A 1 372 ? -10.857 -13.470 17.932 1.00 90.69 372 LYS A CA 1
ATOM 2789 C C . LYS A 1 372 ? -10.659 -12.052 17.411 1.00 90.69 372 LYS A C 1
ATOM 2791 O O . LYS A 1 372 ? -10.879 -11.121 18.180 1.00 90.69 372 LYS A O 1
ATOM 2796 N N . ALA A 1 373 ? -10.255 -11.858 16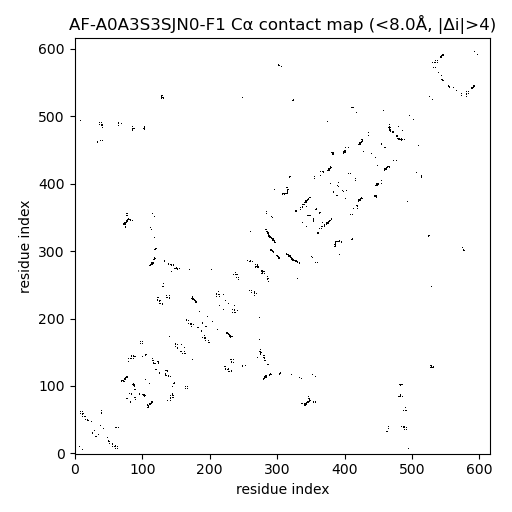.161 1.00 94.94 373 ALA A N 1
ATOM 2797 C CA . ALA A 1 373 ? -10.074 -10.520 15.617 1.00 94.94 373 ALA A CA 1
ATOM 2798 C C . ALA A 1 373 ? -11.412 -9.792 15.426 1.00 94.94 373 ALA A C 1
ATOM 2800 O O . ALA A 1 373 ? -12.392 -10.360 14.938 1.00 94.94 373 ALA A O 1
ATOM 2801 N N . LEU A 1 374 ? -11.429 -8.495 15.726 1.00 95.06 374 LEU A N 1
ATOM 2802 C CA . LEU A 1 374 ? -12.429 -7.574 15.201 1.00 95.06 374 LEU A CA 1
ATOM 2803 C C . LEU A 1 374 ? -12.118 -7.314 13.721 1.00 95.06 374 LEU A C 1
ATOM 2805 O O . LEU A 1 374 ? -11.086 -6.729 13.404 1.00 95.06 374 LEU A O 1
ATOM 2809 N N . LYS A 1 375 ? -13.001 -7.736 12.814 1.00 95.69 375 LYS A N 1
ATOM 2810 C CA . LYS A 1 375 ? -12.758 -7.664 11.366 1.00 95.69 375 LYS A CA 1
ATOM 2811 C C . LYS A 1 375 ? -13.652 -6.614 10.711 1.00 95.69 375 LYS A C 1
ATOM 2813 O O . LYS A 1 375 ? -14.874 -6.781 10.650 1.00 95.69 375 LYS A O 1
ATOM 2818 N N . LEU A 1 376 ? -13.038 -5.540 10.232 1.00 96.69 376 LEU A N 1
ATOM 2819 C CA . LEU A 1 376 ? -13.703 -4.351 9.709 1.00 96.69 376 LEU A CA 1
ATOM 2820 C C . LEU A 1 376 ? -13.455 -4.217 8.207 1.00 96.69 376 LEU A C 1
ATOM 2822 O O . LEU A 1 376 ? -12.327 -4.359 7.744 1.00 96.69 376 LEU A O 1
ATOM 2826 N N . LEU A 1 377 ? -14.494 -3.874 7.455 1.00 96.50 377 LEU A N 1
ATOM 2827 C CA . LEU A 1 377 ? -14.389 -3.411 6.076 1.00 96.50 377 LEU A CA 1
ATOM 2828 C C . LEU A 1 377 ? -14.691 -1.917 6.029 1.00 96.50 377 LEU A C 1
ATOM 2830 O O . LEU A 1 377 ? -15.783 -1.510 6.409 1.00 96.50 377 LEU A O 1
ATOM 2834 N N . VAL A 1 378 ? -13.755 -1.100 5.552 1.00 96.06 378 VAL A N 1
ATOM 2835 C CA . VAL A 1 378 ? -13.997 0.329 5.321 1.00 96.06 378 VAL A CA 1
ATOM 2836 C C . VAL A 1 378 ? -14.469 0.512 3.885 1.00 96.06 378 VAL A C 1
ATOM 2838 O O . VAL A 1 378 ? -13.713 0.284 2.942 1.00 96.06 378 VAL A O 1
ATOM 2841 N N . ALA A 1 379 ? -15.731 0.897 3.709 1.00 92.38 379 ALA A N 1
ATOM 2842 C CA . ALA A 1 379 ? -16.323 1.029 2.388 1.00 92.38 379 ALA A CA 1
ATOM 2843 C C . ALA A 1 379 ? -15.726 2.202 1.602 1.00 92.38 379 ALA A C 1
ATOM 2845 O O . ALA A 1 379 ? -15.382 3.256 2.141 1.00 92.38 379 ALA A O 1
ATOM 2846 N N . ASN A 1 380 ? -15.665 2.039 0.284 1.00 89.94 380 ASN A N 1
ATOM 2847 C CA . ASN A 1 380 ? -15.304 3.127 -0.611 1.00 89.94 380 ASN A CA 1
ATOM 2848 C C . ASN A 1 380 ? -16.395 4.202 -0.629 1.00 89.94 380 ASN A C 1
ATOM 2850 O O . ASN A 1 380 ? -17.583 3.902 -0.562 1.00 89.94 380 ASN A O 1
ATOM 2854 N N . ILE A 1 381 ? -15.979 5.459 -0.793 1.00 84.69 381 ILE A N 1
ATOM 2855 C CA . ILE A 1 381 ? -16.897 6.604 -0.907 1.00 84.69 381 ILE A CA 1
ATOM 2856 C C . ILE A 1 381 ? -17.447 6.716 -2.330 1.00 84.69 381 ILE A C 1
ATOM 2858 O O . ILE A 1 381 ? -18.605 7.068 -2.534 1.00 84.69 381 ILE A O 1
ATOM 2862 N N . TRP A 1 382 ? -16.597 6.439 -3.318 1.00 84.25 382 TRP A N 1
ATOM 2863 C CA . TRP A 1 382 ? -16.834 6.756 -4.720 1.00 84.25 382 TRP A CA 1
ATOM 2864 C C . TRP A 1 382 ? -16.802 5.509 -5.591 1.00 84.25 382 TRP A C 1
ATOM 2866 O O . TRP A 1 382 ? -15.966 4.624 -5.406 1.00 84.25 382 TRP A O 1
ATOM 2876 N N . VAL A 1 383 ? -17.678 5.500 -6.590 1.00 82.69 383 VAL A N 1
ATOM 2877 C CA . VAL A 1 383 ? -17.622 4.590 -7.728 1.00 82.69 383 VAL A CA 1
ATOM 2878 C C . VAL A 1 383 ? -16.368 4.873 -8.555 1.00 82.69 383 VAL A C 1
ATOM 2880 O O . VAL A 1 383 ? -16.036 6.025 -8.851 1.00 82.69 383 VAL A O 1
ATOM 2883 N N . GLN A 1 384 ? -15.690 3.806 -8.964 1.00 78.69 384 GLN A N 1
ATOM 2884 C CA . GLN A 1 384 ? -14.484 3.841 -9.775 1.00 78.69 384 GLN A CA 1
ATOM 2885 C C . GLN A 1 384 ? -14.820 3.423 -11.206 1.00 78.69 384 GLN A C 1
ATOM 2887 O O . GLN A 1 384 ? -15.286 2.313 -11.458 1.00 78.69 384 GLN A O 1
ATOM 2892 N N . LYS A 1 385 ? -14.597 4.341 -12.151 1.00 75.62 385 LYS A N 1
ATOM 2893 C CA . LYS A 1 385 ? -14.894 4.129 -13.575 1.00 75.62 385 LYS A CA 1
ATOM 2894 C C . LYS A 1 385 ? -14.084 2.957 -14.129 1.00 75.62 385 LYS A C 1
ATOM 2896 O O . LYS A 1 385 ? -12.872 2.932 -13.947 1.00 75.62 385 LYS A O 1
ATOM 2901 N N . GLY A 1 386 ? -14.738 2.050 -14.850 1.00 74.19 386 GLY A N 1
ATOM 2902 C CA . GLY A 1 386 ? -14.142 0.825 -15.387 1.00 74.19 386 GLY A CA 1
ATOM 2903 C C . GLY A 1 386 ? -14.023 -0.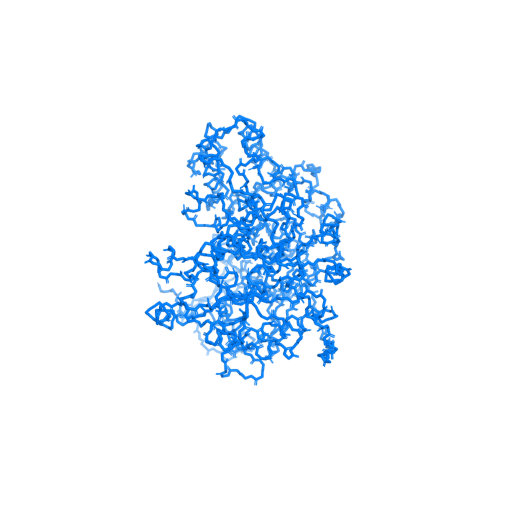334 -14.390 1.00 74.19 386 GLY A C 1
ATOM 2904 O O . GLY A 1 386 ? -13.598 -1.416 -14.801 1.00 74.19 386 GLY A O 1
ATOM 2905 N N . GLU A 1 387 ? -14.402 -0.130 -13.124 1.00 75.94 387 GLU A N 1
ATOM 2906 C CA . GLU A 1 387 ? -14.365 -1.141 -12.062 1.00 75.94 387 GLU A CA 1
ATOM 2907 C C . GLU A 1 387 ? -15.741 -1.341 -11.420 1.00 75.94 387 GLU A C 1
ATOM 2909 O O . GLU A 1 387 ? -16.312 -2.426 -11.510 1.00 75.94 387 GLU A O 1
ATOM 2914 N N . THR A 1 388 ? -16.287 -0.304 -10.781 1.00 72.25 388 THR A N 1
ATOM 2915 C CA . THR A 1 388 ? -17.541 -0.364 -10.008 1.00 72.25 388 THR A CA 1
ATOM 2916 C C . THR A 1 388 ? -18.652 0.505 -10.597 1.00 72.25 388 THR A C 1
ATOM 2918 O O . THR A 1 388 ? -19.660 0.753 -9.945 1.00 72.25 388 THR A O 1
ATOM 2921 N N . ASP A 1 389 ? -18.491 0.976 -11.836 1.00 67.19 389 ASP A N 1
ATOM 2922 C CA . ASP A 1 389 ? -19.462 1.815 -12.553 1.00 67.19 389 ASP A CA 1
ATOM 2923 C C . ASP A 1 389 ? -20.593 1.034 -13.233 1.00 67.19 389 ASP A C 1
ATOM 2925 O O . ASP A 1 389 ? -21.497 1.637 -13.805 1.00 67.19 389 ASP A O 1
ATOM 2929 N N . ALA A 1 390 ? -20.575 -0.295 -13.145 1.00 63.78 390 ALA A N 1
ATOM 2930 C CA . ALA A 1 390 ? -21.669 -1.153 -13.572 1.00 63.78 390 ALA A CA 1
ATOM 2931 C C . ALA A 1 390 ? -21.814 -2.353 -12.627 1.00 63.78 390 ALA A C 1
ATOM 2933 O O . ALA A 1 390 ? -20.826 -2.893 -12.125 1.00 63.78 390 ALA A O 1
ATOM 2934 N N . THR A 1 391 ? -23.050 -2.813 -12.429 1.00 66.38 391 THR A N 1
ATOM 2935 C CA . THR A 1 391 ? -23.351 -4.067 -11.721 1.00 66.38 391 THR A CA 1
ATOM 2936 C C . THR A 1 391 ? -23.937 -5.098 -12.681 1.00 66.38 391 THR A C 1
ATOM 2938 O O . THR A 1 391 ? -24.538 -4.753 -13.700 1.00 66.38 391 THR A O 1
ATOM 2941 N N . ARG A 1 392 ? -23.779 -6.386 -12.352 1.00 61.41 392 ARG A N 1
ATOM 2942 C CA . ARG A 1 392 ? -24.326 -7.496 -13.148 1.00 61.41 392 ARG A CA 1
ATOM 2943 C C . ARG A 1 392 ? -25.854 -7.550 -13.110 1.00 61.41 392 ARG A C 1
ATOM 2945 O O . ARG A 1 392 ? -26.486 -7.800 -14.128 1.00 61.41 392 ARG A O 1
ATOM 2952 N N . GLU A 1 393 ? -26.435 -7.332 -11.933 1.00 61.62 393 GLU A N 1
ATOM 2953 C CA . GLU A 1 393 ? -27.876 -7.481 -11.698 1.00 61.62 393 GLU A CA 1
ATOM 2954 C C . GLU A 1 393 ? -28.687 -6.303 -12.248 1.00 61.62 393 GLU A C 1
ATOM 2956 O O . GLU A 1 393 ? -29.883 -6.435 -12.513 1.00 61.62 393 GLU A O 1
ATOM 2961 N N . SER A 1 394 ? -28.077 -5.123 -12.391 1.00 61.69 394 SER A N 1
ATOM 2962 C CA . SER A 1 394 ? -28.748 -3.923 -12.890 1.00 61.69 394 SER A CA 1
ATOM 2963 C C . SER A 1 394 ? -27.728 -2.882 -13.384 1.00 61.69 394 SER A C 1
ATOM 2965 O O . SER A 1 394 ? -27.376 -1.978 -12.627 1.00 61.69 394 SER A O 1
ATOM 2967 N N . PRO A 1 395 ? -27.293 -2.944 -14.656 1.00 57.62 395 PRO A N 1
ATOM 2968 C CA . PRO A 1 395 ? -26.331 -1.992 -15.233 1.00 57.62 395 PRO A CA 1
ATOM 2969 C C . PRO A 1 395 ? -26.781 -0.522 -15.165 1.00 57.62 395 PRO A C 1
ATOM 2971 O O . PRO A 1 395 ? -25.955 0.380 -15.180 1.00 57.62 395 PRO A O 1
ATOM 2974 N N . GLU A 1 396 ? -28.094 -0.293 -15.072 1.00 57.28 396 GLU A N 1
ATOM 2975 C CA . GLU A 1 396 ? -28.747 1.021 -14.961 1.00 57.28 396 GLU A CA 1
ATOM 2976 C C . GLU A 1 396 ? -28.812 1.546 -13.505 1.00 57.28 396 GLU A C 1
ATOM 2978 O O . GLU A 1 396 ? -29.225 2.682 -13.269 1.00 57.28 396 GLU A O 1
ATOM 2983 N N . LYS A 1 397 ? -28.486 0.714 -12.500 1.00 63.22 397 LYS A N 1
ATOM 2984 C CA . LYS A 1 397 ? -28.553 1.078 -11.074 1.00 63.22 397 LYS A CA 1
ATOM 2985 C C . LYS A 1 397 ? -27.194 1.525 -10.543 1.00 63.22 397 LYS A C 1
ATOM 2987 O O . LYS A 1 397 ? -26.148 1.038 -10.959 1.00 63.22 397 LYS A O 1
ATOM 2992 N N . ARG A 1 398 ? -27.256 2.408 -9.544 1.00 73.69 398 ARG A N 1
ATOM 2993 C CA . ARG A 1 398 ? -26.116 2.845 -8.725 1.00 73.69 398 ARG A CA 1
ATOM 2994 C C . ARG A 1 398 ? -25.464 1.648 -8.023 1.00 73.69 398 ARG A C 1
ATOM 2996 O O . ARG A 1 398 ? -26.160 0.696 -7.682 1.00 73.69 398 ARG A O 1
ATOM 3003 N N . PHE A 1 399 ? -24.158 1.732 -7.780 1.00 82.31 399 PHE A N 1
ATOM 3004 C CA . PHE A 1 399 ? -23.394 0.734 -7.028 1.00 82.31 399 PHE A CA 1
ATOM 3005 C C . PHE A 1 399 ? -23.567 0.955 -5.516 1.00 82.31 399 PHE A C 1
ATOM 3007 O O . PHE A 1 399 ? -23.306 2.055 -5.018 1.00 82.31 399 PHE A O 1
ATOM 3014 N N . TYR A 1 400 ? -24.013 -0.069 -4.788 1.00 89.69 400 TYR A N 1
ATOM 3015 C CA . TYR A 1 400 ? -24.256 -0.001 -3.343 1.00 89.69 400 TYR A CA 1
ATOM 3016 C C . TYR A 1 400 ? -23.204 -0.771 -2.533 1.00 89.69 400 TYR A C 1
ATOM 3018 O O . TYR A 1 400 ? -22.423 -1.564 -3.062 1.00 89.69 400 TYR A O 1
ATOM 3026 N N . VAL A 1 401 ? -23.200 -0.570 -1.213 1.00 91.50 401 VAL A N 1
ATOM 3027 C CA . VAL A 1 401 ? -22.331 -1.318 -0.289 1.00 91.50 401 VAL A CA 1
ATOM 3028 C C . VAL A 1 401 ? -22.604 -2.826 -0.354 1.00 91.50 401 VAL A C 1
ATOM 3030 O O . VAL A 1 401 ? -21.657 -3.611 -0.313 1.00 91.50 401 VAL A O 1
ATOM 3033 N N . SER A 1 402 ? -23.854 -3.268 -0.527 1.00 91.69 402 SER A N 1
ATOM 3034 C CA . SER A 1 402 ? -24.129 -4.700 -0.710 1.00 91.69 402 SER A CA 1
ATOM 3035 C C . SER A 1 402 ? -23.503 -5.278 -1.989 1.00 91.69 402 SER A C 1
ATOM 3037 O O . SER A 1 402 ? -23.061 -6.426 -1.976 1.00 91.69 402 SER A O 1
ATOM 3039 N N . ASP A 1 403 ? -23.383 -4.496 -3.069 1.00 90.56 403 ASP A N 1
ATOM 3040 C CA . ASP A 1 403 ? -22.717 -4.927 -4.309 1.00 90.56 403 ASP A CA 1
ATOM 3041 C C . ASP A 1 403 ? -21.208 -5.068 -4.116 1.00 90.56 403 ASP A C 1
ATOM 3043 O O . ASP A 1 403 ? -20.601 -6.025 -4.604 1.00 90.56 403 ASP A O 1
ATOM 3047 N N . LEU A 1 404 ? -20.618 -4.161 -3.331 1.00 91.44 404 LEU A N 1
ATOM 3048 C CA . LEU A 1 404 ? -19.231 -4.264 -2.892 1.00 91.44 404 LEU A CA 1
ATOM 3049 C C . LEU A 1 404 ? -19.010 -5.593 -2.157 1.00 91.44 404 LEU A C 1
ATOM 3051 O O . LEU A 1 404 ? -18.112 -6.340 -2.528 1.00 91.44 404 LEU A O 1
ATOM 3055 N N . ILE A 1 405 ? -19.864 -5.940 -1.188 1.00 92.31 405 ILE A N 1
ATOM 3056 C CA . ILE A 1 405 ? -19.779 -7.209 -0.443 1.00 92.31 405 ILE A CA 1
ATOM 3057 C C . ILE A 1 405 ? -19.945 -8.420 -1.377 1.00 92.31 405 ILE A C 1
ATOM 3059 O O . ILE A 1 405 ? -19.151 -9.360 -1.313 1.00 92.31 405 ILE A O 1
ATOM 3063 N N . ARG A 1 406 ? -20.926 -8.402 -2.292 1.00 90.06 406 ARG A N 1
ATOM 3064 C CA . ARG A 1 406 ? -21.114 -9.484 -3.279 1.00 90.06 406 ARG A CA 1
ATOM 3065 C C . ARG A 1 406 ? -19.875 -9.685 -4.150 1.00 90.06 406 ARG A C 1
ATOM 3067 O O . ARG A 1 406 ? -19.524 -10.825 -4.446 1.00 90.06 406 ARG A O 1
ATOM 3074 N N . ALA A 1 407 ? -19.176 -8.613 -4.524 1.00 90.44 407 ALA A N 1
ATOM 3075 C CA . ALA A 1 407 ? -17.945 -8.712 -5.302 1.00 90.44 407 ALA A CA 1
ATOM 3076 C C . ALA A 1 407 ? -16.841 -9.492 -4.567 1.00 90.44 407 ALA A C 1
ATOM 3078 O O . ALA A 1 407 ? -16.168 -10.304 -5.204 1.00 90.44 407 ALA A O 1
ATOM 3079 N N . TYR A 1 408 ? -16.689 -9.335 -3.244 1.00 91.69 408 TYR A N 1
ATOM 3080 C CA . TYR A 1 408 ? -15.794 -10.202 -2.458 1.00 91.69 408 TYR A CA 1
ATOM 3081 C C . TYR A 1 408 ? -16.215 -11.672 -2.589 1.00 91.69 408 TYR A C 1
ATOM 3083 O O . TYR A 1 408 ? -15.376 -12.533 -2.848 1.00 91.69 408 TYR A O 1
ATOM 3091 N N . GLY A 1 409 ? -17.515 -11.957 -2.482 1.00 88.50 409 GLY A N 1
ATOM 3092 C CA . GLY A 1 409 ? -18.052 -13.321 -2.553 1.00 88.50 409 GLY A CA 1
ATOM 3093 C C . GLY A 1 409 ? -17.805 -13.997 -3.891 1.00 88.50 409 GLY A C 1
ATOM 3094 O O . GLY A 1 409 ? -17.404 -15.156 -3.931 1.00 88.50 409 GLY A O 1
ATOM 3095 N N . HIS A 1 410 ? -17.964 -13.254 -4.984 1.00 86.25 410 HIS A N 1
ATOM 3096 C CA . HIS A 1 410 ? -17.708 -13.772 -6.324 1.00 86.25 410 HIS A CA 1
ATOM 3097 C C . HIS A 1 410 ? -16.224 -14.052 -6.583 1.00 86.25 410 HIS A C 1
ATOM 3099 O O . HIS A 1 410 ? -15.899 -14.972 -7.336 1.00 86.25 410 HIS A O 1
ATOM 3105 N N . ASN A 1 411 ? -15.316 -13.275 -5.987 1.00 89.69 411 ASN A N 1
ATOM 3106 C CA . ASN A 1 411 ? -13.900 -13.284 -6.357 1.00 89.69 411 ASN A CA 1
ATOM 3107 C C . ASN A 1 411 ? -12.986 -14.047 -5.397 1.00 89.69 411 ASN A C 1
ATOM 3109 O O . ASN A 1 411 ? -11.851 -14.342 -5.771 1.00 89.69 411 ASN A O 1
ATOM 3113 N N . ILE A 1 412 ? -13.449 -14.377 -4.192 1.00 90.12 412 ILE A N 1
ATOM 3114 C CA . ILE A 1 412 ? -12.612 -14.986 -3.159 1.00 90.12 412 ILE A CA 1
ATOM 3115 C C . ILE A 1 412 ? -13.035 -16.430 -2.920 1.00 90.12 412 ILE A C 1
ATOM 3117 O O . ILE A 1 412 ? -14.192 -16.732 -2.625 1.00 90.12 412 ILE A O 1
ATOM 3121 N N . SER A 1 413 ? -12.065 -17.336 -3.005 1.00 84.00 413 SER A N 1
ATOM 3122 C CA . SER A 1 413 ? -12.250 -18.747 -2.669 1.00 84.00 413 SER A CA 1
ATOM 3123 C C . SER A 1 413 ? -12.727 -18.893 -1.221 1.00 84.00 413 SER A C 1
ATOM 3125 O O . SER A 1 413 ? -12.132 -18.322 -0.306 1.00 84.00 413 SER A O 1
ATOM 3127 N N . GLY A 1 414 ? -13.812 -19.641 -1.010 1.00 83.00 414 GLY A N 1
ATOM 3128 C CA . GLY A 1 414 ? -14.470 -19.775 0.297 1.00 83.00 414 GLY A CA 1
ATOM 3129 C C . GLY A 1 414 ? -15.460 -18.652 0.643 1.00 83.00 414 GLY A C 1
ATOM 3130 O O . GLY A 1 414 ? -16.022 -18.666 1.733 1.00 83.00 414 GLY A O 1
ATOM 3131 N N . GLY A 1 415 ? -15.698 -17.695 -0.263 1.00 87.44 415 GLY A N 1
ATOM 3132 C CA . GLY A 1 415 ? -16.718 -16.654 -0.109 1.00 87.44 415 GLY A CA 1
ATOM 3133 C C . GLY A 1 415 ? -16.373 -15.572 0.921 1.00 87.44 415 GLY A C 1
ATOM 3134 O O . GLY A 1 415 ? -15.222 -15.405 1.325 1.00 87.44 415 GLY A O 1
ATOM 3135 N N . ILE A 1 416 ? -17.387 -14.811 1.335 1.00 88.19 416 ILE A N 1
ATOM 3136 C CA . ILE A 1 416 ? -17.244 -13.635 2.217 1.00 88.19 416 ILE A CA 1
ATOM 3137 C C . ILE A 1 416 ? -17.206 -13.950 3.712 1.00 88.19 416 ILE A C 1
ATOM 3139 O O . ILE A 1 416 ? -16.711 -13.145 4.502 1.00 88.19 416 ILE A O 1
ATOM 3143 N N . HIS A 1 417 ? -17.718 -15.111 4.113 1.00 87.31 417 HIS A N 1
ATOM 3144 C CA . HIS A 1 417 ? -17.872 -15.455 5.522 1.00 87.31 417 HIS A CA 1
ATOM 3145 C C . HIS A 1 417 ? -16.522 -15.550 6.233 1.00 87.31 417 HIS A C 1
ATOM 3147 O O . HIS A 1 417 ? -15.553 -16.112 5.716 1.00 87.31 417 HIS A O 1
ATOM 3153 N N . GLY A 1 418 ? -16.463 -14.955 7.424 1.00 89.06 418 GLY A N 1
ATOM 3154 C CA . GLY A 1 418 ? -15.266 -14.905 8.260 1.00 89.06 418 GLY A CA 1
ATOM 3155 C C . GLY A 1 418 ? -14.181 -13.919 7.806 1.00 89.06 418 GLY A C 1
ATOM 3156 O O . GLY A 1 418 ? -13.195 -13.785 8.529 1.00 89.06 418 GLY A O 1
ATOM 3157 N N . LEU A 1 419 ? -14.340 -13.219 6.671 1.00 92.25 419 LEU A N 1
ATOM 3158 C CA . LEU A 1 419 ? -13.378 -12.202 6.212 1.00 92.25 419 LEU A CA 1
ATOM 3159 C C . LEU A 1 419 ? -13.516 -10.880 6.970 1.00 92.25 419 LEU A C 1
ATOM 3161 O O . LEU A 1 419 ? -12.524 -10.299 7.399 1.00 92.25 419 LEU A O 1
ATOM 3165 N N . PHE A 1 420 ? -14.749 -10.416 7.133 1.00 93.06 420 PHE A N 1
ATOM 3166 C CA . PHE A 1 420 ? -15.121 -9.245 7.918 1.00 93.06 420 PHE A CA 1
ATOM 3167 C C . PHE A 1 420 ? -16.485 -9.482 8.563 1.00 93.06 420 PHE A C 1
ATOM 3169 O O . PHE A 1 420 ? -17.203 -10.397 8.172 1.00 93.06 420 PHE A O 1
ATOM 3176 N N . SER A 1 421 ? -16.821 -8.705 9.587 1.00 88.19 421 SER A N 1
ATOM 3177 C CA . SER A 1 421 ? -18.120 -8.786 10.267 1.00 88.19 421 SER A CA 1
ATOM 3178 C C . SER A 1 421 ? -18.864 -7.455 10.259 1.00 88.19 421 SER A C 1
ATOM 3180 O O . SER A 1 421 ? -20.091 -7.435 10.202 1.00 88.19 421 SER A O 1
ATOM 3182 N N . HIS A 1 422 ? -18.125 -6.347 10.246 1.00 92.19 422 HIS A N 1
ATOM 3183 C CA . HIS A 1 422 ? -18.692 -5.005 10.256 1.00 92.19 422 HIS A CA 1
ATOM 3184 C C . HIS A 1 422 ? -18.229 -4.206 9.049 1.00 92.19 422 HIS A C 1
ATOM 3186 O O . HIS A 1 422 ? -17.079 -4.325 8.620 1.00 92.19 422 HIS A O 1
ATOM 3192 N N . VAL A 1 423 ? -19.121 -3.363 8.534 1.00 93.81 423 VAL A N 1
ATOM 3193 C CA . VAL A 1 423 ? -18.839 -2.498 7.386 1.00 93.81 423 VAL A CA 1
ATOM 3194 C C . VAL A 1 423 ? -18.940 -1.043 7.818 1.00 93.81 423 VAL A C 1
ATOM 3196 O O . VAL A 1 423 ? -20.031 -0.538 8.077 1.00 93.81 423 VAL A O 1
ATOM 3199 N N . LEU A 1 424 ? -17.793 -0.372 7.911 1.00 93.69 424 LEU A N 1
ATOM 3200 C CA . LEU A 1 424 ? -17.710 1.055 8.193 1.00 93.69 424 LEU A CA 1
ATOM 3201 C C . LEU A 1 424 ? -18.065 1.838 6.934 1.00 93.69 424 LEU A C 1
ATOM 3203 O O . LEU A 1 424 ? -17.474 1.629 5.874 1.00 93.69 424 LEU A O 1
ATOM 3207 N N . THR A 1 425 ? -19.024 2.746 7.057 1.00 90.81 425 THR A N 1
ATOM 3208 C CA . THR A 1 425 ? -19.524 3.552 5.940 1.00 90.81 425 THR A CA 1
ATOM 3209 C C . THR A 1 425 ? -19.671 5.009 6.352 1.00 90.81 425 THR A C 1
ATOM 3211 O O . THR A 1 425 ? -19.830 5.327 7.531 1.00 90.81 425 THR A O 1
ATOM 3214 N N . LEU A 1 426 ? -19.626 5.899 5.366 1.00 85.12 426 LEU A N 1
ATOM 3215 C CA . LEU A 1 426 ? -20.018 7.290 5.548 1.00 85.12 426 LEU A CA 1
ATOM 3216 C C . LEU A 1 426 ? -21.534 7.421 5.456 1.00 85.12 426 LEU A C 1
ATOM 3218 O O . LEU A 1 426 ? -22.154 6.788 4.597 1.00 85.12 426 LEU A O 1
ATOM 3222 N N . ASP A 1 427 ? -22.113 8.303 6.267 1.00 77.25 427 ASP A N 1
ATOM 3223 C CA . ASP A 1 427 ? -23.458 8.793 5.998 1.00 77.25 427 ASP A CA 1
ATOM 3224 C C . ASP A 1 427 ? -23.374 9.998 5.051 1.00 77.25 427 ASP A C 1
ATOM 3226 O O . ASP A 1 427 ? -22.853 11.064 5.379 1.00 77.25 427 ASP A O 1
ATOM 3230 N N . LEU A 1 428 ? -23.861 9.819 3.823 1.00 75.69 428 LEU A N 1
ATOM 3231 C CA . LEU A 1 428 ? -23.876 10.890 2.827 1.00 75.69 428 LEU A CA 1
ATOM 3232 C C . LEU A 1 428 ? -24.838 12.025 3.214 1.00 75.69 428 LEU A C 1
ATOM 3234 O O . LEU A 1 428 ? -24.747 13.102 2.624 1.00 75.69 428 LEU A O 1
ATOM 3238 N N . ALA A 1 429 ? -25.742 11.812 4.181 1.00 73.00 429 ALA A N 1
ATOM 3239 C CA . ALA A 1 429 ? -26.601 12.863 4.720 1.00 73.00 429 ALA A CA 1
ATOM 3240 C C . ALA A 1 429 ? -25.804 13.972 5.429 1.00 73.00 429 ALA A C 1
ATOM 3242 O O . ALA A 1 429 ? -26.246 15.121 5.439 1.00 73.00 429 ALA A O 1
ATOM 3243 N N . ASP A 1 430 ? -24.611 13.659 5.941 1.00 72.75 430 ASP A N 1
ATOM 3244 C CA . ASP A 1 430 ? -23.733 14.621 6.619 1.00 72.75 430 ASP A CA 1
ATOM 3245 C C . ASP A 1 430 ? -22.965 15.523 5.641 1.00 72.75 430 ASP A C 1
ATOM 3247 O O . ASP A 1 430 ? -22.250 16.449 6.035 1.00 72.75 430 ASP A O 1
ATOM 3251 N N . ILE A 1 431 ? -23.102 15.263 4.340 1.00 78.19 431 ILE A N 1
ATOM 3252 C CA . ILE A 1 431 ? -22.357 15.947 3.293 1.00 78.19 431 ILE A CA 1
ATOM 3253 C C . ILE A 1 431 ? -23.227 17.061 2.702 1.00 78.19 431 ILE A C 1
ATOM 3255 O O . ILE A 1 431 ? -24.317 16.792 2.189 1.00 78.19 431 ILE A O 1
ATOM 3259 N N . PRO A 1 432 ? -22.749 18.321 2.681 1.00 79.12 432 PRO A N 1
ATOM 3260 C CA . PRO A 1 432 ? -23.487 19.429 2.094 1.00 79.12 432 PRO A CA 1
ATOM 3261 C C . PRO A 1 432 ? -23.884 19.140 0.644 1.00 79.12 432 PRO A C 1
ATOM 3263 O O . PRO A 1 432 ? -23.042 18.800 -0.194 1.00 79.12 432 PRO A O 1
ATOM 3266 N N . GLY A 1 433 ? -25.160 19.358 0.313 1.00 76.69 433 GLY A N 1
ATOM 3267 C CA . GLY A 1 433 ? -25.686 19.104 -1.034 1.00 76.69 433 GLY A CA 1
ATOM 3268 C C . GLY A 1 433 ? -24.941 19.858 -2.144 1.00 76.69 433 GLY A C 1
ATOM 3269 O O . GLY A 1 433 ? -24.817 19.350 -3.256 1.00 76.69 433 GLY A O 1
ATOM 3270 N N . SER A 1 434 ? -24.369 21.028 -1.840 1.00 78.62 434 SER A N 1
ATOM 3271 C CA . SER A 1 434 ? -23.533 21.805 -2.768 1.00 78.62 434 SER A CA 1
ATOM 3272 C C . SER A 1 434 ? -22.231 21.096 -3.158 1.00 78.62 434 SER A C 1
ATOM 3274 O O . SER A 1 434 ? -21.739 21.287 -4.270 1.00 78.62 434 SER A O 1
ATOM 3276 N N . VAL A 1 435 ? -21.668 20.265 -2.276 1.00 78.00 435 VAL A N 1
ATOM 3277 C CA . VAL A 1 435 ? -20.490 19.446 -2.583 1.00 78.00 435 VAL A CA 1
ATOM 3278 C C . VAL A 1 435 ? -20.905 18.264 -3.447 1.00 78.00 435 VAL A C 1
ATOM 3280 O O . VAL A 1 435 ? -20.318 18.068 -4.509 1.00 78.00 435 VAL A O 1
ATOM 3283 N N . LEU A 1 436 ? -21.961 17.541 -3.059 1.00 76.56 436 LEU A N 1
ATOM 3284 C CA . LEU A 1 436 ? -22.489 16.418 -3.844 1.00 76.56 436 LEU A CA 1
ATOM 3285 C C . LEU A 1 436 ? -22.839 16.838 -5.282 1.00 76.56 436 LEU A C 1
ATOM 3287 O O . LEU A 1 436 ? -22.535 16.109 -6.222 1.00 76.56 436 LEU A O 1
ATOM 3291 N N . GLN A 1 437 ? -23.390 18.041 -5.479 1.00 75.44 437 GLN A N 1
ATOM 3292 C CA . GLN A 1 437 ? -23.654 18.599 -6.811 1.00 75.44 437 GLN A CA 1
ATOM 3293 C C . GLN A 1 437 ? -22.389 18.755 -7.670 1.00 75.44 437 GLN A C 1
ATOM 3295 O O . GLN A 1 437 ? -22.416 18.390 -8.844 1.00 75.44 437 GLN A O 1
ATOM 3300 N N . ASN A 1 438 ? -21.275 19.243 -7.110 1.00 75.00 438 ASN A N 1
ATOM 3301 C CA . ASN A 1 438 ? -20.018 19.369 -7.865 1.00 75.00 438 ASN A CA 1
ATOM 3302 C C . ASN A 1 438 ? -19.499 17.995 -8.308 1.00 75.00 438 ASN A C 1
ATOM 3304 O O . ASN A 1 438 ? -19.065 17.828 -9.444 1.00 75.00 438 ASN A O 1
ATOM 3308 N N . TYR A 1 439 ? -19.616 16.992 -7.439 1.00 74.38 439 TYR A N 1
ATOM 3309 C CA . TYR A 1 439 ? -19.236 15.618 -7.763 1.00 74.38 439 TYR A CA 1
ATOM 3310 C C . TYR A 1 439 ? -20.112 15.005 -8.861 1.00 74.38 439 TYR A C 1
ATOM 3312 O O . TYR A 1 439 ? -19.593 14.352 -9.768 1.00 74.38 439 TYR A O 1
ATOM 3320 N N . ILE A 1 440 ? -21.417 15.287 -8.849 1.00 71.69 440 ILE A N 1
ATOM 3321 C CA . ILE A 1 440 ? -22.330 14.888 -9.928 1.00 71.69 440 ILE A CA 1
ATOM 3322 C C . ILE A 1 440 ? -21.913 15.539 -11.259 1.00 71.69 440 ILE A C 1
ATOM 3324 O O . ILE A 1 440 ? -21.866 14.852 -12.280 1.00 71.69 440 ILE A O 1
ATOM 3328 N N . LEU A 1 441 ? -21.540 16.828 -11.262 1.00 73.75 441 LEU A N 1
ATOM 3329 C CA . LEU A 1 441 ? -21.030 17.517 -12.460 1.00 73.75 441 LEU A CA 1
ATOM 3330 C C . LEU A 1 441 ? -19.724 16.893 -12.985 1.00 73.75 441 LEU A C 1
ATOM 3332 O O . LEU A 1 441 ? -19.535 16.781 -14.196 1.00 73.75 441 LEU A O 1
ATOM 3336 N N . GLU A 1 442 ? -18.855 16.414 -12.092 1.00 70.69 442 GLU A N 1
ATOM 3337 C CA . GLU A 1 442 ? -17.634 15.668 -12.437 1.00 70.69 442 GLU A CA 1
ATOM 3338 C C . GLU A 1 442 ? -17.892 14.203 -12.851 1.00 70.69 442 GLU A C 1
ATOM 3340 O O . GLU A 1 442 ? -16.954 13.459 -13.171 1.00 70.69 442 GLU A O 1
ATOM 3345 N N . LYS A 1 443 ? -19.161 13.768 -12.879 1.00 70.50 443 LYS A N 1
ATOM 3346 C CA . LYS A 1 443 ? -19.567 12.374 -13.112 1.00 70.50 443 LYS A CA 1
ATOM 3347 C C . LYS A 1 443 ? -18.877 11.414 -12.135 1.00 70.50 443 LYS A C 1
ATOM 3349 O O . LYS A 1 443 ? -18.336 10.387 -12.557 1.00 70.50 443 LYS A O 1
ATOM 3354 N N . LYS A 1 444 ? -18.803 11.804 -10.862 1.00 75.75 444 LYS A N 1
ATOM 3355 C CA . LYS A 1 444 ? -18.373 10.964 -9.743 1.00 75.75 444 LYS A CA 1
ATOM 3356 C C . LYS A 1 444 ? -19.611 10.587 -8.942 1.00 75.75 444 LYS A C 1
ATOM 3358 O O . LYS A 1 444 ? -20.302 11.452 -8.410 1.00 75.75 444 LYS A O 1
ATOM 3363 N N . GLU A 1 445 ? -19.888 9.296 -8.882 1.00 80.25 445 GLU A N 1
ATOM 3364 C CA . GLU A 1 445 ? -21.068 8.767 -8.207 1.00 80.25 445 GLU A CA 1
ATOM 3365 C C . GLU A 1 445 ? -20.670 8.226 -6.833 1.00 80.25 445 GLU A C 1
ATOM 3367 O O . GLU A 1 445 ? -19.683 7.489 -6.741 1.00 80.25 445 GLU A O 1
ATOM 3372 N N . PRO A 1 446 ? -21.368 8.606 -5.752 1.00 83.62 446 PRO A N 1
ATOM 3373 C CA . PRO A 1 446 ? -21.084 8.056 -4.439 1.00 83.62 446 PRO A CA 1
ATOM 3374 C C . PRO A 1 446 ? -21.650 6.637 -4.310 1.00 83.62 446 PRO A C 1
ATOM 3376 O O . PRO A 1 446 ? -22.674 6.304 -4.913 1.00 83.62 446 PRO A O 1
ATOM 3379 N N . ILE A 1 447 ? -20.997 5.817 -3.491 1.00 86.19 447 ILE A N 1
ATOM 3380 C CA . ILE A 1 447 ? -21.486 4.489 -3.116 1.00 86.19 447 ILE A CA 1
ATOM 3381 C C . ILE A 1 447 ? -22.435 4.662 -1.933 1.00 86.19 447 ILE A C 1
ATOM 3383 O O . ILE A 1 447 ? -22.054 5.164 -0.876 1.00 86.19 447 ILE A O 1
ATOM 3387 N N . TYR A 1 448 ? -23.691 4.266 -2.124 1.00 85.50 448 TYR A N 1
ATOM 3388 C CA . TYR A 1 448 ? -24.728 4.391 -1.103 1.00 85.50 448 TYR A CA 1
ATOM 3389 C C . TYR A 1 448 ? -24.780 3.145 -0.222 1.00 85.50 448 TYR A C 1
ATOM 3391 O O . TYR A 1 448 ? -24.618 2.019 -0.698 1.00 85.50 448 TYR A O 1
ATOM 3399 N N . ILE A 1 449 ? -25.079 3.345 1.058 1.00 87.56 449 ILE A N 1
ATOM 3400 C CA . ILE A 1 449 ? -25.357 2.257 1.988 1.00 87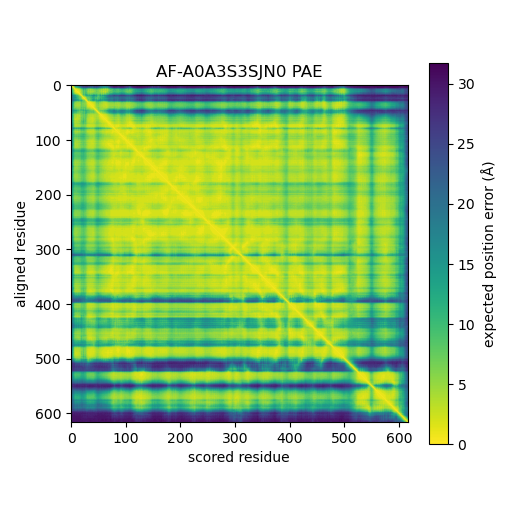.56 449 ILE A CA 1
ATOM 3401 C C . ILE A 1 449 ? -26.818 1.801 1.878 1.00 87.56 449 ILE A C 1
ATOM 3403 O O . ILE A 1 449 ? -27.751 2.590 2.008 1.00 87.56 449 ILE A O 1
ATOM 3407 N N . ASP A 1 450 ? -27.008 0.503 1.666 1.00 90.00 450 ASP A N 1
ATOM 3408 C CA . ASP A 1 450 ? -28.285 -0.203 1.682 1.00 90.00 450 ASP A CA 1
ATOM 3409 C C . ASP A 1 450 ? -28.345 -1.160 2.883 1.00 90.00 450 ASP A C 1
ATOM 3411 O O . ASP A 1 450 ? -28.234 -2.378 2.749 1.00 90.00 450 ASP A O 1
ATOM 3415 N N . SER A 1 451 ? -28.495 -0.584 4.083 1.00 87.81 451 SER A N 1
ATOM 3416 C CA . SER A 1 451 ? -28.306 -1.269 5.371 1.00 87.81 451 SER A CA 1
ATOM 3417 C C . SER A 1 451 ? -29.076 -2.583 5.512 1.00 87.81 451 SER A C 1
ATOM 3419 O O . SER A 1 451 ? -28.519 -3.544 6.036 1.0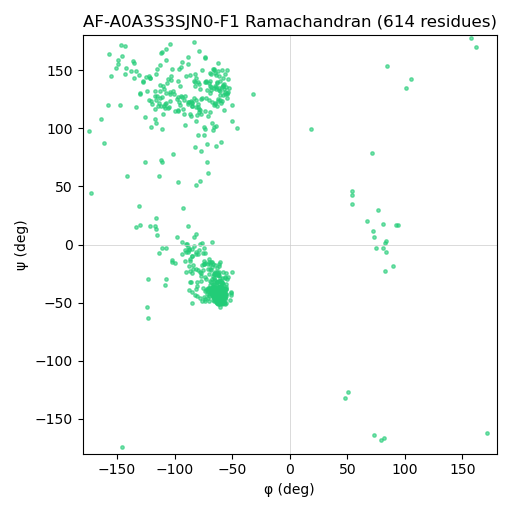0 87.81 451 SER A O 1
ATOM 3421 N N . ASP A 1 452 ? -30.324 -2.644 5.044 1.00 88.69 452 ASP A N 1
ATOM 3422 C CA . ASP A 1 452 ? -31.151 -3.851 5.164 1.00 88.69 452 ASP A CA 1
ATOM 3423 C C . ASP A 1 452 ? -30.550 -5.014 4.367 1.00 88.69 452 ASP A C 1
ATOM 3425 O O . ASP A 1 452 ? -30.365 -6.099 4.907 1.00 88.69 452 ASP A O 1
ATOM 3429 N N . LYS A 1 453 ? -30.102 -4.759 3.132 1.00 90.06 453 LYS A N 1
ATOM 3430 C CA . LYS A 1 453 ? -29.421 -5.760 2.297 1.00 90.06 453 LYS A CA 1
ATOM 3431 C C . LYS A 1 453 ? -28.064 -6.167 2.864 1.00 90.06 453 LYS A C 1
ATOM 3433 O O . LYS A 1 453 ? -27.673 -7.323 2.748 1.00 90.06 453 LYS A O 1
ATOM 3438 N N . VAL A 1 454 ? -27.324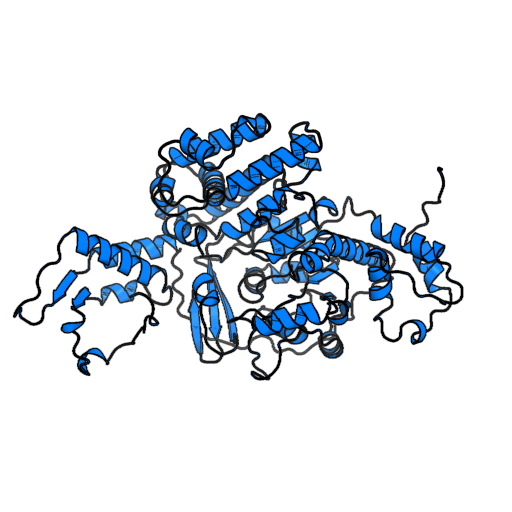 -5.232 3.462 1.00 90.50 454 VAL A N 1
ATOM 3439 C CA . VAL A 1 454 ? -26.050 -5.541 4.136 1.00 90.50 454 VAL A CA 1
ATOM 3440 C C . VAL A 1 454 ? -26.284 -6.486 5.323 1.00 90.50 454 VAL A C 1
ATOM 3442 O O . VAL A 1 454 ? -25.548 -7.462 5.473 1.00 90.50 454 VAL A O 1
ATOM 3445 N N . ARG A 1 455 ? -27.352 -6.261 6.101 1.00 88.88 455 ARG A N 1
ATOM 3446 C CA . ARG A 1 455 ? -27.763 -7.150 7.200 1.00 88.88 455 ARG A CA 1
ATOM 3447 C C . ARG A 1 455 ? -28.288 -8.495 6.715 1.00 88.88 455 ARG A C 1
ATOM 3449 O O . ARG A 1 455 ? -27.944 -9.512 7.304 1.00 88.88 455 ARG A O 1
ATOM 3456 N N . GLU A 1 456 ? -29.048 -8.526 5.620 1.00 88.44 456 GLU A N 1
ATOM 3457 C CA . GLU A 1 456 ? -29.475 -9.771 4.960 1.00 88.44 456 GLU A CA 1
ATOM 3458 C C . GLU A 1 456 ? -28.280 -10.625 4.507 1.00 88.44 456 GLU A C 1
ATOM 3460 O O . GLU A 1 456 ? -28.343 -11.851 4.550 1.00 88.44 456 GLU A O 1
ATOM 3465 N N . LEU A 1 457 ? -27.168 -9.990 4.115 1.00 87.00 457 LEU A N 1
ATOM 3466 C CA . LEU A 1 457 ? -25.916 -10.676 3.784 1.00 87.00 457 LEU A CA 1
ATOM 3467 C C . LEU A 1 457 ? -25.142 -11.174 5.022 1.00 87.00 457 LEU A C 1
ATOM 3469 O O . LEU A 1 457 ? -24.159 -11.895 4.852 1.00 87.00 457 LEU A O 1
ATOM 3473 N N . GLY A 1 458 ? -25.580 -10.829 6.239 1.00 87.56 458 GLY A N 1
ATOM 3474 C CA . GLY A 1 458 ? -24.978 -11.260 7.505 1.00 87.56 458 GLY A CA 1
ATOM 3475 C C . GLY A 1 458 ? -23.944 -10.296 8.099 1.00 87.56 458 GLY A C 1
ATOM 3476 O O . GLY A 1 458 ? -23.174 -10.704 8.966 1.00 87.56 458 GLY A O 1
ATOM 3477 N N . PHE A 1 459 ? -23.901 -9.036 7.652 1.00 90.06 459 PHE A N 1
ATOM 3478 C CA . PHE A 1 459 ? -22.941 -8.034 8.133 1.00 90.06 459 PHE A CA 1
ATOM 3479 C C . PHE A 1 459 ? -23.648 -6.885 8.842 1.00 90.06 459 PHE A C 1
ATOM 3481 O O . PHE A 1 459 ? -24.737 -6.478 8.438 1.00 90.06 459 PHE A O 1
ATOM 3488 N N . GLU A 1 460 ? -23.005 -6.303 9.856 1.00 88.69 460 GLU A N 1
ATOM 3489 C CA . GLU A 1 460 ? -23.552 -5.124 10.530 1.00 88.69 460 GLU A CA 1
ATOM 3490 C C . GLU A 1 460 ? -22.916 -3.840 9.967 1.00 88.69 460 GLU A C 1
ATOM 3492 O O . GLU A 1 460 ? -21.699 -3.638 10.088 1.00 88.69 460 GLU A O 1
ATOM 3497 N N . PRO A 1 461 ? -23.702 -2.957 9.327 1.00 90.81 461 PRO A N 1
ATOM 3498 C CA . PRO A 1 461 ? -23.202 -1.661 8.909 1.00 90.81 461 PRO A CA 1
ATOM 3499 C C . PRO A 1 461 ? -23.032 -0.726 10.109 1.00 90.81 461 PRO A C 1
ATOM 3501 O O . PRO A 1 461 ? -23.901 -0.643 10.974 1.00 90.81 461 PRO A O 1
ATOM 3504 N N . VAL A 1 462 ? -21.945 0.042 10.113 1.00 90.31 462 VAL A N 1
ATOM 3505 C CA . VAL A 1 462 ? -21.699 1.105 11.090 1.00 90.31 462 VAL A CA 1
ATOM 3506 C C . VAL A 1 462 ? -21.422 2.396 10.332 1.00 90.31 462 VAL A C 1
ATOM 3508 O O . VAL A 1 462 ? -20.389 2.541 9.673 1.00 90.31 462 VAL A O 1
ATOM 3511 N N . ARG A 1 463 ? -22.361 3.335 10.398 1.00 89.62 463 ARG A N 1
ATOM 3512 C CA . ARG A 1 463 ? -22.192 4.682 9.848 1.00 89.62 463 ARG A CA 1
ATOM 3513 C C . ARG A 1 463 ? -21.434 5.566 10.822 1.00 89.62 463 ARG A C 1
ATOM 3515 O O . ARG A 1 463 ? -21.705 5.556 12.022 1.00 89.62 463 ARG A O 1
ATOM 3522 N N . ALA A 1 464 ? -20.493 6.339 10.297 1.00 86.81 464 ALA A N 1
ATOM 3523 C CA . ALA A 1 464 ? -19.741 7.306 11.079 1.00 86.81 464 ALA A CA 1
ATOM 3524 C C . ALA A 1 464 ? -19.280 8.492 10.223 1.00 86.81 464 ALA A C 1
ATOM 3526 O O . ALA A 1 464 ? -19.006 8.346 9.031 1.00 86.81 464 ALA A O 1
ATOM 3527 N N . CYS A 1 465 ? -19.112 9.654 10.859 1.00 84.50 465 CYS A N 1
ATOM 3528 C CA . CYS A 1 465 ? -18.522 10.862 10.274 1.00 84.50 465 CYS A CA 1
ATOM 3529 C C . CYS A 1 465 ? -16.999 10.718 10.053 1.00 84.50 465 CYS A C 1
ATOM 3531 O O . CYS A 1 465 ? -16.202 11.456 10.626 1.00 84.50 465 CYS A O 1
ATOM 3533 N N . ILE A 1 466 ? -16.573 9.758 9.228 1.00 83.94 466 ILE A N 1
ATOM 3534 C CA . ILE A 1 466 ? -15.158 9.450 8.941 1.00 83.94 466 ILE A CA 1
ATOM 3535 C C . ILE A 1 466 ? -14.619 10.188 7.707 1.00 83.94 466 ILE A C 1
ATOM 3537 O O . ILE A 1 466 ? -13.774 9.653 6.994 1.00 83.94 466 ILE A O 1
ATOM 3541 N N . PHE A 1 467 ? -15.108 11.398 7.417 1.00 82.19 467 PHE A N 1
ATOM 3542 C CA . PHE A 1 467 ? -14.664 12.223 6.285 1.00 82.19 467 PHE A CA 1
ATOM 3543 C C . PHE A 1 467 ? -13.987 13.514 6.746 1.00 82.19 467 PHE A C 1
ATOM 3545 O O . PHE A 1 467 ? -14.317 14.073 7.792 1.00 82.19 467 PHE A O 1
ATOM 3552 N N . SER A 1 468 ? -13.053 14.024 5.942 1.00 78.12 468 SER A N 1
ATOM 3553 C CA . SER A 1 468 ? -12.286 15.208 6.330 1.00 78.12 468 SER A CA 1
ATOM 3554 C C . SER A 1 468 ? -13.067 16.495 6.088 1.00 78.12 468 SER A C 1
ATOM 3556 O O . SER A 1 468 ? -13.276 16.911 4.945 1.00 78.12 468 SER A O 1
ATOM 3558 N N . ARG A 1 469 ? -13.458 17.169 7.178 1.00 76.75 469 ARG A N 1
ATOM 3559 C CA . ARG A 1 469 ? -14.151 18.470 7.128 1.00 76.75 469 ARG A CA 1
ATOM 3560 C C . ARG A 1 469 ? -13.278 19.565 6.517 1.00 76.75 469 ARG A C 1
ATOM 3562 O O . ARG A 1 469 ? -13.762 20.363 5.727 1.00 76.75 469 ARG A O 1
ATOM 3569 N N . ASN A 1 470 ? -11.978 19.554 6.806 1.00 70.69 470 ASN A N 1
ATOM 3570 C CA . ASN A 1 470 ? -11.034 20.527 6.258 1.00 70.69 470 ASN A CA 1
ATOM 3571 C C . ASN A 1 470 ? -10.950 20.426 4.722 1.00 70.69 470 ASN A C 1
ATOM 3573 O O . ASN A 1 470 ? -11.069 21.433 4.020 1.00 70.69 470 ASN A O 1
ATOM 3577 N N . PHE A 1 471 ? -10.833 19.209 4.175 1.00 71.62 471 PHE A N 1
ATOM 3578 C CA . PHE A 1 471 ? -10.850 19.021 2.719 1.00 71.62 471 PHE A CA 1
ATOM 3579 C C . PHE A 1 471 ? -12.203 19.347 2.096 1.00 71.62 471 PHE A C 1
ATOM 3581 O O . PHE A 1 471 ? -12.249 19.942 1.014 1.00 71.62 471 PHE A O 1
ATOM 3588 N N . LEU A 1 472 ? -13.291 19.024 2.790 1.00 73.75 472 LEU A N 1
ATOM 3589 C CA . LEU A 1 472 ? -14.633 19.383 2.363 1.00 73.75 472 LEU A CA 1
ATOM 3590 C C . LEU A 1 472 ? -14.806 20.909 2.256 1.00 73.75 472 LEU A C 1
ATOM 3592 O O . LEU A 1 472 ? -15.324 21.401 1.257 1.00 73.75 472 LEU A O 1
ATOM 3596 N N . GLU A 1 473 ? -14.329 21.666 3.243 1.00 70.94 473 GLU A N 1
ATOM 3597 C CA . GLU A 1 473 ? -14.449 23.127 3.294 1.00 70.94 473 GLU A CA 1
ATOM 3598 C C . GLU A 1 473 ? -13.506 23.832 2.311 1.00 70.94 473 GLU A C 1
ATOM 3600 O O . GLU A 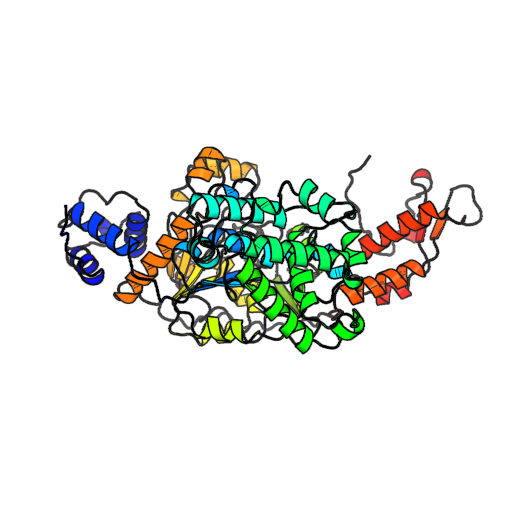1 473 ? -13.927 24.731 1.581 1.00 70.94 473 GLU A O 1
ATOM 3605 N N . ARG A 1 474 ? -12.228 23.429 2.266 1.00 72.06 474 ARG A N 1
ATOM 3606 C CA . ARG A 1 474 ? -11.192 24.124 1.481 1.00 72.06 474 ARG A CA 1
ATOM 3607 C C . ARG A 1 474 ? -11.140 23.698 0.023 1.00 72.06 474 ARG A C 1
ATOM 3609 O O . ARG A 1 474 ? -10.920 24.530 -0.851 1.00 72.06 474 ARG A O 1
ATOM 3616 N N . GLN A 1 475 ? -11.277 22.400 -0.235 1.00 67.00 475 GLN A N 1
ATOM 3617 C CA . GLN A 1 475 ? -11.062 21.810 -1.561 1.00 67.00 475 GLN A CA 1
ATOM 3618 C C . GLN A 1 475 ? -12.353 21.257 -2.165 1.00 67.00 475 GLN A C 1
ATOM 3620 O O . GLN A 1 475 ? -12.350 20.871 -3.331 1.00 67.00 475 GLN A O 1
ATOM 3625 N N . ARG A 1 476 ? -13.455 21.233 -1.397 1.00 66.31 476 ARG A N 1
ATOM 3626 C CA . ARG A 1 476 ? -14.704 20.556 -1.770 1.00 66.31 476 ARG A CA 1
ATOM 3627 C C . ARG A 1 476 ? -14.466 19.092 -2.126 1.00 66.31 476 ARG A C 1
ATOM 3629 O O . ARG A 1 476 ? -15.132 18.571 -3.012 1.00 66.31 476 ARG A O 1
ATOM 3636 N N . VAL A 1 477 ? -13.514 18.450 -1.440 1.00 70.75 477 VAL A N 1
ATOM 3637 C CA . VAL A 1 477 ? -13.154 17.046 -1.650 1.00 70.75 477 VAL A CA 1
ATOM 3638 C C . VAL A 1 477 ? -13.649 16.189 -0.490 1.00 70.75 477 VAL A C 1
ATOM 3640 O O . VAL A 1 477 ? -13.379 16.499 0.666 1.00 70.75 477 VAL A O 1
ATOM 3643 N N . ILE A 1 478 ? -14.333 15.087 -0.802 1.00 78.44 478 ILE A N 1
ATOM 3644 C CA . ILE A 1 478 ? -14.727 14.060 0.167 1.00 78.44 478 ILE A CA 1
ATOM 3645 C C . ILE A 1 478 ? -13.705 12.930 0.115 1.00 78.44 478 ILE A C 1
ATOM 3647 O O . ILE A 1 478 ? -13.571 12.224 -0.892 1.00 78.44 478 ILE A O 1
ATOM 3651 N N . GLN A 1 479 ? -12.997 12.777 1.223 1.00 84.31 479 GLN A N 1
ATOM 3652 C CA . GLN A 1 479 ? -12.004 11.746 1.466 1.00 84.31 479 GLN A CA 1
ATOM 3653 C C . GLN A 1 479 ? -12.132 11.302 2.921 1.00 84.31 479 GLN A C 1
ATOM 3655 O O . GLN A 1 479 ? -12.542 12.096 3.771 1.00 84.31 479 GLN A O 1
ATOM 3660 N N . HIS A 1 480 ? -11.767 10.050 3.195 1.00 89.69 480 HIS A N 1
ATOM 3661 C CA . HIS A 1 480 ? -11.687 9.558 4.562 1.00 89.69 480 HIS A CA 1
ATOM 3662 C C . HIS A 1 480 ? -10.733 10.420 5.390 1.00 89.69 480 HIS A C 1
ATOM 3664 O O . HIS A 1 480 ? -9.625 10.717 4.939 1.00 89.69 480 HIS A O 1
ATOM 3670 N N . ASP A 1 481 ? -11.158 10.801 6.588 1.00 92.56 481 ASP A N 1
ATOM 3671 C CA . ASP A 1 481 ? -10.286 11.464 7.548 1.00 92.56 481 ASP A CA 1
ATOM 3672 C C . ASP A 1 481 ? -9.502 10.402 8.338 1.00 92.56 481 ASP A C 1
ATOM 3674 O O . ASP A 1 481 ? -10.131 9.543 8.968 1.00 92.56 481 ASP A O 1
ATOM 3678 N N . PRO A 1 482 ? -8.157 10.406 8.271 1.00 94.44 482 PRO A N 1
ATOM 3679 C CA . PRO A 1 482 ? -7.335 9.420 8.965 1.00 94.44 482 PRO A CA 1
ATOM 3680 C C . PRO A 1 482 ? -7.591 9.375 10.473 1.00 94.44 482 PRO A C 1
ATOM 3682 O O . PRO A 1 482 ? -7.746 8.286 11.031 1.00 94.44 482 PRO A O 1
ATOM 3685 N N . ASP A 1 483 ? -7.656 10.534 11.129 1.00 94.50 483 ASP A N 1
ATOM 3686 C CA . ASP A 1 483 ? -7.790 10.626 12.583 1.00 94.50 483 ASP A CA 1
ATOM 3687 C C . ASP A 1 483 ? -9.202 10.261 13.032 1.00 94.50 483 ASP A C 1
ATOM 3689 O O . ASP A 1 483 ? -9.373 9.527 14.010 1.00 94.50 483 ASP A O 1
ATOM 3693 N N . ALA A 1 484 ? -10.223 10.702 12.289 1.00 93.38 484 ALA A N 1
ATOM 3694 C CA . ALA A 1 484 ? -11.598 10.307 12.568 1.00 93.38 484 ALA A CA 1
ATOM 3695 C C . ALA A 1 484 ? -11.759 8.787 12.457 1.00 93.38 484 ALA A C 1
ATOM 3697 O O . ALA A 1 484 ? -12.312 8.164 13.362 1.00 93.38 484 ALA A O 1
ATOM 3698 N N . LEU A 1 485 ? -11.239 8.166 11.392 1.00 95.56 485 LEU A N 1
ATOM 3699 C CA . LEU A 1 485 ? -11.304 6.715 11.237 1.00 95.56 485 LEU A CA 1
ATOM 3700 C C . LEU A 1 485 ? -10.552 5.991 12.360 1.00 95.56 485 LEU A C 1
ATOM 3702 O O . LEU A 1 485 ? -11.085 5.034 12.920 1.00 95.56 485 LEU A O 1
ATOM 3706 N N . ALA A 1 486 ? -9.351 6.446 12.725 1.00 96.31 486 ALA A N 1
ATOM 3707 C CA . ALA A 1 486 ? -8.589 5.843 13.814 1.00 96.31 486 ALA A CA 1
ATOM 3708 C C . ALA A 1 486 ? -9.342 5.912 15.151 1.00 96.31 486 ALA A C 1
ATOM 3710 O O . ALA A 1 486 ? -9.388 4.929 15.896 1.00 96.31 486 ALA A O 1
ATOM 3711 N N . LEU A 1 487 ? -10.014 7.035 15.416 1.00 94.75 487 LEU A N 1
ATOM 3712 C CA . LEU A 1 487 ? -10.860 7.204 16.589 1.00 94.75 487 LEU A CA 1
ATOM 3713 C C . LEU A 1 487 ? -12.112 6.314 16.553 1.00 94.75 487 LEU A C 1
ATOM 3715 O O . LEU A 1 487 ? -12.481 5.753 17.587 1.00 94.75 487 LEU A O 1
ATO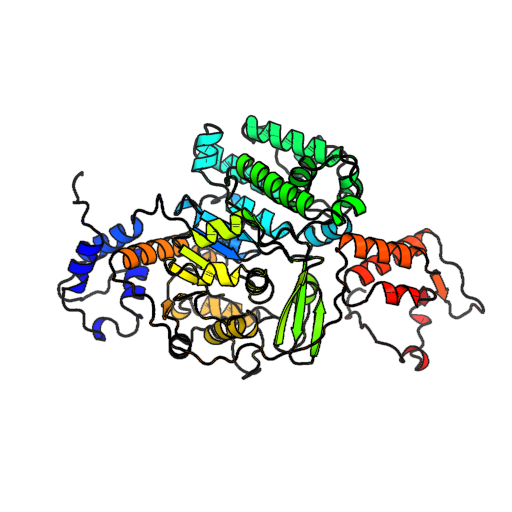M 3719 N N . VAL A 1 488 ? -12.746 6.132 15.390 1.00 94.75 488 VAL A N 1
ATOM 3720 C CA . VAL A 1 488 ? -13.854 5.173 15.231 1.00 94.75 488 VAL A CA 1
ATOM 3721 C C . VAL A 1 488 ? -13.388 3.756 15.539 1.00 94.75 488 VAL A C 1
ATOM 3723 O O . VAL A 1 488 ? -14.034 3.072 16.329 1.00 94.75 488 VAL A O 1
ATOM 3726 N N . VAL A 1 489 ? -12.254 3.322 14.984 1.00 95.88 489 VAL A N 1
ATOM 3727 C CA . VAL A 1 489 ? -11.705 1.979 15.235 1.00 95.88 489 VAL A CA 1
ATOM 3728 C C . VAL A 1 489 ? -11.397 1.787 16.722 1.00 95.88 489 VAL A C 1
ATOM 3730 O O . VAL A 1 489 ? -11.808 0.782 17.301 1.00 95.88 489 VAL A O 1
ATOM 3733 N N . ARG A 1 490 ? -10.761 2.773 17.372 1.00 95.50 490 ARG A N 1
ATOM 3734 C CA . ARG A 1 490 ? -10.504 2.761 18.825 1.00 95.50 490 ARG A CA 1
ATOM 3735 C C . ARG A 1 490 ? -11.795 2.674 19.639 1.00 95.50 490 ARG A C 1
ATOM 3737 O O . ARG A 1 490 ? -11.873 1.910 20.599 1.00 95.50 490 ARG A O 1
ATOM 3744 N N . SER A 1 491 ? -12.815 3.433 19.245 1.00 92.69 491 SER A N 1
ATOM 3745 C CA . SER A 1 491 ? -14.110 3.445 19.927 1.00 92.69 491 SER A CA 1
ATOM 3746 C C . SER A 1 491 ? -14.801 2.090 19.802 1.00 92.69 491 SER A C 1
ATOM 3748 O O . SER A 1 491 ? -15.231 1.537 20.808 1.00 92.69 491 SER A O 1
ATOM 3750 N N . ILE A 1 492 ? -14.847 1.511 18.598 1.00 92.56 492 ILE A N 1
ATOM 3751 C CA . ILE A 1 492 ? -15.430 0.182 18.366 1.00 92.56 492 ILE A CA 1
ATOM 3752 C C . ILE A 1 492 ? -14.686 -0.884 19.173 1.00 92.56 492 ILE A C 1
ATOM 3754 O O . ILE A 1 492 ? -15.331 -1.738 19.779 1.00 92.56 492 ILE A O 1
ATOM 3758 N N . TRP A 1 493 ? -13.354 -0.815 19.235 1.00 93.69 493 TRP A N 1
ATOM 3759 C CA . TRP A 1 493 ? -12.558 -1.707 20.076 1.00 93.69 493 TRP A CA 1
ATOM 3760 C C . TRP A 1 493 ? -12.969 -1.621 21.554 1.00 93.69 493 TRP A C 1
ATOM 3762 O O . TRP A 1 493 ? -13.302 -2.636 22.158 1.00 93.69 493 TRP A O 1
ATOM 3772 N N . GLY A 1 494 ? -13.061 -0.415 22.122 1.00 91.31 494 GLY A N 1
ATOM 3773 C CA . GLY A 1 494 ? -13.513 -0.239 23.507 1.00 91.31 494 GLY A CA 1
ATOM 3774 C C . GLY A 1 494 ? -14.949 -0.720 23.751 1.00 91.31 494 GLY A C 1
ATOM 3775 O O . GLY A 1 494 ? -15.242 -1.338 24.776 1.00 91.31 494 GLY A O 1
ATOM 3776 N N . LEU A 1 495 ? -15.860 -0.489 22.800 1.00 88.75 495 LEU A N 1
ATOM 3777 C CA . LEU A 1 495 ? -17.234 -0.996 22.884 1.00 88.75 495 LEU A CA 1
ATOM 3778 C C . LEU A 1 495 ? -17.288 -2.528 22.819 1.00 88.75 495 LEU A C 1
ATOM 3780 O O . LEU A 1 495 ? -18.122 -3.147 23.478 1.00 88.75 495 LEU A O 1
ATOM 3784 N N . ARG A 1 496 ? -16.389 -3.156 22.062 1.00 88.44 496 ARG A N 1
ATOM 3785 C CA . ARG A 1 496 ? -16.270 -4.612 21.999 1.00 88.44 496 ARG A CA 1
ATOM 3786 C C . ARG A 1 496 ? -15.798 -5.197 23.327 1.00 88.44 496 ARG A C 1
ATOM 3788 O O . ARG A 1 496 ? -16.429 -6.126 23.822 1.00 88.44 496 ARG A O 1
ATOM 3795 N N . GLU A 1 497 ? -14.753 -4.629 23.925 1.00 88.06 497 GLU A N 1
ATOM 3796 C CA . GLU A 1 497 ? -14.187 -5.113 25.197 1.00 88.06 497 GLU A CA 1
ATOM 3797 C C . GLU A 1 497 ? -15.185 -5.033 26.363 1.00 88.06 497 GLU A C 1
ATOM 3799 O O . GLU A 1 497 ? -15.111 -5.792 27.325 1.00 88.06 497 GLU A O 1
ATOM 3804 N N . THR A 1 498 ? -16.172 -4.143 26.263 1.00 84.38 498 THR A N 1
ATOM 3805 C CA . THR A 1 498 ? -17.258 -4.018 27.247 1.00 84.38 498 THR A CA 1
ATOM 3806 C C . THR A 1 498 ? -18.459 -4.926 26.957 1.00 84.38 498 THR A C 1
ATOM 3808 O O . THR A 1 498 ? -19.417 -4.935 27.728 1.00 84.38 498 THR A O 1
ATOM 3811 N N . GLY A 1 499 ? -18.438 -5.684 25.854 1.00 80.62 499 GLY A N 1
ATOM 3812 C CA . GLY A 1 499 ? -19.555 -6.511 25.387 1.00 80.62 499 GLY A CA 1
ATOM 3813 C C . GLY A 1 499 ? -20.716 -5.718 24.777 1.00 80.62 499 GLY A C 1
ATOM 3814 O O . GLY A 1 499 ? -21.751 -6.297 24.454 1.00 80.62 499 GLY A O 1
ATOM 3815 N N . PHE A 1 500 ? -20.560 -4.401 24.608 1.00 74.50 500 PHE A N 1
ATOM 3816 C CA . PHE A 1 500 ? -21.579 -3.513 24.046 1.00 74.50 500 PHE A CA 1
ATOM 3817 C C . PHE A 1 500 ? -21.669 -3.605 22.517 1.00 74.50 500 PHE A C 1
ATOM 3819 O O . PHE A 1 500 ? -22.703 -3.306 21.922 1.00 74.50 500 PHE A O 1
ATOM 3826 N N . PHE A 1 501 ? -20.583 -4.038 21.881 1.00 76.94 501 PHE A N 1
ATOM 3827 C CA . PHE A 1 501 ? -20.500 -4.280 20.448 1.00 76.94 501 PHE A CA 1
ATOM 3828 C C . PHE A 1 501 ? -20.373 -5.784 20.187 1.00 76.94 501 PHE A C 1
ATOM 3830 O O . PHE A 1 501 ? -19.299 -6.369 20.344 1.00 76.94 501 PHE A O 1
ATOM 3837 N N . ALA A 1 502 ? -21.493 -6.421 19.842 1.00 68.19 502 ALA A N 1
ATOM 3838 C CA . ALA A 1 502 ? -21.551 -7.855 19.577 1.00 68.19 502 ALA A CA 1
ATOM 3839 C C . ALA A 1 502 ? -21.101 -8.180 18.148 1.00 68.19 502 ALA A C 1
ATOM 3841 O O . ALA A 1 502 ? -21.366 -7.429 17.212 1.00 68.19 502 ALA A O 1
ATOM 3842 N N . LEU A 1 503 ? -20.463 -9.340 17.970 1.00 67.06 503 LEU A N 1
ATOM 3843 C CA . LEU A 1 503 ? -20.253 -9.893 16.636 1.00 67.06 503 LEU A CA 1
ATOM 3844 C C . LEU A 1 503 ? -21.616 -10.318 16.060 1.00 67.06 503 LEU A C 1
ATOM 3846 O O . LEU A 1 503 ? -22.379 -10.979 16.773 1.00 67.06 503 LEU A O 1
ATOM 3850 N N . PRO A 1 504 ? -21.938 -9.964 14.804 1.00 66.06 504 PRO A N 1
ATOM 3851 C CA . PRO A 1 504 ? -23.157 -10.434 14.167 1.00 66.06 504 PRO A CA 1
ATOM 3852 C C . PRO A 1 504 ? -23.180 -11.965 14.139 1.00 66.06 504 PRO A C 1
ATOM 3854 O O . PRO A 1 504 ? -22.146 -12.620 13.981 1.00 66.06 504 PRO A O 1
ATOM 3857 N N . LEU A 1 505 ? -24.375 -12.534 14.314 1.00 58.00 505 LEU A N 1
ATOM 3858 C CA . LEU A 1 505 ? -24.588 -13.968 14.153 1.00 58.00 505 LEU A CA 1
ATOM 3859 C C . LEU A 1 505 ? -24.234 -14.349 12.715 1.00 58.00 505 LEU A C 1
ATOM 3861 O O . LEU A 1 505 ? -24.722 -13.729 11.771 1.00 58.00 505 LEU A O 1
ATOM 3865 N N . ILE A 1 506 ? -23.391 -15.370 12.556 1.00 57.47 506 ILE A N 1
ATOM 3866 C CA . ILE A 1 506 ? -23.031 -15.902 11.243 1.00 57.47 506 ILE A CA 1
ATOM 3867 C C . ILE A 1 506 ? -24.300 -16.509 10.641 1.00 57.47 506 ILE A C 1
ATOM 3869 O O . ILE A 1 506 ? -24.716 -17.602 11.022 1.00 57.47 506 ILE A O 1
ATOM 3873 N N . ALA A 1 507 ? -24.941 -15.789 9.725 1.00 51.28 507 ALA A N 1
ATOM 3874 C CA . ALA A 1 507 ? -25.979 -16.370 8.895 1.00 51.28 507 ALA A CA 1
ATOM 3875 C C . ALA A 1 507 ? -25.303 -17.298 7.876 1.00 51.28 507 ALA A C 1
ATOM 3877 O O . ALA A 1 507 ? -24.404 -16.865 7.151 1.00 51.28 507 ALA A O 1
ATOM 3878 N N . GLU A 1 508 ? -25.733 -18.561 7.800 1.00 48.47 508 GLU A N 1
ATOM 3879 C CA . GLU A 1 508 ? -25.394 -19.449 6.684 1.00 48.47 508 GLU A CA 1
ATOM 3880 C C . GLU A 1 508 ? -26.016 -18.866 5.407 1.00 48.47 508 GLU A C 1
ATOM 3882 O O . GLU A 1 508 ? -27.140 -19.191 5.033 1.00 48.47 508 GLU A O 1
ATOM 3887 N N . SER A 1 509 ? -25.324 -17.933 4.749 1.00 46.84 509 SER A N 1
ATOM 3888 C CA . SER A 1 509 ? -25.760 -17.446 3.444 1.00 46.84 509 SER A CA 1
ATOM 3889 C C . SER A 1 509 ? -25.216 -18.371 2.361 1.00 46.84 509 SER A C 1
ATOM 3891 O O . SER A 1 509 ? -24.011 -18.607 2.243 1.00 46.84 509 SER A O 1
ATOM 3893 N N . SER A 1 510 ? -26.131 -18.906 1.559 1.00 44.41 510 SER A N 1
ATOM 3894 C CA . SER A 1 510 ? -25.860 -19.755 0.406 1.00 44.41 510 SER A CA 1
ATOM 3895 C C . SER A 1 510 ? -25.482 -18.916 -0.817 1.00 44.41 510 SER A C 1
ATOM 3897 O O . SER A 1 510 ? -26.105 -19.050 -1.871 1.00 44.41 510 SER A O 1
ATOM 3899 N N . LEU A 1 511 ? -24.515 -18.001 -0.700 1.00 50.44 511 LEU A N 1
ATOM 3900 C CA . LEU A 1 511 ? -23.902 -17.469 -1.916 1.00 50.44 511 LEU A CA 1
ATOM 3901 C C . LEU A 1 511 ? -23.097 -18.624 -2.522 1.00 50.44 511 LEU A C 1
ATOM 3903 O O . LEU A 1 511 ? -22.169 -19.105 -1.866 1.00 50.44 511 LEU A O 1
ATOM 3907 N N . PRO A 1 512 ? -23.478 -19.137 -3.706 1.00 44.38 512 PRO A N 1
ATOM 3908 C CA . PRO A 1 512 ? -22.792 -20.273 -4.292 1.00 44.38 512 PRO A CA 1
ATOM 3909 C C . PRO A 1 512 ? -21.308 -19.935 -4.429 1.00 44.38 512 PRO A C 1
ATOM 3911 O O . PRO A 1 512 ? -20.940 -18.864 -4.919 1.00 44.38 512 PRO A O 1
ATOM 3914 N N . GLY A 1 513 ? -20.456 -20.851 -3.964 1.00 49.16 513 GLY A N 1
ATOM 3915 C CA . GLY A 1 513 ? -19.030 -20.786 -4.255 1.00 49.16 513 GLY A CA 1
ATOM 3916 C C . GLY A 1 513 ? -18.826 -20.719 -5.774 1.00 49.16 513 GLY A C 1
ATOM 3917 O O . GLY A 1 513 ? -19.663 -21.224 -6.524 1.00 49.16 513 GLY A O 1
ATOM 3918 N N . PRO A 1 514 ? -17.756 -20.075 -6.256 1.00 49.66 514 PRO A N 1
ATOM 3919 C CA . PRO A 1 514 ? -17.591 -19.838 -7.683 1.00 49.66 514 PRO A CA 1
ATOM 3920 C C . PRO A 1 514 ? -17.446 -21.162 -8.457 1.00 49.66 514 PRO A C 1
ATOM 3922 O O . PRO A 1 514 ? -16.369 -21.751 -8.490 1.00 49.66 514 PRO A O 1
ATOM 3925 N N . GLU A 1 515 ? -18.513 -21.613 -9.124 1.00 47.34 515 GLU A N 1
ATOM 3926 C CA . GLU A 1 515 ? -18.454 -22.633 -10.176 1.00 47.34 515 GLU A CA 1
ATOM 3927 C C . GLU A 1 515 ? -18.056 -21.955 -11.489 1.00 47.34 515 GLU A C 1
ATOM 3929 O O . GLU A 1 515 ? -18.895 -21.559 -12.298 1.00 47.34 515 GLU A O 1
ATOM 3934 N N . PHE A 1 516 ? -16.756 -21.758 -11.705 1.00 51.41 516 PHE A N 1
ATOM 3935 C CA . PHE A 1 516 ? -16.289 -21.269 -12.997 1.00 51.41 516 PHE A CA 1
ATOM 3936 C C . PHE A 1 516 ? -14.918 -21.821 -13.362 1.00 51.41 516 PHE A C 1
ATOM 3938 O O . PHE A 1 516 ? -13.925 -21.593 -12.674 1.00 51.41 516 PHE A O 1
ATOM 3945 N N . SER A 1 517 ? -14.866 -22.531 -14.488 1.00 48.31 517 SER A N 1
ATOM 3946 C CA . SER A 1 517 ? -13.661 -23.137 -15.049 1.00 48.31 517 SER A CA 1
ATOM 3947 C C . SER A 1 517 ? -13.286 -22.470 -16.375 1.00 48.31 517 SER A C 1
ATOM 3949 O O . SER A 1 517 ? -13.232 -23.134 -17.413 1.00 48.31 517 SER A O 1
ATOM 3951 N N . VAL A 1 518 ? -13.044 -21.157 -16.394 1.00 53.16 518 VAL A N 1
ATOM 3952 C CA . VAL A 1 518 ? -12.384 -20.573 -17.571 1.00 53.16 518 VAL A CA 1
ATOM 3953 C C . VAL A 1 518 ? -10.895 -20.853 -17.475 1.00 53.16 518 VAL A C 1
ATOM 3955 O O . VAL A 1 518 ? -10.195 -20.356 -16.596 1.00 53.16 518 VAL A O 1
ATOM 3958 N N . ARG A 1 519 ? -10.411 -21.674 -18.409 1.00 51.12 519 ARG A N 1
ATOM 3959 C CA . ARG A 1 519 ? -8.981 -21.843 -18.660 1.00 51.12 519 ARG A CA 1
ATOM 3960 C C . ARG A 1 519 ? -8.482 -20.605 -19.391 1.00 51.12 519 ARG A C 1
ATOM 3962 O O . ARG A 1 519 ? -8.576 -20.523 -20.612 1.00 51.12 519 ARG A O 1
ATOM 3969 N N . ILE A 1 520 ? -7.969 -19.642 -18.639 1.00 58.59 520 ILE A N 1
ATOM 3970 C CA . ILE A 1 520 ? -7.207 -18.536 -19.210 1.00 58.59 520 ILE A CA 1
ATOM 3971 C C . ILE A 1 520 ? -5.786 -19.049 -19.426 1.00 58.59 520 ILE A C 1
ATOM 3973 O O . ILE A 1 520 ? -5.125 -19.468 -18.478 1.00 58.59 520 ILE A O 1
ATOM 3977 N N . SER A 1 521 ? -5.337 -19.070 -20.683 1.00 53.94 521 SER A N 1
ATOM 3978 C CA . SER A 1 521 ? -3.929 -19.305 -21.005 1.00 53.94 521 SER A CA 1
ATOM 3979 C C . SER A 1 521 ? -3.142 -18.109 -20.486 1.00 53.94 521 SER A C 1
ATOM 3981 O O . SER A 1 521 ? -3.147 -17.054 -21.116 1.00 53.94 521 SER A O 1
ATOM 3983 N N . SER A 1 522 ? -2.539 -18.240 -19.308 1.00 59.31 522 SER A N 1
ATOM 3984 C CA . SER A 1 522 ? -1.754 -17.165 -18.725 1.00 59.31 522 SER A CA 1
ATOM 3985 C C . SER A 1 522 ? -0.295 -17.287 -19.150 1.00 59.31 522 SER A C 1
ATOM 3987 O O . SER A 1 522 ? 0.332 -18.337 -19.002 1.00 59.31 522 SER A O 1
ATOM 3989 N N . ASP A 1 523 ? 0.247 -16.194 -19.682 1.00 67.06 523 ASP A N 1
ATOM 3990 C CA . ASP A 1 523 ? 1.688 -16.018 -19.784 1.00 67.06 523 ASP A CA 1
ATOM 3991 C C . ASP A 1 523 ? 2.229 -15.878 -18.352 1.00 67.06 523 ASP A C 1
ATOM 3993 O O . ASP A 1 523 ? 2.012 -14.862 -17.694 1.00 67.06 523 ASP A O 1
ATOM 3997 N N . LYS A 1 524 ? 2.858 -16.935 -17.827 1.00 76.50 524 LYS A N 1
ATOM 3998 C CA . LYS A 1 524 ? 3.458 -16.936 -16.481 1.00 76.50 524 LYS A CA 1
ATOM 3999 C C . LYS A 1 524 ? 4.840 -16.279 -16.450 1.00 76.50 524 LYS A C 1
ATOM 4001 O O . LYS A 1 524 ? 5.544 -16.382 -15.450 1.00 76.50 524 LYS A O 1
ATOM 4006 N N . LEU A 1 525 ? 5.274 -15.638 -17.535 1.00 85.44 525 LEU A N 1
ATOM 4007 C CA . LEU A 1 525 ? 6.569 -14.978 -17.551 1.00 85.44 525 LEU A CA 1
ATOM 4008 C C . LEU A 1 525 ? 6.615 -13.829 -16.543 1.00 85.44 525 LEU A C 1
ATOM 4010 O O . LEU A 1 525 ? 5.747 -12.958 -16.497 1.00 85.44 525 LEU A O 1
ATOM 4014 N N . ILE A 1 526 ? 7.710 -13.792 -15.786 1.00 89.62 526 ILE A N 1
ATOM 4015 C CA . ILE A 1 526 ? 8.064 -12.643 -14.958 1.00 89.62 526 ILE A CA 1
ATOM 4016 C C . ILE A 1 526 ? 8.160 -11.399 -15.866 1.00 89.62 526 ILE A C 1
ATOM 4018 O O . ILE A 1 526 ? 8.740 -11.495 -16.956 1.00 89.62 526 ILE A O 1
ATOM 4022 N N . PRO A 1 527 ? 7.644 -10.227 -15.445 1.00 91.19 527 PRO A N 1
ATOM 4023 C CA . PRO A 1 527 ? 7.542 -9.045 -16.304 1.00 91.19 527 PRO A CA 1
ATOM 4024 C C . PRO A 1 527 ? 8.840 -8.643 -17.027 1.00 91.19 527 PRO A C 1
ATOM 4026 O O . PRO A 1 527 ? 8.804 -8.351 -18.222 1.00 91.19 527 PRO A O 1
ATOM 4029 N N . CYS A 1 528 ? 9.994 -8.701 -16.357 1.00 92.75 528 CYS A N 1
ATOM 4030 C CA . CYS A 1 528 ? 11.281 -8.341 -16.959 1.00 92.75 528 CYS A CA 1
ATOM 4031 C C . CYS A 1 528 ? 11.726 -9.334 -18.045 1.00 92.75 528 CYS A C 1
ATOM 4033 O O . CYS A 1 528 ? 12.176 -8.933 -19.115 1.00 92.75 528 CYS A O 1
ATOM 4035 N N . MET A 1 529 ? 11.507 -10.633 -17.822 1.00 91.88 529 MET A N 1
ATOM 4036 C CA . MET A 1 529 ? 11.769 -11.687 -18.808 1.00 91.88 529 MET A CA 1
ATOM 4037 C C . MET A 1 529 ? 10.846 -11.541 -20.021 1.00 91.88 529 MET A C 1
ATOM 4039 O O . MET A 1 529 ? 11.268 -11.738 -21.162 1.00 91.88 529 MET A O 1
ATOM 4043 N N . ARG A 1 530 ? 9.581 -11.167 -19.786 1.00 91.56 530 ARG A N 1
ATOM 4044 C CA . ARG A 1 530 ? 8.630 -10.852 -20.857 1.00 91.56 530 ARG A CA 1
ATOM 4045 C C . ARG A 1 530 ? 9.115 -9.658 -21.680 1.00 91.56 530 ARG A C 1
ATOM 4047 O O . ARG A 1 530 ? 9.146 -9.751 -22.905 1.00 91.56 530 ARG A O 1
ATOM 4054 N N . TYR A 1 531 ? 9.518 -8.567 -21.028 1.00 93.31 531 TYR A N 1
ATOM 4055 C CA . TYR A 1 531 ? 10.050 -7.381 -21.705 1.00 93.31 531 TYR A CA 1
ATOM 4056 C C . TYR A 1 531 ? 11.282 -7.715 -22.553 1.00 93.31 531 TYR A C 1
ATOM 4058 O O . TYR A 1 531 ? 11.343 -7.329 -23.716 1.00 93.31 531 TYR A O 1
ATOM 4066 N N . GLU A 1 532 ? 12.212 -8.506 -22.017 1.00 92.44 532 GLU A N 1
ATOM 4067 C CA . GLU A 1 532 ? 13.404 -8.945 -22.743 1.00 92.44 532 GLU A CA 1
ATOM 4068 C C . GLU A 1 532 ? 13.054 -9.768 -23.996 1.00 92.44 532 GLU A C 1
ATOM 4070 O O . GLU A 1 532 ? 13.621 -9.541 -25.065 1.00 92.44 532 GLU A O 1
ATOM 4075 N N . ARG A 1 533 ? 12.080 -10.687 -23.912 1.00 92.19 533 ARG A N 1
ATOM 4076 C CA . ARG A 1 533 ? 11.611 -11.445 -25.087 1.00 92.19 533 ARG A CA 1
ATOM 4077 C C . ARG A 1 533 ? 11.006 -10.542 -26.157 1.00 92.19 533 ARG A C 1
ATOM 4079 O O . ARG A 1 533 ? 11.273 -10.750 -27.337 1.00 92.19 533 ARG A O 1
ATOM 4086 N N . ILE A 1 534 ? 10.213 -9.551 -25.753 1.00 93.38 534 ILE A N 1
ATOM 4087 C CA . ILE A 1 534 ? 9.622 -8.580 -26.682 1.00 93.38 534 ILE A CA 1
ATOM 4088 C C . ILE A 1 534 ? 10.720 -7.740 -27.329 1.00 93.38 534 ILE A C 1
ATOM 4090 O O . ILE A 1 534 ? 10.708 -7.582 -28.545 1.00 93.38 534 ILE A O 1
ATOM 4094 N N . ALA A 1 535 ? 11.683 -7.246 -26.549 1.00 93.12 535 ALA A N 1
ATOM 4095 C CA . ALA A 1 535 ? 12.802 -6.461 -27.060 1.00 93.12 535 ALA A CA 1
ATOM 4096 C C . ALA A 1 535 ? 13.585 -7.237 -28.128 1.00 93.12 535 ALA A C 1
ATOM 4098 O O . ALA A 1 535 ? 13.732 -6.744 -29.243 1.00 93.12 535 ALA A O 1
ATOM 4099 N N . ARG A 1 536 ? 13.965 -8.492 -27.846 1.00 92.69 536 ARG A N 1
ATOM 4100 C CA . ARG A 1 536 ? 14.644 -9.360 -28.825 1.00 92.69 536 ARG A CA 1
ATOM 4101 C C . ARG A 1 536 ? 13.801 -9.611 -30.078 1.00 92.69 536 ARG A C 1
ATOM 4103 O O . ARG A 1 536 ? 14.340 -9.651 -31.178 1.00 92.69 536 ARG A O 1
ATOM 4110 N N . ALA A 1 537 ? 12.487 -9.789 -29.925 1.00 91.81 537 ALA A N 1
ATOM 4111 C CA . ALA A 1 537 ? 11.596 -9.972 -31.067 1.00 91.81 537 ALA A CA 1
ATOM 4112 C C . ALA A 1 537 ? 11.542 -8.712 -31.943 1.00 91.81 537 ALA A C 1
ATOM 4114 O O . ALA A 1 537 ? 11.652 -8.819 -33.158 1.00 91.81 537 ALA A O 1
ATOM 4115 N N . VAL A 1 538 ? 11.429 -7.526 -31.334 1.00 91.00 538 VAL A N 1
ATOM 4116 C CA . VAL A 1 538 ? 11.398 -6.236 -32.042 1.00 91.00 538 VAL A CA 1
ATOM 4117 C C . VAL A 1 538 ? 12.736 -5.925 -32.718 1.00 91.00 538 VAL A C 1
ATOM 4119 O O . VAL A 1 538 ? 12.739 -5.426 -33.841 1.00 91.00 538 VAL A O 1
ATOM 4122 N N . GLU A 1 539 ? 13.865 -6.255 -32.084 1.00 89.62 539 GLU A N 1
ATOM 4123 C CA . GLU A 1 539 ? 15.207 -6.134 -32.677 1.00 89.62 539 GLU A CA 1
ATOM 4124 C C . GLU A 1 539 ? 15.368 -6.977 -33.950 1.00 89.62 539 GLU A C 1
ATOM 4126 O O . GLU A 1 539 ? 16.097 -6.582 -34.857 1.00 89.62 539 GLU A O 1
ATOM 4131 N N . GLY A 1 540 ? 14.666 -8.112 -34.035 1.00 87.81 540 GLY A N 1
ATOM 4132 C CA . GLY A 1 540 ? 14.665 -8.988 -35.206 1.00 87.81 540 GLY A CA 1
ATOM 4133 C C . GLY A 1 540 ? 13.735 -8.558 -36.346 1.00 87.81 540 GLY A C 1
ATOM 4134 O O . GLY A 1 540 ? 13.757 -9.197 -37.396 1.00 87.81 540 GLY A O 1
ATOM 4135 N N . LEU A 1 541 ? 12.908 -7.518 -36.172 1.00 87.94 541 LEU A N 1
ATOM 4136 C CA . LEU A 1 541 ? 11.957 -7.082 -37.200 1.00 87.94 541 LEU A CA 1
ATOM 4137 C C . LEU A 1 541 ? 12.628 -6.237 -38.286 1.00 87.94 541 LEU A C 1
ATOM 4139 O O . LEU A 1 541 ? 13.416 -5.332 -38.009 1.00 87.94 541 LEU A O 1
ATOM 4143 N N . GLU A 1 542 ? 12.227 -6.460 -39.537 1.00 86.75 542 GLU A N 1
ATOM 4144 C CA . GLU A 1 542 ? 12.573 -5.563 -40.639 1.00 86.75 542 GLU A CA 1
ATOM 4145 C C . GLU A 1 542 ? 11.694 -4.306 -40.619 1.00 86.75 542 GLU A C 1
ATOM 4147 O O . GLU A 1 542 ? 10.471 -4.399 -40.523 1.00 86.75 542 GLU A O 1
ATOM 4152 N N . PHE A 1 543 ? 12.298 -3.127 -40.777 1.00 84.62 543 PHE A N 1
ATOM 4153 C CA . PHE A 1 543 ? 11.586 -1.847 -40.833 1.00 84.62 543 PHE A CA 1
ATOM 4154 C C . PHE A 1 543 ? 11.684 -1.243 -42.236 1.00 84.62 543 PHE A C 1
ATOM 4156 O O . PHE A 1 543 ? 12.776 -0.941 -42.714 1.00 84.62 543 PHE A O 1
ATOM 4163 N N . ARG A 1 544 ? 10.534 -1.048 -42.890 1.00 84.44 544 ARG A N 1
ATOM 4164 C CA . ARG A 1 544 ? 10.433 -0.556 -44.274 1.00 84.44 544 ARG A CA 1
ATOM 4165 C C . ARG A 1 544 ? 9.625 0.734 -44.368 1.00 84.44 544 ARG A C 1
ATOM 4167 O O . ARG A 1 544 ? 8.625 0.888 -43.669 1.00 84.44 544 ARG A O 1
ATOM 4174 N N . TYR A 1 545 ? 10.019 1.641 -45.252 1.00 79.69 545 TYR A N 1
ATOM 4175 C CA . TYR A 1 545 ? 9.266 2.852 -45.579 1.00 79.69 545 TYR A CA 1
ATOM 4176 C C . TYR A 1 545 ? 8.571 2.691 -46.937 1.00 79.69 545 TYR A C 1
ATOM 4178 O O . TYR A 1 545 ? 9.197 2.250 -47.901 1.00 79.69 545 TYR A O 1
ATOM 4186 N N . LEU A 1 546 ? 7.273 3.005 -47.006 1.00 73.06 546 LEU A N 1
ATOM 4187 C CA . LEU A 1 546 ? 6.461 2.887 -48.222 1.00 73.06 546 LEU A CA 1
ATOM 4188 C C . LEU A 1 546 ? 5.937 4.263 -48.663 1.00 73.06 546 LEU A C 1
ATOM 4190 O O . LEU A 1 546 ? 5.122 4.879 -47.967 1.00 73.06 546 LEU A O 1
ATOM 4194 N N . THR A 1 547 ? 6.366 4.705 -49.847 1.00 65.88 547 THR A N 1
ATOM 4195 C CA . THR A 1 547 ? 5.893 5.915 -50.543 1.00 65.88 547 THR A CA 1
ATOM 4196 C C . THR A 1 547 ? 5.030 5.547 -51.756 1.00 65.88 547 THR A C 1
ATOM 4198 O O . THR A 1 547 ? 5.091 4.426 -52.256 1.00 65.88 547 THR A O 1
ATOM 4201 N N . LEU A 1 548 ? 4.191 6.481 -52.223 1.00 59.06 548 LEU A N 1
ATOM 4202 C CA . LEU A 1 548 ? 3.288 6.281 -53.371 1.00 59.06 548 LEU A CA 1
ATOM 4203 C C . LEU A 1 548 ? 4.014 5.973 -54.694 1.00 59.06 548 LEU A C 1
ATOM 4205 O O . LEU A 1 548 ? 3.419 5.322 -55.551 1.00 59.06 548 LEU A O 1
ATOM 4209 N N . ASP A 1 549 ? 5.263 6.423 -54.840 1.00 54.56 549 ASP A N 1
ATOM 4210 C CA . ASP A 1 549 ? 5.998 6.431 -56.114 1.00 54.56 549 ASP A CA 1
ATOM 4211 C C . ASP A 1 549 ? 7.121 5.379 -56.197 1.00 54.56 549 ASP A C 1
ATOM 4213 O O . ASP A 1 549 ? 7.772 5.252 -57.234 1.00 54.56 549 ASP A O 1
ATOM 4217 N N . ALA A 1 550 ? 7.364 4.612 -55.128 1.00 54.25 550 ALA A N 1
ATOM 4218 C CA . ALA A 1 550 ? 8.430 3.615 -55.094 1.00 54.25 550 ALA A CA 1
ATOM 4219 C C . ALA A 1 550 ? 7.907 2.211 -55.451 1.00 54.25 550 ALA A C 1
ATOM 4221 O O . ALA A 1 550 ? 7.063 1.647 -54.756 1.00 54.25 550 ALA A O 1
ATOM 4222 N N . GLU A 1 551 ? 8.453 1.607 -56.514 1.00 53.38 551 GLU A N 1
ATOM 4223 C CA . GLU A 1 551 ? 8.181 0.205 -56.888 1.00 53.38 551 GLU A CA 1
ATOM 4224 C C . GLU A 1 551 ? 8.725 -0.805 -55.855 1.00 53.38 551 GLU A C 1
ATOM 4226 O O . GLU A 1 551 ? 8.313 -1.967 -55.843 1.00 53.38 551 GLU A O 1
ATOM 4231 N N . LEU A 1 552 ? 9.637 -0.373 -54.972 1.00 57.72 552 LEU A N 1
ATOM 4232 C CA . LEU A 1 552 ? 10.283 -1.195 -53.949 1.00 57.72 552 LEU A CA 1
ATOM 4233 C C . LEU A 1 552 ? 10.317 -0.464 -52.592 1.00 57.72 552 LEU A C 1
ATOM 4235 O O . LEU A 1 552 ? 10.530 0.746 -52.568 1.00 57.72 552 LEU A O 1
ATOM 4239 N N . PRO A 1 553 ? 10.149 -1.174 -51.459 1.00 62.88 553 PRO A N 1
ATOM 4240 C CA . PRO A 1 553 ? 10.254 -0.574 -50.131 1.00 62.88 553 PRO A CA 1
ATOM 4241 C C . PRO A 1 553 ? 11.649 0.011 -49.889 1.00 62.88 553 PRO A C 1
ATOM 4243 O O . PRO A 1 553 ? 12.650 -0.670 -50.119 1.00 62.88 553 PRO A O 1
ATOM 4246 N N . GLU A 1 554 ? 11.721 1.236 -49.371 1.00 69.50 554 GLU A N 1
ATOM 4247 C CA . GLU A 1 554 ? 12.992 1.853 -48.986 1.00 69.50 554 GLU A CA 1
ATOM 4248 C C . GLU A 1 554 ? 13.375 1.476 -47.548 1.00 69.50 554 GLU A C 1
ATOM 4250 O O . GLU A 1 554 ? 12.522 1.326 -46.664 1.00 69.50 554 GLU A O 1
ATOM 4255 N N . ASN A 1 555 ? 14.680 1.339 -47.299 1.00 71.06 555 ASN A N 1
ATOM 4256 C CA . ASN A 1 555 ? 15.201 1.142 -45.948 1.00 71.06 555 ASN A CA 1
ATOM 4257 C C . ASN A 1 555 ? 15.085 2.445 -45.151 1.00 71.06 555 ASN A C 1
ATOM 4259 O O . ASN A 1 555 ? 15.483 3.511 -45.620 1.00 71.06 555 ASN A O 1
ATOM 4263 N N . MET A 1 556 ? 14.576 2.356 -43.921 1.00 79.81 556 MET A N 1
ATOM 4264 C CA . MET A 1 556 ? 14.503 3.514 -43.031 1.00 79.81 556 MET A CA 1
ATOM 4265 C C . MET A 1 556 ? 15.895 3.993 -42.608 1.00 79.81 556 MET A C 1
ATOM 4267 O O . MET A 1 556 ? 16.830 3.204 -42.461 1.00 79.81 556 MET A O 1
ATOM 4271 N N . SER A 1 557 ? 16.021 5.293 -42.327 1.00 83.56 557 SER A N 1
ATOM 4272 C CA . SER A 1 557 ? 17.214 5.819 -41.660 1.00 83.56 557 SER A CA 1
ATOM 4273 C C . SER A 1 557 ? 17.367 5.214 -40.259 1.00 83.56 557 SER A C 1
ATOM 4275 O O . SER A 1 557 ? 16.379 4.924 -39.581 1.00 83.56 557 SER A O 1
ATOM 4277 N N . SER A 1 558 ? 18.607 5.062 -39.784 1.00 84.75 558 SER A N 1
ATOM 4278 C CA . SER A 1 558 ? 18.882 4.409 -38.495 1.00 84.75 558 SER A CA 1
ATOM 4279 C C . SER A 1 558 ? 18.230 5.122 -37.304 1.00 84.75 558 SER A C 1
ATOM 4281 O O . SER A 1 558 ? 17.767 4.465 -36.376 1.00 84.75 558 SER A O 1
ATOM 4283 N N . SER A 1 559 ? 18.145 6.457 -37.330 1.00 87.12 559 SER A N 1
ATOM 4284 C CA . SER A 1 559 ? 17.483 7.235 -36.275 1.00 87.12 559 SER A CA 1
ATOM 4285 C C . SER A 1 559 ? 15.967 7.029 -36.267 1.00 87.12 559 SER A C 1
ATOM 4287 O O . SER A 1 559 ? 15.369 6.873 -35.203 1.00 87.12 559 SER A O 1
ATOM 4289 N N . LEU A 1 560 ? 15.338 6.981 -37.446 1.00 85.25 560 LEU A N 1
ATOM 4290 C CA . LEU A 1 560 ? 13.908 6.712 -37.571 1.00 85.25 560 LEU A CA 1
ATOM 4291 C C . LEU A 1 560 ? 13.582 5.276 -37.145 1.00 85.25 560 LEU A C 1
ATOM 4293 O O . LEU A 1 560 ? 12.638 5.067 -36.385 1.00 85.25 560 LEU A O 1
ATOM 4297 N N . GLN A 1 561 ? 14.401 4.307 -37.559 1.00 87.06 561 GLN A N 1
ATOM 4298 C CA . GLN A 1 561 ? 14.265 2.909 -37.159 1.00 87.06 561 GLN A CA 1
ATOM 4299 C C . GLN A 1 561 ? 14.359 2.743 -35.636 1.00 87.06 561 GLN A C 1
ATOM 4301 O O . GLN A 1 561 ? 13.518 2.067 -35.050 1.00 87.06 561 GLN A O 1
ATOM 4306 N N . GLN A 1 562 ? 15.327 3.391 -34.977 1.00 87.75 562 GLN A N 1
ATOM 4307 C CA . GLN A 1 562 ? 15.450 3.360 -33.513 1.00 87.75 562 GLN A CA 1
ATOM 4308 C C . GLN A 1 562 ? 14.214 3.942 -32.819 1.00 87.75 562 GLN A C 1
ATOM 4310 O O . GLN A 1 562 ? 13.686 3.332 -31.890 1.00 87.75 562 GLN A O 1
ATOM 4315 N N . ASN A 1 563 ? 13.714 5.086 -33.293 1.00 88.19 563 ASN A N 1
ATOM 4316 C CA . ASN A 1 563 ? 12.529 5.726 -32.720 1.00 88.19 563 ASN A CA 1
ATOM 4317 C C . ASN A 1 563 ? 11.272 4.856 -32.867 1.00 88.19 563 ASN A C 1
ATOM 4319 O O . ASN A 1 563 ? 10.501 4.717 -31.917 1.00 88.19 563 ASN A O 1
ATOM 4323 N N . ILE A 1 564 ? 11.067 4.252 -34.040 1.00 89.19 564 ILE A N 1
ATOM 4324 C CA . ILE A 1 564 ? 9.910 3.384 -34.292 1.00 89.19 564 ILE A CA 1
ATOM 4325 C C . ILE A 1 564 ? 10.040 2.084 -33.502 1.00 89.19 564 ILE A C 1
ATOM 4327 O O . ILE A 1 564 ? 9.068 1.667 -32.883 1.00 89.19 564 ILE A O 1
ATOM 4331 N N . SER A 1 565 ? 11.227 1.477 -33.465 1.00 90.31 565 SER A N 1
ATOM 4332 C CA . SER A 1 565 ? 11.496 0.284 -32.659 1.00 90.31 565 SER A CA 1
ATOM 4333 C C . SER A 1 565 ? 11.165 0.523 -31.181 1.00 90.31 565 SER A C 1
ATOM 4335 O O . SER A 1 565 ? 10.405 -0.243 -30.589 1.00 90.31 565 SER A O 1
ATOM 4337 N N . ALA A 1 566 ? 11.607 1.650 -30.612 1.00 90.06 566 ALA A N 1
ATOM 4338 C CA . ALA A 1 566 ? 11.268 2.031 -29.242 1.00 90.06 566 ALA A CA 1
ATOM 4339 C C . ALA A 1 566 ? 9.751 2.219 -29.040 1.00 90.06 566 ALA A C 1
ATOM 4341 O O . ALA A 1 566 ? 9.194 1.743 -28.051 1.00 90.06 566 ALA A O 1
ATOM 4342 N N . ALA A 1 567 ? 9.059 2.867 -29.983 1.00 91.12 567 ALA A N 1
ATOM 4343 C CA . ALA A 1 567 ? 7.608 3.047 -29.909 1.00 91.12 567 ALA A CA 1
ATOM 4344 C C . ALA A 1 567 ? 6.845 1.712 -29.986 1.00 91.12 567 ALA A C 1
ATOM 4346 O O . ALA A 1 567 ? 5.896 1.493 -29.236 1.00 91.12 567 ALA A O 1
ATOM 4347 N N . VAL A 1 568 ? 7.274 0.806 -30.864 1.00 91.50 568 VAL A N 1
ATOM 4348 C CA . VAL A 1 568 ? 6.698 -0.534 -31.041 1.00 91.50 568 VAL A CA 1
ATOM 4349 C C . VAL A 1 568 ? 6.920 -1.392 -29.799 1.00 91.50 568 VAL A C 1
ATOM 4351 O O . VAL A 1 568 ? 5.983 -2.035 -29.324 1.00 91.50 568 VAL A O 1
ATOM 4354 N N . LEU A 1 569 ? 8.129 -1.363 -29.237 1.00 92.75 569 LEU A N 1
ATOM 4355 C CA . LEU A 1 569 ? 8.455 -2.035 -27.983 1.00 92.75 569 LEU A CA 1
ATOM 4356 C C . LEU A 1 569 ? 7.534 -1.565 -26.849 1.00 92.75 569 LEU A C 1
ATOM 4358 O O . LEU A 1 569 ? 6.964 -2.390 -26.134 1.00 92.75 569 LEU A O 1
ATOM 4362 N N . GLU A 1 570 ? 7.306 -0.254 -26.730 1.00 91.62 570 GLU A N 1
ATOM 4363 C CA . GLU A 1 570 ? 6.365 0.302 -25.753 1.00 91.62 570 GLU A CA 1
ATOM 4364 C C . GLU A 1 570 ? 4.913 -0.129 -26.004 1.00 91.62 570 GLU A C 1
ATOM 4366 O O . GLU A 1 570 ? 4.182 -0.395 -25.047 1.00 91.62 570 GLU A O 1
ATOM 4371 N N . ILE A 1 571 ? 4.480 -0.231 -27.265 1.00 90.81 571 ILE A N 1
ATOM 4372 C CA . ILE A 1 571 ? 3.145 -0.740 -27.611 1.00 90.81 571 ILE A CA 1
ATOM 4373 C C . ILE A 1 571 ? 3.000 -2.192 -27.143 1.00 90.81 571 ILE A C 1
ATOM 4375 O O . ILE A 1 571 ? 2.056 -2.508 -26.422 1.00 90.81 571 ILE A O 1
ATOM 4379 N N . PHE A 1 572 ? 3.938 -3.077 -27.482 1.00 91.19 572 PHE A N 1
ATOM 4380 C CA . PHE A 1 572 ? 3.861 -4.482 -27.066 1.00 91.19 572 PHE A CA 1
ATOM 4381 C C . PHE A 1 572 ? 3.987 -4.665 -25.551 1.00 91.19 572 PHE A C 1
ATOM 4383 O O . PHE A 1 572 ? 3.316 -5.525 -24.971 1.00 91.19 572 PHE A O 1
ATOM 4390 N N . TRP A 1 573 ? 4.791 -3.832 -24.886 1.00 90.94 573 TRP A N 1
ATOM 4391 C CA . TRP A 1 573 ? 4.867 -3.808 -23.430 1.00 90.94 573 TRP A CA 1
ATOM 4392 C C . TRP A 1 573 ? 3.516 -3.460 -22.794 1.00 90.94 573 TRP A C 1
ATOM 4394 O O . TRP A 1 573 ? 3.036 -4.203 -21.944 1.00 90.94 573 TRP A O 1
ATOM 4404 N N . ARG A 1 574 ? 2.867 -2.378 -23.245 1.00 88.06 574 ARG A N 1
ATOM 4405 C CA . ARG A 1 574 ? 1.574 -1.906 -22.706 1.00 88.06 574 ARG A CA 1
ATOM 4406 C C . ARG A 1 574 ? 0.401 -2.836 -23.012 1.00 88.06 574 ARG A C 1
ATOM 4408 O O . ARG A 1 574 ? -0.674 -2.690 -22.433 1.00 88.06 574 ARG A O 1
ATOM 4415 N N . HIS A 1 575 ? 0.574 -3.760 -23.950 1.00 86.44 575 HIS A N 1
ATOM 4416 C CA . HIS A 1 575 ? -0.446 -4.710 -24.360 1.00 86.44 575 HIS A CA 1
ATOM 4417 C C . HIS A 1 575 ? -0.055 -6.123 -23.920 1.00 86.44 575 HIS A C 1
ATOM 4419 O O . HIS A 1 575 ? 0.251 -6.977 -24.748 1.00 86.44 575 HIS A O 1
ATOM 4425 N N . SER A 1 576 ? -0.119 -6.370 -22.607 1.00 82.00 576 SER A N 1
ATOM 4426 C CA . SER A 1 576 ? 0.188 -7.669 -21.987 1.00 82.00 576 SER A CA 1
ATOM 4427 C C . SER A 1 576 ? -0.619 -8.843 -22.552 1.00 82.00 576 SER A C 1
ATOM 4429 O O . SER A 1 576 ? -0.137 -9.969 -22.548 1.00 82.00 576 SER A O 1
ATOM 4431 N N . ASP A 1 577 ? -1.798 -8.576 -23.122 1.00 78.75 577 ASP A N 1
ATOM 4432 C CA . ASP A 1 577 ? -2.632 -9.591 -23.782 1.00 78.75 577 ASP A CA 1
ATOM 4433 C C . ASP A 1 577 ? -2.029 -10.112 -25.110 1.00 78.75 577 ASP A C 1
ATOM 4435 O O . ASP A 1 577 ? -2.498 -11.110 -25.655 1.00 78.75 577 ASP A O 1
ATOM 4439 N N . ILE A 1 578 ? -0.998 -9.450 -25.656 1.00 83.25 578 ILE A N 1
ATOM 4440 C CA . ILE A 1 578 ? -0.226 -9.949 -26.800 1.00 83.25 578 ILE A CA 1
ATOM 4441 C C . ILE A 1 578 ? 0.870 -10.869 -26.260 1.00 83.25 578 ILE A C 1
ATOM 4443 O O . ILE A 1 578 ? 1.827 -10.412 -25.628 1.00 83.25 578 ILE A O 1
ATOM 4447 N N . HIS A 1 579 ? 0.735 -12.168 -26.526 1.00 84.19 579 HIS A N 1
ATOM 4448 C CA . HIS A 1 579 ? 1.739 -13.151 -26.136 1.00 84.19 579 HIS A CA 1
ATOM 4449 C C . HIS A 1 579 ? 3.055 -12.914 -26.904 1.00 84.19 579 HIS A C 1
ATOM 4451 O O . HIS A 1 579 ? 3.001 -12.742 -28.126 1.00 84.19 579 HIS A O 1
ATOM 4457 N N . PRO A 1 580 ? 4.235 -12.938 -26.249 1.00 86.62 580 PRO A N 1
ATOM 4458 C CA . PRO A 1 580 ? 5.519 -12.719 -26.922 1.00 86.62 580 PRO A CA 1
ATOM 4459 C C . PRO A 1 580 ? 5.767 -13.662 -28.107 1.00 86.62 580 PRO A C 1
ATOM 4461 O O . PRO A 1 580 ? 6.330 -13.243 -29.113 1.00 86.62 580 PRO A O 1
ATOM 4464 N N . ASP A 1 581 ? 5.293 -14.908 -28.037 1.00 85.81 581 ASP A N 1
ATOM 4465 C CA . ASP A 1 581 ? 5.461 -15.874 -29.134 1.00 85.81 581 ASP A CA 1
ATOM 4466 C C . ASP A 1 581 ? 4.704 -15.468 -30.409 1.00 85.81 581 ASP A C 1
ATOM 4468 O O . ASP A 1 581 ? 5.133 -15.810 -31.506 1.00 85.81 581 ASP A O 1
ATOM 4472 N N . HIS A 1 582 ? 3.630 -14.670 -30.307 1.00 87.19 582 HIS A N 1
ATOM 4473 C CA . HIS A 1 582 ? 2.945 -14.137 -31.492 1.00 87.19 582 HIS A CA 1
ATOM 4474 C C . HIS A 1 582 ? 3.833 -13.174 -32.289 1.00 87.19 582 HIS A C 1
ATOM 4476 O O . HIS A 1 582 ? 3.628 -13.004 -33.489 1.00 87.19 582 HIS A O 1
ATOM 4482 N N . LEU A 1 583 ? 4.827 -12.553 -31.644 1.00 87.00 583 LEU A N 1
ATOM 4483 C CA . LEU A 1 583 ? 5.748 -11.634 -32.310 1.00 87.00 583 LEU A CA 1
ATOM 4484 C C . LEU A 1 583 ? 6.681 -12.364 -33.283 1.00 87.00 583 LEU A C 1
ATOM 4486 O O . LEU A 1 583 ? 7.160 -11.749 -34.227 1.00 87.00 583 LEU A O 1
ATOM 4490 N N . GLN A 1 584 ? 6.875 -13.678 -33.117 1.00 83.12 584 GLN A N 1
ATOM 4491 C CA . GLN A 1 584 ? 7.639 -14.508 -34.057 1.00 83.12 584 GLN A CA 1
ATOM 4492 C C . GLN A 1 584 ? 6.934 -14.655 -35.415 1.00 83.12 584 GLN A C 1
ATOM 4494 O O . GLN A 1 584 ? 7.573 -14.979 -36.411 1.00 83.12 584 GLN A O 1
ATOM 4499 N N . CYS A 1 585 ? 5.623 -14.400 -35.470 1.00 86.19 585 CYS A N 1
ATOM 4500 C CA . CYS A 1 585 ? 4.838 -14.427 -36.703 1.00 86.19 585 CYS A CA 1
ATOM 4501 C C . CYS A 1 585 ? 4.892 -13.100 -37.480 1.00 86.19 585 CYS A C 1
ATOM 4503 O O . CYS A 1 585 ? 4.288 -12.995 -38.548 1.00 86.19 585 CYS A O 1
ATOM 4505 N N . LEU A 1 586 ? 5.554 -12.068 -36.947 1.00 86.06 586 LEU A N 1
ATOM 4506 C CA . LEU A 1 586 ? 5.668 -10.767 -37.599 1.00 86.06 586 LEU A CA 1
ATOM 4507 C C . LEU A 1 586 ? 6.846 -10.773 -38.576 1.00 86.06 586 LEU A C 1
ATOM 4509 O O . LEU A 1 586 ? 7.988 -10.987 -38.186 1.00 86.06 586 LEU A O 1
ATOM 4513 N N . SER A 1 587 ? 6.577 -10.487 -39.850 1.00 81.31 587 SER A N 1
ATOM 4514 C CA . SER A 1 587 ? 7.618 -10.397 -40.883 1.00 81.31 587 SER A CA 1
ATOM 4515 C C . SER A 1 587 ? 8.377 -9.065 -40.873 1.00 81.31 587 SER A C 1
ATOM 4517 O O . SER A 1 587 ? 9.464 -8.973 -41.430 1.00 81.31 587 SER A O 1
ATOM 4519 N N . GLY A 1 588 ? 7.788 -8.013 -40.303 1.00 85.88 588 GLY A N 1
ATOM 4520 C CA . GLY A 1 588 ? 8.360 -6.669 -40.280 1.00 85.88 588 GLY A CA 1
ATOM 4521 C C . GLY A 1 588 ? 7.304 -5.586 -40.074 1.00 85.88 588 GLY A C 1
ATOM 4522 O O . GLY A 1 588 ? 6.107 -5.862 -39.996 1.00 85.88 588 GLY A O 1
ATOM 4523 N N . ILE A 1 589 ? 7.756 -4.338 -39.998 1.00 85.00 589 ILE A N 1
ATOM 4524 C CA . ILE A 1 589 ? 6.935 -3.146 -39.791 1.00 85.00 589 ILE A CA 1
ATOM 4525 C C . ILE A 1 589 ? 7.131 -2.207 -40.973 1.00 85.00 589 ILE A C 1
ATOM 4527 O O . ILE A 1 589 ? 8.247 -1.807 -41.294 1.00 85.00 589 ILE A O 1
ATOM 4531 N N . SER A 1 590 ? 6.026 -1.851 -41.624 1.00 83.31 590 SER A N 1
ATOM 4532 C CA . SER A 1 590 ? 6.026 -0.889 -42.725 1.00 83.31 590 SER A CA 1
ATOM 4533 C C . SER A 1 590 ? 5.409 0.425 -42.268 1.00 83.31 590 SER A C 1
ATOM 4535 O O . SER A 1 590 ? 4.259 0.449 -41.830 1.00 83.31 590 SER A O 1
ATOM 4537 N N . LEU A 1 591 ? 6.163 1.517 -42.375 1.00 81.88 591 LEU A N 1
ATOM 4538 C CA . LEU A 1 591 ? 5.639 2.863 -42.183 1.00 81.88 591 LEU A CA 1
ATOM 4539 C C . LEU A 1 591 ? 5.115 3.376 -43.526 1.00 81.88 591 LEU A C 1
ATOM 4541 O O . LEU A 1 591 ? 5.853 3.417 -44.508 1.00 81.88 591 LEU A O 1
ATOM 4545 N N . VAL A 1 592 ? 3.839 3.753 -43.556 1.00 78.06 592 VAL A N 1
ATOM 4546 C CA . VAL A 1 592 ? 3.155 4.267 -44.749 1.00 78.06 592 VAL A CA 1
ATOM 4547 C C . VAL A 1 592 ? 2.820 5.733 -44.515 1.00 78.06 592 VAL A C 1
ATOM 4549 O O . VAL A 1 592 ? 2.257 6.076 -43.475 1.00 78.06 592 VAL A O 1
ATOM 4552 N N . GLU A 1 593 ? 3.130 6.599 -45.478 1.00 74.69 593 GLU A N 1
ATOM 4553 C CA . GLU A 1 593 ? 2.709 8.000 -45.408 1.00 74.69 593 GLU A CA 1
ATOM 4554 C C . GLU A 1 593 ? 1.181 8.124 -45.372 1.00 74.69 593 GLU A C 1
ATOM 4556 O O . GLU A 1 593 ? 0.464 7.435 -46.097 1.00 74.69 593 GLU A O 1
ATOM 4561 N N . THR A 1 594 ? 0.659 9.059 -44.576 1.00 77.00 594 THR A N 1
ATOM 4562 C CA . THR A 1 594 ? -0.792 9.264 -44.429 1.00 77.00 594 THR A CA 1
ATOM 4563 C C . THR A 1 594 ? -1.485 9.543 -45.766 1.00 77.00 594 THR A C 1
ATOM 4565 O O . THR A 1 594 ? -2.584 9.048 -45.999 1.00 77.00 594 THR A O 1
ATOM 4568 N N . ALA A 1 595 ? -0.839 10.292 -46.669 1.00 71.56 595 ALA A N 1
ATOM 4569 C CA . ALA A 1 595 ? -1.351 10.558 -48.018 1.00 71.56 595 ALA A CA 1
ATOM 4570 C C . ALA A 1 595 ? -1.407 9.291 -48.896 1.00 71.56 595 ALA A C 1
ATOM 4572 O O . ALA A 1 595 ? -2.252 9.176 -49.785 1.00 71.56 595 ALA A O 1
ATOM 4573 N N . SER A 1 596 ? -0.536 8.326 -48.601 1.00 65.50 596 SER A N 1
ATOM 4574 C CA . SER A 1 596 ? -0.410 7.026 -49.264 1.00 65.50 596 SER A CA 1
ATOM 4575 C C . SER A 1 596 ? -1.343 5.966 -48.668 1.00 65.50 596 SER A C 1
ATOM 4577 O O . SER A 1 596 ? -1.559 4.916 -49.279 1.00 65.50 596 SER A O 1
ATOM 4579 N N . TRP A 1 597 ? -1.950 6.231 -47.504 1.00 68.25 597 TRP A N 1
ATOM 4580 C CA . TRP A 1 597 ? -2.901 5.329 -46.857 1.00 68.25 597 TRP A CA 1
ATOM 4581 C C . TRP A 1 597 ? -4.240 5.292 -47.608 1.00 68.25 597 TRP A C 1
ATOM 4583 O O . TRP A 1 597 ? -5.205 5.993 -47.290 1.00 68.25 597 TRP A O 1
ATOM 4593 N N . LYS A 1 598 ? -4.334 4.421 -48.615 1.00 63.12 598 LYS A N 1
ATOM 4594 C CA . LYS A 1 598 ? -5.610 4.076 -49.249 1.00 63.12 598 LYS A CA 1
ATOM 4595 C C . LYS A 1 598 ? -6.326 3.062 -48.362 1.00 63.12 598 LYS A C 1
ATOM 4597 O O . LYS A 1 598 ? -5.823 1.964 -48.147 1.00 63.12 598 LYS A O 1
ATOM 4602 N N . ARG A 1 599 ? -7.516 3.413 -47.857 1.00 56.25 599 ARG A N 1
ATOM 4603 C CA . ARG A 1 599 ? -8.394 2.511 -47.090 1.00 56.25 599 ARG A CA 1
ATOM 4604 C C . ARG A 1 599 ? -8.767 1.305 -47.965 1.00 56.25 599 ARG A C 1
ATOM 4606 O O . ARG A 1 599 ? -9.748 1.348 -48.696 1.00 56.25 599 ARG A O 1
ATOM 4613 N N . CYS A 1 600 ? -7.953 0.256 -47.936 1.00 48.97 600 CYS A N 1
ATOM 4614 C CA . CYS A 1 600 ? -8.088 -0.919 -48.789 1.00 48.97 600 CYS A CA 1
ATOM 4615 C C . CYS A 1 600 ? -8.553 -2.121 -47.954 1.00 48.97 600 CYS A C 1
ATOM 4617 O O . CYS A 1 600 ? -8.033 -2.370 -46.868 1.00 48.97 600 CYS A O 1
ATOM 4619 N N . GLN A 1 601 ? -9.544 -2.866 -48.460 1.00 47.34 601 GLN A N 1
ATOM 4620 C CA . GLN A 1 601 ? -10.135 -4.019 -47.768 1.00 47.34 601 GLN A CA 1
ATOM 4621 C C . GLN A 1 601 ? -9.135 -5.151 -47.481 1.00 47.34 601 GLN A C 1
ATOM 4623 O O . GLN A 1 601 ? -9.342 -5.883 -46.518 1.00 47.34 601 GLN A O 1
ATOM 4628 N N . GLN A 1 602 ? -8.028 -5.264 -48.230 1.00 46.31 602 GLN A N 1
ATOM 4629 C CA . GLN A 1 602 ? -6.966 -6.242 -47.938 1.00 46.31 602 GLN A CA 1
ATOM 4630 C C . GLN A 1 602 ? -6.308 -6.023 -46.567 1.00 46.31 602 GLN A C 1
ATOM 4632 O O . GLN A 1 602 ? -5.939 -6.993 -45.915 1.00 46.31 602 GLN A O 1
ATOM 4637 N N . TRP A 1 603 ? -6.219 -4.778 -46.092 1.00 47.03 603 TRP A N 1
ATOM 4638 C CA . TRP A 1 603 ? -5.613 -4.445 -44.794 1.00 47.03 603 TRP A CA 1
ATOM 4639 C C . TRP A 1 603 ? -6.614 -4.526 -43.629 1.00 47.03 603 TRP A C 1
ATOM 4641 O O . TRP A 1 603 ? -6.243 -4.330 -42.477 1.00 47.03 603 TRP A O 1
ATOM 4651 N N . ILE A 1 604 ? -7.894 -4.805 -43.917 1.00 43.31 604 ILE A N 1
ATOM 4652 C CA . ILE A 1 604 ? -9.008 -4.815 -42.948 1.00 43.31 604 ILE A CA 1
ATOM 4653 C C . ILE A 1 604 ? -9.261 -6.228 -42.378 1.00 43.31 604 ILE A C 1
ATOM 4655 O O . ILE A 1 604 ? -10.137 -6.420 -41.540 1.00 43.31 604 ILE A O 1
ATOM 4659 N N . MET A 1 605 ? -8.467 -7.230 -42.762 1.00 40.84 605 MET A N 1
ATOM 4660 C CA . MET A 1 605 ? -8.645 -8.616 -42.306 1.00 40.84 605 MET A CA 1
ATOM 4661 C C . MET A 1 605 ? -7.922 -8.981 -40.999 1.00 40.84 605 MET A C 1
ATOM 4663 O O . MET A 1 605 ? -7.804 -10.164 -40.696 1.00 40.84 605 MET A O 1
ATOM 4667 N N . SER A 1 606 ? -7.462 -8.025 -40.180 1.00 42.31 606 SER A N 1
ATOM 4668 C CA . SER A 1 606 ? -6.930 -8.320 -38.834 1.00 42.31 606 SER A CA 1
ATOM 4669 C C . SER A 1 606 ? -6.969 -7.091 -37.910 1.00 42.31 606 SER A C 1
ATOM 4671 O O . SER A 1 606 ? -6.398 -6.057 -38.229 1.00 42.31 606 SER A O 1
ATOM 4673 N N . PHE A 1 607 ? -7.694 -7.219 -36.791 1.00 40.81 607 PHE A N 1
ATOM 4674 C CA . PHE A 1 607 ? -7.808 -6.335 -35.613 1.00 40.81 607 PHE A CA 1
ATOM 4675 C C . PHE A 1 607 ? -7.353 -4.864 -35.745 1.00 40.81 607 PHE A C 1
ATOM 4677 O O . PHE A 1 607 ? -6.192 -4.510 -35.554 1.00 40.81 607 PHE A O 1
ATOM 4684 N N . LEU A 1 608 ? -8.330 -3.975 -35.947 1.00 33.38 608 LEU A N 1
ATOM 4685 C CA . LEU A 1 608 ? -8.153 -2.524 -35.928 1.00 33.38 608 LEU A CA 1
ATOM 4686 C C . LEU A 1 608 ? -7.975 -2.014 -34.477 1.00 33.38 608 LEU A C 1
ATOM 4688 O O . LEU A 1 608 ? -8.958 -1.833 -33.758 1.00 33.38 608 LEU A O 1
ATOM 4692 N N . PHE A 1 609 ? -6.745 -1.731 -34.038 1.00 38.50 609 PHE A N 1
ATOM 4693 C CA . PHE A 1 609 ? -6.518 -0.857 -32.878 1.00 38.50 609 PHE A CA 1
ATOM 4694 C C . PHE A 1 609 ? -6.662 0.601 -33.335 1.00 38.50 609 PHE A C 1
ATOM 4696 O O . PHE A 1 609 ? -5.721 1.206 -33.841 1.00 38.50 609 PHE A O 1
ATOM 4703 N N . MET A 1 610 ? -7.858 1.181 -33.193 1.00 31.05 610 MET A N 1
ATOM 4704 C CA . MET A 1 610 ? -8.014 2.627 -33.359 1.00 31.05 610 MET A CA 1
ATOM 4705 C C . MET A 1 610 ? -7.364 3.349 -32.179 1.00 31.05 610 MET A C 1
ATOM 4707 O O . MET A 1 610 ? -7.881 3.315 -31.064 1.00 31.05 610 MET A O 1
ATOM 4711 N N . ILE A 1 611 ? -6.259 4.042 -32.440 1.00 30.28 611 ILE A N 1
ATOM 4712 C CA . ILE A 1 611 ? -5.778 5.125 -31.581 1.00 30.28 611 ILE A CA 1
ATOM 4713 C C . ILE A 1 611 ? -6.840 6.238 -31.652 1.00 30.28 611 ILE A C 1
ATOM 4715 O O . ILE A 1 611 ? -7.154 6.697 -32.757 1.00 30.28 611 ILE A O 1
ATOM 4719 N N . PRO A 1 612 ? -7.454 6.664 -30.531 1.00 28.86 612 PRO A N 1
ATOM 4720 C CA . PRO A 1 612 ? -8.407 7.762 -30.555 1.00 28.86 612 PRO A CA 1
ATOM 4721 C C . PRO A 1 612 ? -7.707 9.034 -31.031 1.00 28.86 612 PRO A C 1
ATOM 4723 O O . PRO A 1 612 ? -6.614 9.368 -30.579 1.00 28.86 612 PRO A O 1
ATOM 4726 N N . LYS A 1 613 ? -8.367 9.741 -31.945 1.00 30.08 613 LYS A N 1
ATOM 4727 C CA . LYS A 1 613 ? -7.999 11.067 -32.446 1.00 30.08 613 LYS A CA 1
ATOM 4728 C C . LYS A 1 613 ? -7.618 12.025 -31.310 1.00 30.08 613 LYS A C 1
ATOM 4730 O O . LYS A 1 613 ? -8.512 12.615 -30.719 1.00 30.08 613 LYS A O 1
ATOM 4735 N N . THR A 1 614 ? -6.324 12.231 -31.083 1.00 27.86 614 THR A N 1
ATOM 4736 C CA . THR A 1 614 ? -5.736 13.510 -30.643 1.00 27.86 614 THR A CA 1
ATOM 4737 C C . THR A 1 614 ? -4.222 13.367 -30.630 1.00 27.86 614 THR A C 1
ATOM 4739 O O . THR A 1 614 ? -3.695 12.800 -29.687 1.00 27.86 614 THR A O 1
ATOM 4742 N N . VAL A 1 615 ? -3.558 13.824 -31.691 1.00 27.53 615 VAL A N 1
ATOM 4743 C CA . VAL A 1 615 ? -2.477 14.827 -31.688 1.00 27.53 615 VAL A CA 1
ATOM 4744 C C . VAL A 1 615 ? -2.367 15.267 -33.153 1.00 27.53 615 VAL A C 1
ATOM 4746 O O . VAL A 1 615 ? -1.993 14.468 -34.010 1.00 27.53 615 VAL A O 1
ATOM 4749 N N . VAL A 1 616 ? -2.809 16.493 -33.436 1.00 28.80 616 VAL A N 1
ATOM 4750 C CA . VAL A 1 616 ? -2.332 17.285 -34.580 1.00 28.80 616 VAL A CA 1
ATOM 4751 C C . VAL A 1 616 ? -1.156 18.094 -34.069 1.00 28.80 616 VAL A C 1
ATOM 4753 O O . VAL A 1 616 ? -1.284 18.580 -32.919 1.00 28.80 616 VAL A O 1
#

Organism: NCBI:txid1859131

Nearest PDB structures (foldseek):
  2ppv-assembly1_A-2  TM=8.648E-01  e=2.799E-18  Staphylococcus epidermidis ATCC 12228
  2q7x-assembly1_B  TM=7.991E-01  e=1.338E-13  Streptococcus pneumoniae TIGR4
  2q7x-assembly1_A  TM=7.490E-01  e=2.092E-13  Streptococcus pneumoniae TIGR4
  6uw3-assembly1_B  TM=5.679E-01  e=3.636E-08  Mycolicibacterium smegmatis MC2 155
  6uvx-assembly1_B  TM=5.243E-01  e=2.444E-08  Mycolicibacterium smegmatis MC2 155

pLDDT: mean 84.74, std 15.37, range [27.53, 98.75]

Mean predicted aligned error: 8.6 Å

Sequence (616 aa):
MENKTNIPLGDLLAGVTKKVFSPLDFMGKGSLTERVIAFALGEEPPCDVPGCTQEDWRGLAAGLRHVDVENVRVVVLGGGTGLSNVVGGDSRRADWKETPFTGLKEVFPHLHSVVCVTDDGGSTGEMLKDFPLIGLGDLRHVLLSSIRSTNLKEQYQLDDAAALKTAAALHGFFNFRFNKPPESATQLWAASGVAPEMLPSGLSVYLVDLVKRMLADERMASALRRPQCLGNLLLATAIYSKLPAFFRTAELAANQRLMQTAIMDGLADLSQAVGAGAQAVLPCTATPSQLQLLYANGVLVTGERKAGDARRGYPVERTMVCFADEPLLPEAVSQCIAEADIIIMAPGSLYSSIIPILQVPGLADVIRRNEKALKLLVANIWVQKGETDATRESPEKRFYVSDLIRAYGHNISGGIHGLFSHVLTLDLADIPGSVLQNYILEKKEPIYIDSDKVRELGFEPVRACIFSRNFLERQRVIQHDPDALALVVRSIWGLRETGFFALPLIAESSLPGPEFSVRISSDKLIPCMRYERIARAVEGLEFRYLTLDAELPENMSSSLQQNISAAVLEIFWRHSDIHPDHLQCLSGISLVETASWKRCQQWIMSFLFMIPKTVV

Solvent-accessible surface area (backbone atoms only — not comparable to full-atom values): 33658 Å² total; per-residue (Å²): 138,83,87,78,79,88,68,52,59,56,57,43,49,46,64,54,62,72,33,76,75,53,77,71,82,36,64,96,60,63,53,74,65,32,42,56,46,36,37,48,75,64,50,81,78,76,83,89,52,68,86,61,50,75,63,56,54,50,49,41,23,51,40,35,73,61,46,90,35,75,87,42,30,33,31,38,37,16,19,54,60,35,28,10,19,43,35,7,33,45,58,87,45,88,65,33,53,80,58,42,76,35,12,32,46,75,66,25,73,46,43,30,33,38,25,32,36,37,57,46,41,73,40,29,32,52,41,30,46,68,38,78,54,47,27,42,56,37,50,48,36,34,42,59,9,41,30,37,56,66,45,33,22,67,77,66,73,39,55,73,69,54,32,46,47,31,52,31,40,50,50,40,41,39,64,24,68,46,71,59,54,74,92,41,68,68,55,46,36,61,74,38,75,36,58,63,84,64,35,59,69,73,50,26,54,51,52,53,50,49,49,51,48,43,76,67,37,74,86,41,55,70,54,46,61,38,56,34,35,45,31,46,51,52,50,52,36,39,19,52,71,65,44,70,86,85,64,48,60,70,60,51,60,74,32,61,68,62,48,32,53,18,48,53,52,16,46,18,54,52,26,39,62,69,16,31,35,49,65,31,59,39,63,49,42,62,48,32,43,38,31,33,43,32,28,68,84,73,51,73,41,48,34,40,50,53,43,63,70,40,82,76,94,52,21,61,64,41,54,47,70,50,50,39,57,86,68,46,61,43,64,72,57,53,50,50,47,54,64,20,47,30,38,34,38,40,25,43,54,58,68,77,14,43,50,49,42,46,62,39,66,64,50,49,56,40,43,34,69,30,78,79,31,50,28,36,32,38,56,55,61,58,49,43,70,57,53,45,66,29,42,89,93,42,60,91,46,85,49,35,50,44,55,55,53,49,50,47,26,68,53,28,88,84,37,49,73,54,63,47,43,33,37,39,36,71,56,69,85,81,50,59,66,74,48,56,49,54,34,50,75,70,72,46,48,68,41,44,82,47,62,69,58,30,43,74,72,35,30,46,74,41,51,38,85,35,52,30,62,66,41,39,72,76,68,59,38,91,44,76,21,21,53,46,42,31,49,46,53,43,28,51,50,47,33,35,78,57,64,76,47,72,80,62,68,84,57,91,69,84,72,73,68,74,89,73,86,80,86,73,89,70,83,44,61,45,56,16,62,46,42,50,52,40,48,56,46,57,72,69,42,47,60,33,35,47,61,87,86,54,96,60,76,40,77,55,54,70,68,59,46,52,54,50,50,54,52,50,47,52,52,52,63,71,35,58,80,58,56,64,73,62,50,74,74,54,83,50,49,74,50,67,45,76,93,59,62,68,94,47,75,83,74,67,78,61,86,85,81,78,76,76,95,79,84,132